Protein AF-0000000070584399 (afdb_homodimer)

Radius of gyration: 29.07 Å; Cα contacts (8 Å, |Δi|>4): 1257; chains: 2; bounding box: 59×91×61 Å

Organism: Amblyomma americanum (NCBI:txid6943)

pLDDT: mean 84.91, std 11.95, range [39.69, 97.81]

Foldseek 3Di:
DVVVVVLVCLQVVLLVVLQVCLVPPWDQAWQAEEEEAELLPPAPLVVLLVVLQDCGRYPYDYDPDPVVRVVCVVVVVGFKYKYADNCQNVQVVCCLPVVDNPVPDDNDIDIGGNPPDVRSVVSVVVSSVSSVLVSQVVCCVVRVVRPSRPVPDDDDADDLGDPPDTLCLLLLLLSLLLSLLLSLLLVLLQVVLVCVVVCVLVVCVVVVNDPVNVVVVVLVVQLVSQQSSLVSSCCCQCVVSNQAFQADPVLLRVLSSLSNLLSNLLSLLLNLQDNHSVSSSVVSVVVSVVLSVLLCSNHHLVPPPPVSSVVNCLGLSNLSSVQNSCRGRNHDYCPRPSSVVNSVNSVVSSVVSNVSSVVSNVVVD/DVVVVVLVCLQVVLLVVLQVCLVPPWDQAWQFEEEEAELLPPAPLVVLLVVLQDCGRYVYDYDPDPVVRVVCVVVVVGFKYKYADNCQNVQVVCCLPVVDNPVPDDNDIDIGGNPPDVRSVVSVVVSSVSSVLVSQVVCCVVRVVRPSNPVVDDDDADDLDGPPDTLCLLLLLLSLLLSLLLSLLLVLLQVVLVCVVVCVVVVCVVVVNDPVNVVVVVLVVQLVSQQSSLVSSCCCVCVVSNQAFQADPVLLRVLSSLSNLLSNLLSLLLNLQDNHSVSSSVVSVVVSVVLSVLLCSNHHLVPPDPVSSVVNCLGLSNLSSVQNSCRGRNHDYCPRPSSVVNSVNSVVSSVVSNVSSVVSNVVVD

Nearest PDB structures (foldseek):
  7r8b-assembly1_B  TM=4.312E-01  e=2.485E-04  Homo sapiens
  7r87-assembly1_B  TM=4.106E-01  e=1.996E-04  Homo sapiens
  7jr7-assembly1_B  TM=4.296E-01  e=5.228E-04  Homo sapiens
  8dku-assembly1_B  TM=5.617E-01  e=3.489E-02  Aquifex aeolicus VF5
  7p03-assembly1_A  TM=4.611E-01  e=1.025E-02  Saccharomyces cerevisiae S288C

Structure (mmCIF, N/CA/C/O backbone):
data_AF-0000000070584399-model_v1
#
loop_
_entity.id
_entity.type
_entity.pdbx_description
1 polymer 'ABC transmembrane type-2 domain-containing protein'
#
loop_
_atom_site.group_PDB
_atom_site.id
_atom_site.type_symbol
_atom_site.label_atom_id
_atom_site.label_alt_id
_atom_site.label_comp_id
_atom_site.label_asym_id
_atom_site.label_entity_id
_atom_site.label_seq_id
_atom_site.pdbx_PDB_ins_code
_atom_site.Cartn_x
_atom_site.Cartn_y
_atom_site.Cartn_z
_atom_site.occupancy
_atom_site.B_iso_or_equiv
_atom_site.auth_seq_id
_atom_site.auth_comp_id
_atom_site.auth_asym_id
_atom_site.auth_atom_id
_atom_site.pdbx_PDB_model_num
ATOM 1 N N . MET A 1 1 ? -2.738 -38.656 0.824 1 39.69 1 MET A N 1
ATOM 2 C CA . MET A 1 1 ? -1.839 -37.812 1.605 1 39.69 1 MET A CA 1
ATOM 3 C C . MET A 1 1 ? -1.641 -36.469 0.931 1 39.69 1 MET A C 1
ATOM 5 O O . MET A 1 1 ? -1.756 -35.438 1.577 1 39.69 1 MET A O 1
ATOM 9 N N . ARG A 1 2 ? -1.426 -36.562 -0.418 1 50.16 2 ARG A N 1
ATOM 10 C CA . ARG A 1 2 ? -1.193 -35.344 -1.2 1 50.16 2 ARG A CA 1
ATOM 11 C C . ARG A 1 2 ? -2.383 -34.406 -1.109 1 50.16 2 ARG A C 1
ATOM 13 O O . ARG A 1 2 ? -2.207 -33.188 -0.997 1 50.16 2 ARG A O 1
ATOM 20 N N . ARG A 1 3 ? -3.484 -35.031 -0.916 1 56.12 3 ARG A N 1
ATOM 21 C CA . ARG A 1 3 ? -4.711 -34.219 -0.951 1 56.12 3 ARG A CA 1
ATOM 22 C C . ARG A 1 3 ? -4.93 -33.5 0.371 1 56.12 3 ARG A C 1
ATOM 24 O O . ARG A 1 3 ? -5.379 -32.344 0.385 1 56.12 3 ARG A O 1
ATOM 31 N N . LEU A 1 4 ? -4.359 -34.156 1.423 1 57.44 4 LEU A N 1
ATOM 32 C CA . LEU A 1 4 ? -4.555 -33.531 2.727 1 57.44 4 LEU A CA 1
ATOM 33 C C . LEU A 1 4 ? -3.646 -32.312 2.885 1 57.44 4 LEU A C 1
ATOM 35 O O . LEU A 1 4 ? -4.066 -31.297 3.418 1 57.44 4 LEU A O 1
ATOM 39 N N . VAL A 1 5 ? -2.502 -32.469 2.32 1 56.25 5 VAL A N 1
ATOM 40 C CA . VAL A 1 5 ? -1.545 -31.375 2.414 1 56.25 5 VAL A CA 1
ATOM 41 C C . VAL A 1 5 ? -2.043 -30.188 1.595 1 56.25 5 VAL A C 1
ATOM 43 O O . VAL A 1 5 ? -1.952 -29.031 2.037 1 56.25 5 VAL A O 1
ATOM 46 N N . THR A 1 6 ? -2.668 -30.578 0.585 1 64.25 6 THR A N 1
ATOM 47 C CA . THR A 1 6 ? -3.156 -29.5 -0.275 1 64.25 6 THR A CA 1
ATOM 48 C C . THR A 1 6 ? -4.336 -28.781 0.372 1 64.25 6 THR A C 1
ATOM 50 O O . THR A 1 6 ? -4.434 -27.562 0.307 1 64.25 6 THR A O 1
ATOM 53 N N . VAL A 1 7 ? -5.086 -29.672 1.092 1 65.06 7 VAL A N 1
ATOM 54 C CA . VAL A 1 7 ? -6.266 -29.094 1.726 1 65.06 7 VAL A CA 1
ATOM 55 C C . VAL A 1 7 ? -5.844 -28.234 2.91 1 65.06 7 VAL A C 1
ATOM 57 O O . VAL A 1 7 ? -6.359 -27.125 3.094 1 65.06 7 VAL A O 1
ATOM 60 N N . VAL A 1 8 ? -4.895 -28.781 3.668 1 65.38 8 VAL A N 1
ATOM 61 C CA . VAL A 1 8 ? -4.434 -28.031 4.832 1 65.38 8 VAL A CA 1
ATOM 62 C C . VAL A 1 8 ? -3.746 -26.75 4.379 1 65.38 8 VAL A C 1
ATOM 64 O O . VAL A 1 8 ? -3.967 -25.688 4.961 1 65.38 8 VAL A O 1
ATOM 67 N N . PHE A 1 9 ? -3.092 -26.875 3.371 1 68.88 9 PHE A N 1
ATOM 68 C CA . PHE A 1 9 ? -2.395 -25.703 2.846 1 68.88 9 PHE A CA 1
ATOM 69 C C . PHE A 1 9 ? -3.387 -24.656 2.344 1 68.88 9 PHE A C 1
ATOM 71 O O . PHE A 1 9 ? -3.232 -23.469 2.611 1 68.88 9 PHE A O 1
ATOM 78 N N . GLN A 1 10 ? -4.402 -25.172 1.893 1 71 10 GLN A N 1
ATOM 79 C CA . GLN A 1 10 ? -5.383 -24.266 1.313 1 71 10 GLN A CA 1
ATOM 80 C C . GLN A 1 10 ? -6.191 -23.562 2.402 1 71 10 GLN A C 1
ATOM 82 O O . GLN A 1 10 ? -6.59 -22.406 2.242 1 71 10 GLN A O 1
ATOM 87 N N . LEU A 1 11 ? -6.32 -24.297 3.488 1 75.69 11 LEU A N 1
ATOM 88 C CA . LEU A 1 11 ? -7.129 -23.734 4.566 1 75.69 11 LEU A CA 1
ATOM 89 C C . LEU A 1 11 ? -6.309 -22.766 5.414 1 75.69 11 LEU A C 1
ATOM 91 O O . LEU A 1 11 ? -6.82 -21.75 5.871 1 75.69 11 LEU A O 1
ATOM 95 N N . VAL A 1 12 ? -5.066 -23.047 5.457 1 76.44 12 VAL A N 1
ATOM 96 C CA . VAL A 1 12 ? -4.246 -22.312 6.414 1 76.44 12 VAL A CA 1
ATOM 97 C C . VAL A 1 12 ? -3.576 -21.125 5.723 1 76.44 12 VAL A C 1
ATOM 99 O O . VAL A 1 12 ? -3.34 -20.094 6.348 1 76.44 12 VAL A O 1
ATOM 102 N N . VAL A 1 13 ? -3.484 -21.188 4.441 1 78.94 13 VAL A N 1
ATOM 103 C CA . VAL A 1 13 ? -2.684 -20.219 3.715 1 78.94 13 VAL A CA 1
ATOM 104 C C . VAL A 1 13 ? -3.373 -18.859 3.756 1 78.94 13 VAL A C 1
ATOM 106 O O . VAL A 1 13 ? -2.738 -17.844 4.051 1 78.94 13 VAL A O 1
ATOM 109 N N . PRO A 1 14 ? -4.664 -18.812 3.617 1 77.62 14 PRO A N 1
ATOM 110 C CA . PRO A 1 14 ? -5.297 -17.484 3.658 1 77.62 14 PRO A CA 1
ATOM 111 C C . PRO A 1 14 ? -5.137 -16.797 5.012 1 77.62 14 PRO A C 1
ATOM 113 O O . PRO A 1 14 ? -4.879 -15.594 5.07 1 77.62 14 PRO A O 1
ATOM 116 N N . SER A 1 15 ? -5.297 -17.625 6.008 1 83.88 15 SER A N 1
ATOM 117 C CA . SER A 1 15 ? -5.176 -17.047 7.344 1 83.88 15 SER A CA 1
ATOM 118 C C . SER A 1 15 ? -3.742 -16.609 7.629 1 83.88 15 SER A C 1
ATOM 120 O O . SER A 1 15 ? -3.52 -15.586 8.281 1 83.88 15 SER A O 1
ATOM 122 N N . CYS A 1 16 ? -2.82 -17.312 7.094 1 85.94 16 CYS A N 1
ATOM 123 C CA . CYS A 1 16 ? -1.422 -16.938 7.266 1 85.94 16 CYS A CA 1
ATOM 124 C C . CYS A 1 16 ? -1.104 -15.656 6.508 1 85.94 16 CYS A C 1
ATOM 126 O O . CYS A 1 16 ? -0.396 -14.789 7.02 1 85.94 16 CYS A O 1
ATOM 128 N N . VAL A 1 17 ? -1.726 -15.555 5.344 1 85.56 17 VAL A N 1
ATOM 129 C CA . VAL A 1 17 ? -1.558 -14.344 4.543 1 85.56 17 VAL A CA 1
ATOM 130 C C . VAL A 1 17 ? -2.146 -13.148 5.285 1 85.56 17 VAL A C 1
ATOM 132 O O . VAL A 1 17 ? -1.539 -12.078 5.328 1 85.56 17 VAL A O 1
ATOM 135 N N . GLY A 1 18 ? -3.266 -13.383 5.918 1 89.56 18 GLY A N 1
ATOM 136 C CA . GLY A 1 18 ? -3.898 -12.32 6.688 1 89.56 18 GLY A CA 1
ATOM 137 C C . GLY A 1 18 ? -3.072 -11.875 7.879 1 89.56 18 GLY A C 1
ATOM 138 O O . GLY A 1 18 ? -2.949 -10.672 8.141 1 89.56 18 GLY A O 1
ATOM 139 N N . VAL A 1 19 ? -2.441 -12.828 8.531 1 91.81 19 VAL A N 1
ATOM 140 C CA . VAL A 1 19 ? -1.644 -12.516 9.711 1 91.81 19 VAL A CA 1
ATOM 141 C C . VAL A 1 19 ? -0.399 -11.727 9.305 1 91.81 19 VAL A C 1
ATOM 143 O O . VAL A 1 19 ? -0.075 -10.711 9.922 1 91.81 19 VAL A O 1
ATOM 146 N N . VAL A 1 20 ? 0.244 -12.195 8.32 1 91.5 20 VAL A N 1
ATOM 147 C CA . VAL A 1 20 ? 1.452 -11.523 7.855 1 91.5 20 VAL A CA 1
ATOM 148 C C . VAL A 1 20 ? 1.108 -10.109 7.379 1 91.5 20 VAL A C 1
ATOM 150 O O . VAL A 1 20 ? 1.829 -9.156 7.676 1 91.5 20 VAL A O 1
ATOM 153 N N . PHE A 1 21 ? 0.037 -9.977 6.797 1 90.88 21 PHE A N 1
ATOM 154 C CA . PHE A 1 21 ? -0.398 -8.672 6.324 1 90.88 21 PHE A CA 1
ATOM 155 C C . PHE A 1 21 ? -0.637 -7.719 7.492 1 90.88 21 PHE A C 1
ATOM 157 O O . PHE A 1 21 ? -0.126 -6.598 7.5 1 90.88 21 PHE A O 1
ATOM 164 N N . CYS A 1 22 ? -1.363 -8.172 8.43 1 90.31 22 CYS A N 1
ATOM 165 C CA . CYS A 1 22 ? -1.74 -7.309 9.547 1 90.31 22 CYS A CA 1
ATOM 166 C C . CYS A 1 22 ? -0.52 -6.926 10.375 1 90.31 22 CYS A C 1
ATOM 168 O O . CYS A 1 22 ? -0.473 -5.836 10.953 1 90.31 22 CYS A O 1
ATOM 170 N N . LEU A 1 23 ? 0.469 -7.746 10.352 1 91.62 23 LEU A N 1
ATOM 171 C CA . LEU A 1 23 ? 1.639 -7.48 11.188 1 91.62 23 LEU A CA 1
ATOM 172 C C . LEU A 1 23 ? 2.613 -6.551 10.469 1 91.62 23 LEU A C 1
ATOM 174 O O . LEU A 1 23 ? 3.307 -5.758 11.109 1 91.62 23 LEU A O 1
ATOM 178 N N . PHE A 1 24 ? 2.627 -6.586 9.133 1 92.81 24 PHE A N 1
ATOM 179 C CA . PHE A 1 24 ? 3.76 -5.953 8.469 1 92.81 24 PHE A CA 1
ATOM 180 C C . PHE A 1 24 ? 3.291 -4.805 7.578 1 92.81 24 PHE A C 1
ATOM 182 O O . PHE A 1 24 ? 4.105 -4.027 7.082 1 92.81 24 PHE A O 1
ATOM 189 N N . VAL A 1 25 ? 1.968 -4.703 7.406 1 89.69 25 VAL A N 1
ATOM 190 C CA . VAL A 1 25 ? 1.497 -3.656 6.504 1 89.69 25 VAL A CA 1
ATOM 191 C C . VAL A 1 25 ? 0.457 -2.793 7.215 1 89.69 25 VAL A C 1
ATOM 193 O O . VAL A 1 25 ? -0.447 -3.312 7.871 1 89.69 25 VAL A O 1
ATOM 196 N N . GLY A 1 26 ? 0.663 -1.473 7.109 1 86.88 26 GLY A N 1
ATOM 197 C CA . GLY A 1 26 ? -0.419 -0.568 7.461 1 86.88 26 GLY A CA 1
ATOM 198 C C . GLY A 1 26 ? -0.319 -0.044 8.883 1 86.88 26 GLY A C 1
ATOM 199 O O . GLY A 1 26 ? -1.116 0.8 9.297 1 86.88 26 GLY A O 1
ATOM 200 N N . GLY A 1 27 ? 0.634 -0.451 9.656 1 86.19 27 GLY A N 1
ATOM 201 C CA . GLY A 1 27 ? 0.786 0.069 11 1 86.19 27 GLY A CA 1
ATOM 202 C C . GLY A 1 27 ? 1.309 1.493 11.039 1 86.19 27 GLY A C 1
ATOM 203 O O . GLY A 1 27 ? 2.035 1.916 10.141 1 86.19 27 GLY A O 1
ATOM 204 N N . LYS A 1 28 ? 0.896 2.236 12.031 1 88.19 28 LYS A N 1
ATOM 205 C CA . LYS A 1 28 ? 1.406 3.594 12.203 1 88.19 28 LYS A CA 1
ATOM 206 C C . LYS A 1 28 ? 2.883 3.582 12.586 1 88.19 28 LYS A C 1
ATOM 208 O O . LYS A 1 28 ? 3.273 2.91 13.547 1 88.19 28 LYS A O 1
ATOM 213 N N . PRO A 1 29 ? 3.682 4.289 11.812 1 92.5 29 PRO A N 1
ATOM 214 C CA . PRO A 1 29 ? 5.09 4.391 12.203 1 92.5 29 PRO A CA 1
ATOM 215 C C . PRO A 1 29 ? 5.273 5.027 13.578 1 92.5 29 PRO A C 1
ATOM 217 O O . PRO A 1 29 ? 4.535 5.949 13.938 1 92.5 29 PRO A O 1
ATOM 220 N N . TYR A 1 30 ? 6.207 4.543 14.32 1 94.12 30 TYR A N 1
ATOM 221 C CA . TYR A 1 30 ? 6.441 5.051 15.672 1 94.12 30 TYR A CA 1
ATOM 222 C C . TYR A 1 30 ? 7.926 5.008 16.016 1 94.12 30 TYR A C 1
ATOM 224 O O . TYR A 1 30 ? 8.727 4.422 15.281 1 94.12 30 TYR A O 1
ATOM 232 N N . ASP A 1 31 ? 8.258 5.723 17.078 1 95.69 31 ASP A N 1
ATOM 233 C CA . ASP A 1 31 ? 9.633 5.805 17.562 1 95.69 31 ASP A CA 1
ATOM 234 C C . ASP A 1 31 ? 10.562 6.336 16.469 1 95.69 31 ASP A C 1
ATOM 236 O O . ASP A 1 31 ? 11.633 5.777 16.234 1 95.69 31 ASP A O 1
ATOM 240 N N . LEU A 1 32 ? 10.07 7.355 15.789 1 96.56 32 LEU A N 1
ATOM 241 C CA . LEU A 1 32 ? 10.82 7.938 14.688 1 96.56 32 LEU A CA 1
ATOM 242 C C . LEU A 1 32 ? 11.891 8.898 15.195 1 96.56 32 LEU A C 1
ATOM 244 O O . LEU A 1 32 ? 11.57 9.906 15.836 1 96.56 32 LEU A O 1
ATOM 248 N N . PRO A 1 33 ? 13.117 8.602 15.016 1 97.19 33 PRO A N 1
ATOM 249 C CA . PRO A 1 33 ? 14.156 9.523 15.469 1 97.19 33 PRO A CA 1
ATOM 250 C C . PRO A 1 33 ? 14.133 10.859 14.719 1 97.19 33 PRO A C 1
ATOM 252 O O . PRO A 1 33 ? 14.125 10.883 13.492 1 97.19 33 PRO A O 1
ATOM 255 N N . VAL A 1 34 ? 14.109 11.898 15.43 1 97.31 34 VAL A N 1
ATOM 256 C CA . VAL A 1 34 ? 14.141 13.258 14.891 1 97.31 34 VAL A CA 1
ATOM 257 C C . VAL A 1 34 ? 15.172 14.086 15.648 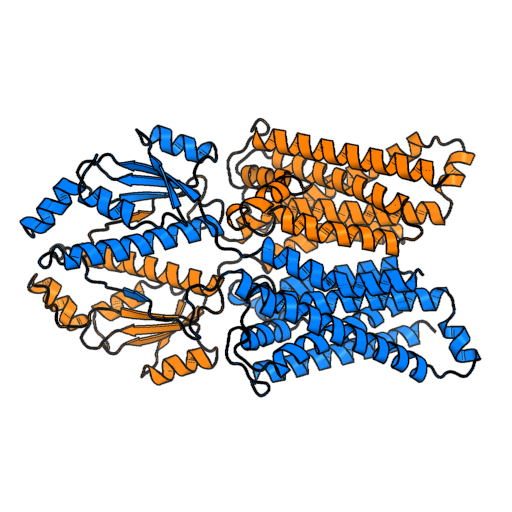1 97.31 34 VAL A C 1
ATOM 259 O O . VAL A 1 34 ? 15.195 14.094 16.891 1 97.31 34 VAL A O 1
ATOM 262 N N . GLY A 1 35 ? 16.047 14.734 14.898 1 97.19 35 GLY A N 1
ATOM 263 C CA . GLY A 1 35 ? 17.031 15.602 15.523 1 97.19 35 GLY A CA 1
ATOM 2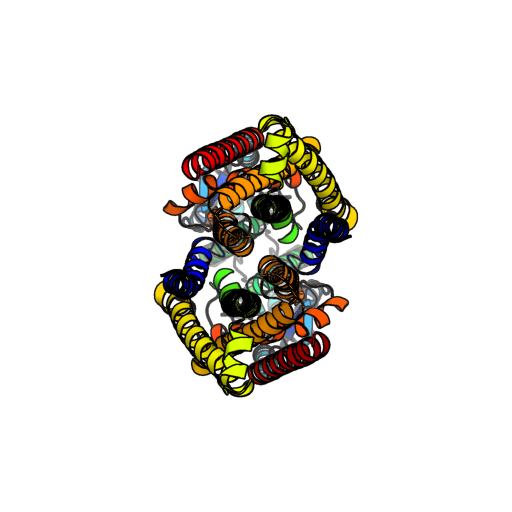64 C C . GLY A 1 35 ? 16.453 16.922 16 1 97.19 35 GLY A C 1
ATOM 265 O O . GLY A 1 35 ? 15.656 17.547 15.297 1 97.19 35 GLY A O 1
ATOM 266 N N . VAL A 1 36 ? 16.812 17.297 17.219 1 97.19 36 VAL A N 1
ATOM 267 C CA . VAL A 1 36 ? 16.344 18.547 17.781 1 97.19 36 VAL A CA 1
ATOM 268 C C . VAL A 1 36 ? 17.531 19.469 18.062 1 97.19 36 VAL A C 1
ATOM 270 O O . VAL A 1 36 ? 18.469 19.094 18.766 1 97.19 36 VAL A O 1
ATOM 273 N N . VAL A 1 37 ? 17.5 20.594 17.406 1 96.31 37 VAL A N 1
ATOM 274 C CA . VAL A 1 37 ? 18.469 21.656 17.672 1 96.31 37 VAL A CA 1
ATOM 275 C C . VAL A 1 37 ? 17.75 22.828 18.344 1 96.31 37 VAL A C 1
ATOM 277 O O . VAL A 1 37 ? 17.172 23.672 17.656 1 96.31 37 VAL A O 1
ATOM 280 N N . ASN A 1 38 ? 17.812 22.875 19.578 1 95.44 38 ASN A N 1
ATOM 281 C CA . ASN A 1 38 ? 17.188 23.953 20.344 1 95.44 38 ASN A CA 1
ATOM 282 C C . ASN A 1 38 ? 18.188 25.047 20.688 1 95.44 38 ASN A C 1
ATOM 284 O O . ASN A 1 38 ? 18.812 25.031 21.75 1 95.44 38 ASN A O 1
ATOM 288 N N . ASP A 1 39 ? 18.25 26.109 19.828 1 93.31 39 ASP A N 1
ATOM 289 C CA . ASP A 1 39 ? 19.172 27.219 20.062 1 93.31 39 ASP A CA 1
ATOM 290 C C . ASP A 1 39 ? 18.641 28.156 21.141 1 93.31 39 ASP A C 1
ATOM 292 O O . ASP A 1 39 ? 19.359 29.047 21.625 1 93.31 39 ASP A O 1
ATOM 296 N N . ASP A 1 40 ? 17.375 27.891 21.484 1 91.12 40 ASP A N 1
ATOM 297 C CA . ASP A 1 40 ? 16.766 28.656 22.562 1 91.12 40 ASP A CA 1
ATOM 298 C C . ASP A 1 40 ? 17.266 28.203 23.922 1 91.12 40 ASP A C 1
ATOM 300 O O . ASP A 1 40 ? 16.969 28.828 24.953 1 91.12 40 ASP A O 1
ATOM 304 N N . GLY A 1 41 ? 17.984 27.172 23.906 1 84.19 41 GLY A N 1
ATOM 305 C CA . GLY A 1 41 ? 18.516 26.656 25.156 1 84.19 41 GLY A CA 1
ATOM 306 C C . GLY A 1 41 ? 17.469 26 26.016 1 84.19 41 GLY A C 1
ATOM 307 O O . GLY A 1 41 ? 16.781 25.062 25.594 1 84.19 41 GLY A O 1
ATOM 308 N N . ASP A 1 42 ? 17.281 26.531 27.188 1 81.5 42 ASP A N 1
ATOM 309 C CA . ASP A 1 42 ? 16.312 25.969 28.109 1 81.5 42 ASP A CA 1
ATOM 310 C C . ASP A 1 42 ? 15.133 26.922 28.312 1 81.5 42 ASP A C 1
ATOM 312 O O . ASP A 1 42 ? 14.625 27.078 29.438 1 81.5 42 ASP A O 1
ATOM 316 N N . GLY A 1 43 ? 14.797 27.469 27.172 1 88.44 43 GLY A N 1
ATOM 317 C CA . GLY A 1 43 ? 13.656 28.375 27.266 1 88.44 43 GLY A CA 1
ATOM 318 C C . GLY A 1 43 ? 12.375 27.656 27.656 1 88.44 43 GLY A C 1
ATOM 319 O O . GLY A 1 43 ? 12.148 26.516 27.25 1 88.44 43 GLY A O 1
ATOM 320 N N . GLU A 1 44 ? 11.555 28.297 28.375 1 86.75 44 GLU A N 1
ATOM 321 C CA . GLU A 1 44 ? 10.305 27.719 28.875 1 86.75 44 GLU A CA 1
ATOM 322 C C . GLU A 1 44 ? 9.367 27.344 27.734 1 86.75 44 GLU A C 1
ATOM 324 O O . GLU A 1 44 ? 8.758 26.281 27.75 1 86.75 44 GLU A O 1
ATOM 329 N N . PHE A 1 45 ? 9.328 28.203 26.734 1 86.69 45 PHE A N 1
ATOM 330 C CA . PHE A 1 45 ? 8.383 27.984 25.641 1 86.69 45 PHE A CA 1
ATOM 331 C C . PHE A 1 45 ? 8.883 26.891 24.703 1 86.69 45 PHE A C 1
ATOM 333 O O . PHE A 1 45 ? 8.094 26.094 24.203 1 86.69 45 PHE A O 1
ATOM 340 N N . SER A 1 46 ? 10.156 26.875 24.484 1 91.06 46 SER A N 1
ATOM 341 C CA . SER A 1 46 ? 10.719 25.844 23.625 1 91.06 46 SER A CA 1
ATOM 342 C C . SER A 1 46 ? 10.578 24.469 24.25 1 91.06 46 SER A C 1
ATOM 344 O O . SER A 1 46 ? 10.234 23.5 23.578 1 91.06 46 SER A O 1
ATOM 346 N N . ARG A 1 47 ? 10.758 24.406 25.516 1 92.12 47 ARG A N 1
ATOM 347 C CA . ARG A 1 47 ? 10.602 23.141 26.234 1 92.12 47 ARG A CA 1
ATOM 348 C C . ARG A 1 47 ? 9.148 22.688 26.25 1 92.12 47 ARG A C 1
ATOM 350 O O . ARG A 1 47 ? 8.867 21.5 26.125 1 92.12 47 ARG A O 1
ATOM 357 N N . ALA A 1 48 ? 8.258 23.656 26.422 1 90.44 48 ALA A N 1
ATOM 358 C CA . ALA A 1 48 ? 6.832 23.328 26.438 1 90.44 48 ALA A CA 1
ATOM 359 C C . ALA A 1 48 ? 6.387 22.766 25.094 1 90.44 48 ALA A C 1
ATOM 361 O O . ALA A 1 48 ? 5.602 21.812 25.031 1 90.44 48 ALA A O 1
ATOM 362 N N . PHE A 1 49 ? 6.887 23.328 24.031 1 90.38 49 PHE A N 1
ATOM 363 C CA . PHE A 1 49 ? 6.531 22.859 22.703 1 90.38 49 PHE A CA 1
ATOM 364 C C . PHE A 1 49 ? 7.035 21.438 22.484 1 90.38 49 PHE A C 1
ATOM 366 O O . PHE A 1 49 ? 6.285 20.562 22.031 1 90.38 49 PHE A O 1
ATOM 373 N N . LEU A 1 50 ? 8.305 21.203 22.812 1 94.81 50 LEU A N 1
ATOM 374 C CA . LEU A 1 50 ? 8.922 19.891 22.609 1 94.81 50 LEU A CA 1
ATOM 375 C C . LEU A 1 50 ? 8.25 18.828 23.469 1 94.81 50 LEU A C 1
ATOM 377 O O . LEU A 1 50 ? 8.148 17.672 23.062 1 94.81 50 LEU A O 1
ATOM 381 N N . ALA A 1 51 ? 7.738 19.234 24.594 1 94.25 51 ALA A N 1
ATOM 382 C CA . ALA A 1 51 ? 7.078 18.297 25.5 1 94.25 51 ALA A CA 1
ATOM 383 C C . ALA A 1 51 ? 5.723 17.859 24.953 1 94.25 51 ALA A C 1
ATOM 385 O O . ALA A 1 51 ? 5.215 16.797 25.312 1 94.25 51 ALA A O 1
ATOM 386 N N . GLU A 1 52 ? 5.113 18.688 24.047 1 92.69 52 GLU A N 1
ATOM 387 C CA . GLU A 1 52 ? 3.803 18.359 23.484 1 92.69 52 GLU A CA 1
ATOM 388 C C . GLU A 1 52 ? 3.92 17.344 22.359 1 92.69 52 GLU A C 1
ATOM 390 O O . GLU A 1 52 ? 2.918 16.766 21.922 1 92.69 52 GLU A O 1
ATOM 395 N N . ILE A 1 53 ? 5.148 17.156 21.875 1 94.62 53 ILE A N 1
ATOM 396 C CA . ILE A 1 53 ? 5.348 16.172 20.812 1 94.62 53 ILE A CA 1
ATOM 397 C C . ILE A 1 53 ? 5.289 14.758 21.406 1 94.62 53 ILE A C 1
ATOM 399 O O . ILE A 1 53 ? 5.941 14.477 22.406 1 94.62 53 ILE A O 1
ATOM 403 N N . SER A 1 54 ? 4.52 13.93 20.812 1 94.06 54 SER A N 1
ATOM 404 C CA . SER A 1 54 ? 4.312 12.57 21.312 1 94.06 54 SER A CA 1
ATOM 405 C C . SER A 1 54 ? 5.621 11.797 21.359 1 94.06 54 SER A C 1
ATOM 407 O O . SER A 1 54 ? 6.266 11.578 20.328 1 94.06 54 SER A O 1
ATOM 409 N N . ALA A 1 55 ? 5.938 11.289 22.484 1 94.06 55 ALA A N 1
ATOM 410 C CA . ALA A 1 55 ? 7.156 10.5 22.656 1 94.06 55 ALA A CA 1
ATOM 411 C C . ALA A 1 55 ? 7.012 9.125 22.016 1 94.06 55 ALA A C 1
ATOM 413 O O . ALA A 1 55 ? 8.008 8.453 21.734 1 94.06 55 ALA A O 1
ATOM 414 N N . GLN A 1 56 ? 5.82 8.734 21.812 1 93.19 56 GLN A N 1
ATOM 415 C CA . GLN A 1 56 ? 5.582 7.445 21.172 1 93.19 56 GLN A CA 1
ATOM 416 C C . GLN A 1 56 ? 5.887 7.508 19.688 1 93.19 56 GLN A C 1
ATOM 418 O O . GLN A 1 56 ? 6.441 6.562 19.125 1 93.19 56 GLN A O 1
ATOM 423 N N . THR A 1 57 ? 5.559 8.617 19.078 1 94 57 THR A N 1
ATOM 424 C CA . THR A 1 57 ? 5.723 8.758 17.641 1 94 57 THR A CA 1
ATOM 425 C C . THR A 1 57 ? 7.121 9.258 17.297 1 94 57 THR A C 1
ATOM 427 O O . THR A 1 57 ? 7.766 8.742 16.391 1 94 57 THR A O 1
ATOM 430 N N . VAL A 1 58 ? 7.555 10.258 18.109 1 96.88 58 VAL A N 1
ATOM 431 C CA . VAL A 1 58 ? 8.805 10.93 17.781 1 96.88 58 VAL A CA 1
ATOM 432 C C . VAL A 1 58 ? 9.836 10.68 18.875 1 96.88 58 VAL A C 1
ATOM 434 O O . VAL A 1 58 ? 9.594 10.984 20.047 1 96.88 58 VAL A O 1
ATOM 437 N N . ASN A 1 59 ? 10.906 10.055 18.531 1 97.44 59 ASN A N 1
ATOM 438 C CA . ASN A 1 59 ? 12.07 9.945 19.406 1 97.44 59 ASN A CA 1
ATOM 439 C C . ASN A 1 59 ? 13.031 11.117 19.219 1 97.44 59 ASN A C 1
ATOM 441 O O . ASN A 1 59 ? 13.859 11.102 18.297 1 97.44 59 ASN A O 1
ATOM 445 N N . GLN A 1 60 ? 12.938 12.078 20.094 1 97.38 60 GLN A N 1
ATOM 446 C CA . GLN A 1 60 ? 13.695 13.312 19.969 1 97.38 60 GLN A CA 1
ATOM 447 C C . GLN A 1 60 ? 15.156 13.094 20.359 1 97.38 60 GLN A C 1
ATOM 449 O O . GLN A 1 60 ? 15.453 12.641 21.469 1 97.38 60 GLN A O 1
ATOM 454 N N . LYS A 1 61 ? 16.031 13.359 19.469 1 97.44 61 LYS A N 1
ATOM 455 C CA . LYS A 1 61 ? 17.469 13.273 19.703 1 97.44 61 LYS A CA 1
ATOM 456 C C . LYS A 1 61 ? 18.125 14.648 19.688 1 97.44 61 LYS A C 1
ATOM 458 O O . LYS A 1 61 ? 18.219 15.281 18.625 1 97.44 61 LYS A O 1
ATOM 463 N N . PRO A 1 62 ? 18.625 15.086 20.797 1 96.31 62 PRO A N 1
ATOM 464 C CA . PRO A 1 62 ? 19.219 16.422 20.844 1 96.31 62 PRO A CA 1
ATOM 465 C C . PRO A 1 62 ? 20.578 16.5 20.141 1 96.31 62 PRO A C 1
ATOM 467 O O . PRO A 1 62 ? 21.391 15.57 20.266 1 96.31 62 PRO A O 1
ATOM 470 N N . TYR A 1 63 ? 20.797 17.5 19.359 1 96.44 63 TYR A N 1
ATOM 471 C CA . TYR A 1 63 ? 22.062 17.812 18.703 1 96.44 63 TYR A CA 1
ATOM 472 C C . TYR A 1 63 ? 22.516 19.234 19.047 1 96.44 63 TYR A C 1
ATOM 474 O O . TYR A 1 63 ? 21.703 20.094 19.375 1 96.44 63 TYR A O 1
ATOM 482 N N . HIS A 1 64 ? 23.797 19.5 18.922 1 93.69 64 HIS A N 1
ATOM 483 C CA . HIS A 1 64 ? 24.359 20.781 19.312 1 93.69 64 HIS A CA 1
ATOM 484 C C . HIS A 1 64 ? 24.156 21.828 18.234 1 93.69 64 HIS A C 1
ATOM 486 O O . HIS A 1 64 ? 24.047 23.031 18.531 1 93.69 64 HIS A O 1
ATOM 492 N N . ASN A 1 65 ? 24.25 21.359 17 1 94.19 65 ASN A N 1
ATOM 493 C CA . ASN A 1 65 ? 24.078 22.312 15.898 1 94.19 65 ASN A CA 1
ATOM 494 C C . ASN A 1 65 ? 23.344 21.672 14.719 1 94.19 65 ASN A C 1
ATOM 496 O O . ASN A 1 65 ? 23.156 20.453 14.688 1 94.19 65 ASN A O 1
ATOM 500 N N . LEU A 1 66 ? 22.922 22.531 13.852 1 93.69 66 LEU A N 1
ATOM 501 C CA . LEU A 1 66 ? 22.125 22.125 12.703 1 93.69 66 LEU A CA 1
ATOM 502 C C . LEU A 1 66 ? 22.938 21.203 11.781 1 93.69 66 LEU A C 1
ATOM 504 O O . LEU A 1 66 ? 22.375 20.266 11.195 1 93.69 66 LEU A O 1
ATOM 508 N N . ARG A 1 67 ? 24.203 21.453 11.688 1 94.62 67 ARG A N 1
ATOM 509 C CA . ARG A 1 67 ? 25.047 20.641 10.812 1 94.62 67 ARG A CA 1
ATOM 510 C C . ARG A 1 67 ? 25.031 19.172 11.258 1 94.62 67 ARG A C 1
ATOM 512 O O . ARG A 1 67 ? 24.859 18.281 10.438 1 94.62 67 ARG A O 1
ATOM 519 N N . GLN A 1 68 ? 25.203 18.984 12.508 1 95.88 68 GLN A N 1
ATOM 520 C CA . GLN A 1 68 ? 25.203 17.625 13.039 1 95.88 68 GLN A CA 1
ATOM 521 C C . GLN A 1 68 ? 23.844 16.969 12.859 1 95.88 68 GLN A C 1
ATOM 523 O O . GLN A 1 68 ? 23.75 15.773 12.555 1 95.88 68 GLN A O 1
ATOM 528 N N . ALA A 1 69 ? 22.828 17.719 13.086 1 95.25 69 ALA A N 1
ATOM 529 C CA . ALA A 1 69 ? 21.469 17.203 12.938 1 95.25 69 ALA A CA 1
ATOM 530 C C . ALA A 1 69 ? 21.188 16.828 11.484 1 95.25 69 ALA A C 1
ATOM 532 O O . ALA A 1 69 ? 20.562 15.797 11.211 1 95.25 69 ALA A O 1
ATOM 533 N N . PHE A 1 70 ? 21.656 17.656 10.594 1 93.38 70 PHE A N 1
ATOM 534 C CA . PHE A 1 70 ? 21.469 17.375 9.18 1 93.38 70 PHE A CA 1
ATOM 535 C C . PHE A 1 70 ? 22.25 16.141 8.758 1 93.38 70 PHE A C 1
ATOM 537 O O . PHE A 1 70 ? 21.766 15.328 7.977 1 93.38 70 PHE A O 1
ATOM 544 N N . ASP A 1 71 ? 23.438 16 9.281 1 93.56 71 ASP A N 1
ATOM 545 C CA . ASP A 1 71 ? 24.25 14.828 8.984 1 93.56 71 ASP A CA 1
ATOM 546 C C . ASP A 1 71 ? 23.562 13.555 9.469 1 93.56 71 ASP A C 1
ATOM 548 O O . ASP A 1 71 ? 23.656 12.5 8.828 1 93.56 71 ASP A O 1
ATOM 552 N N . ALA A 1 72 ? 22.891 13.672 10.555 1 93.56 72 ALA A N 1
ATOM 553 C CA . ALA A 1 72 ? 22.156 12.523 11.078 1 93.56 72 ALA A CA 1
ATOM 554 C C . ALA A 1 72 ? 21.062 12.086 10.117 1 93.56 72 ALA A C 1
ATOM 556 O O . ALA A 1 72 ? 20.781 10.898 9.977 1 93.56 72 ALA A O 1
ATOM 557 N N . VAL A 1 73 ? 20.422 13.016 9.516 1 92.19 73 VAL A N 1
ATOM 558 C CA . VAL A 1 73 ? 19.359 12.711 8.547 1 92.19 73 VAL A CA 1
ATOM 559 C C . VAL A 1 73 ? 19.984 12.094 7.293 1 92.19 73 VAL A C 1
ATOM 561 O O . VAL A 1 73 ? 19.469 11.102 6.77 1 92.19 73 VAL A O 1
ATOM 564 N N . LEU A 1 74 ? 21.125 12.617 6.887 1 88.06 74 LEU A N 1
ATOM 565 C CA . LEU A 1 74 ? 21.781 12.125 5.684 1 88.06 74 LEU A CA 1
ATOM 566 C C . LEU A 1 74 ? 22.328 10.719 5.895 1 88.06 74 LEU A C 1
ATOM 568 O O . LEU A 1 74 ? 22.359 9.914 4.957 1 88.06 74 LEU A O 1
ATOM 572 N N . ASP A 1 75 ? 22.656 10.438 7.16 1 88.56 75 ASP A N 1
ATOM 573 C CA . ASP A 1 75 ? 23.188 9.109 7.496 1 88.56 75 ASP A CA 1
ATOM 574 C C . ASP A 1 75 ? 22.047 8.156 7.863 1 88.56 75 ASP A C 1
ATOM 576 O O . ASP A 1 75 ? 22.297 7.047 8.336 1 88.56 75 ASP A O 1
ATOM 580 N N . GLU A 1 76 ? 20.781 8.586 7.711 1 89.19 76 GLU A N 1
ATOM 581 C CA . GLU A 1 76 ? 19.578 7.801 7.961 1 89.19 76 GLU A CA 1
ATOM 582 C C . GLU A 1 76 ? 19.453 7.441 9.438 1 89.19 76 GLU A C 1
ATOM 584 O O . GLU A 1 76 ? 18.953 6.371 9.789 1 89.19 76 GLU A O 1
ATOM 589 N N . ALA A 1 77 ? 20.078 8.344 10.281 1 92.75 77 ALA A N 1
ATOM 590 C CA . ALA A 1 77 ? 19.938 8.156 11.727 1 92.75 77 ALA A CA 1
ATOM 591 C C . ALA A 1 77 ? 18.734 8.914 12.266 1 92.75 77 ALA A C 1
ATOM 593 O O . ALA A 1 77 ? 18.281 8.672 13.391 1 92.75 77 ALA A O 1
ATOM 594 N N . ALA A 1 78 ? 18.188 9.836 11.453 1 95.19 78 ALA A N 1
ATOM 595 C CA . ALA A 1 78 ? 17 10.602 11.805 1 95.19 7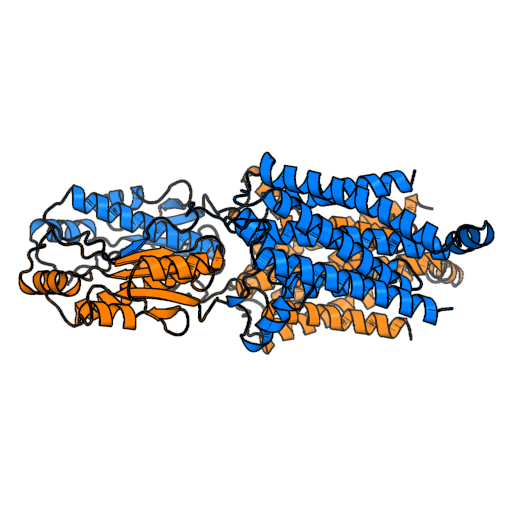8 ALA A CA 1
ATOM 596 C C . ALA A 1 78 ? 16.125 10.859 10.578 1 95.19 78 ALA A C 1
ATOM 598 O O . ALA A 1 78 ? 16.625 10.883 9.445 1 95.19 78 ALA A O 1
ATOM 599 N N . TRP A 1 79 ? 14.867 10.992 10.789 1 94.31 79 TRP A N 1
ATOM 600 C CA . TRP A 1 79 ? 13.922 11.227 9.703 1 94.31 79 TRP A CA 1
ATOM 601 C C . TRP A 1 79 ? 13.68 12.719 9.5 1 94.31 79 TRP A C 1
ATOM 603 O O . TRP A 1 79 ? 12.992 13.125 8.562 1 94.31 79 TRP A O 1
ATOM 613 N N . GLY A 1 80 ? 14.234 13.562 10.375 1 94.56 80 GLY A N 1
ATOM 614 C CA . GLY A 1 80 ? 14.078 15 10.281 1 94.56 80 GLY A CA 1
ATOM 615 C C . GLY A 1 80 ? 14.781 15.758 11.391 1 94.56 80 GLY A C 1
ATOM 616 O O . GLY A 1 80 ? 15.508 15.164 12.188 1 94.56 80 GLY A O 1
ATOM 617 N N . THR A 1 81 ? 14.672 17.109 11.266 1 95.31 81 THR A N 1
ATOM 618 C CA . THR A 1 81 ? 15.305 18 12.242 1 95.31 81 THR A CA 1
ATOM 619 C C . THR A 1 81 ? 14.344 19.109 12.641 1 95.31 81 THR A C 1
ATOM 621 O O . THR A 1 81 ? 13.656 19.688 11.797 1 95.31 81 THR A O 1
ATOM 624 N N . ILE A 1 82 ? 14.242 19.281 13.898 1 95 82 ILE A N 1
ATOM 625 C CA . ILE A 1 82 ? 13.531 20.422 14.453 1 95 82 ILE A CA 1
ATOM 626 C C . ILE A 1 82 ? 14.531 21.5 14.883 1 95 82 ILE A C 1
ATOM 628 O O . ILE A 1 82 ? 15.484 21.203 15.602 1 95 82 ILE A O 1
ATOM 632 N N . HIS A 1 83 ? 14.336 22.719 14.438 1 94.38 83 HIS A N 1
ATOM 633 C CA . HIS A 1 83 ? 15.203 23.844 14.805 1 94.38 83 HIS A CA 1
ATOM 634 C C . HIS A 1 83 ? 14.414 24.953 15.484 1 94.38 83 HIS A C 1
ATOM 636 O O . HIS A 1 83 ? 13.477 25.5 14.906 1 94.38 83 HIS A O 1
ATOM 642 N N . ILE A 1 84 ? 14.742 25.266 16.656 1 92.69 84 ILE A N 1
ATOM 643 C CA . ILE A 1 84 ? 14.156 26.359 17.406 1 92.69 84 ILE A CA 1
ATOM 644 C C . ILE A 1 84 ? 15.164 27.5 17.531 1 92.69 84 ILE A C 1
ATOM 646 O O . ILE A 1 84 ? 16.266 27.328 18.047 1 92.69 84 ILE A O 1
ATOM 650 N N . PRO A 1 85 ? 14.766 28.609 17.031 1 89.75 85 PRO A N 1
ATOM 651 C CA . PRO A 1 85 ? 15.711 29.719 17.031 1 89.75 85 PRO A CA 1
ATOM 652 C C . PRO A 1 85 ? 16.031 30.234 18.438 1 89.75 85 PRO A C 1
ATOM 654 O O . PRO A 1 85 ? 15.258 29.984 19.359 1 89.75 85 PRO A O 1
ATOM 657 N N . SER A 1 86 ? 17.125 30.984 18.609 1 88.38 86 SER A N 1
ATOM 658 C CA . SER A 1 86 ? 17.656 31.438 19.891 1 88.38 86 SER A CA 1
ATOM 659 C C . SER A 1 86 ? 16.734 32.438 20.562 1 88.38 86 SER A C 1
ATOM 661 O O . SER A 1 86 ? 16.656 32.531 21.781 1 88.38 86 SER A O 1
ATOM 663 N N . SER A 1 87 ? 16.016 33.156 19.828 1 84.31 87 SER A N 1
ATOM 664 C CA . SER A 1 87 ? 15.188 34.25 20.391 1 84.31 87 SER A CA 1
ATOM 665 C C . SER A 1 87 ? 13.734 33.812 20.531 1 84.31 87 SER A C 1
ATOM 667 O O . SER A 1 87 ? 12.844 34.625 20.719 1 84.31 87 SER A O 1
ATOM 669 N N . TYR A 1 88 ? 13.547 32.469 20.562 1 86.62 88 TYR A N 1
ATOM 670 C CA . TYR A 1 88 ? 12.18 31.984 20.516 1 86.62 88 TYR A CA 1
ATOM 671 C C . TYR A 1 88 ? 11.43 32.375 21.797 1 86.62 88 TYR A C 1
ATOM 673 O O . TYR A 1 88 ? 10.398 33.031 21.734 1 86.62 88 TYR A O 1
ATOM 681 N N . THR A 1 89 ? 11.953 32 22.938 1 85.5 89 THR A N 1
ATOM 682 C CA . THR A 1 89 ? 11.297 32.25 24.219 1 85.5 89 THR A CA 1
ATOM 683 C C . THR A 1 89 ? 11.25 33.75 24.516 1 85.5 89 THR A C 1
ATOM 685 O O . THR A 1 89 ? 10.25 34.281 25 1 85.5 89 THR A O 1
ATOM 688 N N . LYS A 1 90 ? 12.344 34.469 24.203 1 83.12 90 LYS A N 1
ATOM 689 C CA . LYS A 1 90 ? 12.406 35.906 24.469 1 83.12 90 LYS A CA 1
ATOM 690 C C . LYS A 1 90 ? 11.352 36.656 23.656 1 83.12 90 LYS A C 1
ATOM 692 O O . LYS A 1 90 ? 10.664 37.531 24.172 1 83.12 90 LYS A O 1
ATOM 697 N N . THR A 1 91 ? 11.25 36.219 22.469 1 79.38 91 THR A N 1
ATOM 698 C CA . THR A 1 91 ? 10.312 36.875 21.578 1 79.38 91 THR A CA 1
ATOM 699 C C . THR A 1 91 ? 8.875 36.562 21.969 1 79.38 91 THR A C 1
ATOM 701 O O . THR A 1 91 ? 8.016 37.469 21.953 1 79.38 91 THR A O 1
ATOM 704 N N . LEU A 1 92 ? 8.656 35.375 22.297 1 78.38 92 LEU A N 1
ATOM 705 C CA . LEU A 1 92 ? 7.297 34.969 22.656 1 78.38 92 LEU A CA 1
ATOM 706 C C . LEU A 1 92 ? 6.883 35.625 23.984 1 78.38 92 LEU A C 1
ATOM 708 O O . LEU A 1 92 ? 5.715 35.969 24.172 1 78.38 92 LEU A O 1
ATOM 712 N N . ARG A 1 93 ? 7.777 35.719 24.891 1 77.12 93 ARG A N 1
ATOM 713 C CA . ARG A 1 93 ? 7.484 36.344 26.172 1 77.12 93 ARG A CA 1
ATOM 714 C C . ARG A 1 93 ? 7.137 37.812 25.969 1 77.12 93 ARG A C 1
ATOM 716 O O . ARG A 1 93 ? 6.242 38.344 26.625 1 77.12 93 ARG A O 1
ATOM 723 N N . HIS A 1 94 ? 7.902 38.406 25.062 1 73.75 94 HIS A N 1
ATOM 724 C CA . HIS A 1 94 ? 7.609 39.812 24.766 1 73.75 94 HIS A CA 1
ATOM 725 C C . HIS A 1 94 ? 6.219 39.969 24.156 1 73.75 94 HIS A C 1
ATOM 727 O O . HIS A 1 94 ? 5.516 40.938 24.453 1 73.75 94 HIS A O 1
ATOM 733 N N . ARG A 1 95 ? 5.891 39.031 23.391 1 69.38 95 ARG A N 1
ATOM 734 C CA . ARG A 1 95 ? 4.582 39.062 22.75 1 69.38 95 ARG A CA 1
ATOM 735 C C . ARG A 1 95 ? 3.465 38.875 23.766 1 69.38 95 ARG A C 1
ATOM 737 O O . ARG A 1 95 ? 2.402 39.469 23.656 1 69.38 95 ARG A O 1
ATOM 744 N N . VAL A 1 96 ? 3.732 38 24.609 1 66.69 96 VAL A N 1
ATOM 745 C CA . VAL A 1 96 ? 2.736 37.688 25.641 1 66.69 96 VAL A CA 1
ATOM 746 C C . VAL A 1 96 ? 2.604 38.875 26.594 1 66.69 96 VAL A C 1
ATOM 748 O O . VAL A 1 96 ? 1.502 39.188 27.047 1 66.69 96 VAL A O 1
ATOM 751 N N . ASP A 1 97 ? 3.746 39.531 26.812 1 65.94 97 ASP A N 1
ATOM 752 C CA . ASP A 1 97 ? 3.744 40.594 27.812 1 65.94 97 ASP A CA 1
ATOM 753 C C . ASP A 1 97 ? 3.295 41.938 27.188 1 65.94 97 ASP A C 1
ATOM 755 O O . ASP A 1 97 ? 2.533 42.688 27.812 1 65.94 97 ASP A O 1
ATOM 759 N N . SER A 1 98 ? 3.891 42.344 26.078 1 59.75 98 SER A N 1
ATOM 760 C CA . SER A 1 98 ? 3.672 43.688 25.578 1 59.75 98 SER A CA 1
ATOM 761 C C . SER A 1 98 ? 2.584 43.719 24.516 1 59.75 98 SER A C 1
ATOM 763 O O . SER A 1 98 ? 2.125 44.781 24.109 1 59.75 98 SER A O 1
ATOM 765 N N . GLN A 1 99 ? 1.913 42.625 24.203 1 56.97 99 GLN A N 1
ATOM 766 C CA . GLN A 1 99 ? 0.854 42.531 23.203 1 56.97 99 GLN A CA 1
ATOM 767 C C . GLN A 1 99 ? 1.293 43.125 21.859 1 56.97 99 GLN A C 1
ATOM 769 O O . GLN A 1 99 ? 0.456 43.469 21.031 1 56.97 99 GLN A O 1
ATOM 774 N N . THR A 1 100 ? 2.574 43.656 21.75 1 53.62 100 THR A N 1
ATOM 775 C CA . THR A 1 100 ? 3.029 44.188 20.484 1 53.62 100 THR A CA 1
ATOM 776 C C . THR A 1 100 ? 3.834 43.156 19.703 1 53.62 100 THR A C 1
ATOM 778 O O . THR A 1 100 ? 4.719 42.5 20.266 1 53.62 100 THR A O 1
ATOM 781 N N . PRO A 1 101 ? 3.326 42.75 18.609 1 52.06 101 PRO A N 1
ATOM 782 C CA . PRO A 1 101 ? 4.105 41.812 17.812 1 52.06 101 PRO A CA 1
ATOM 783 C C . PRO A 1 101 ? 5.469 42.344 17.406 1 52.06 101 PRO A C 1
ATOM 785 O O . PRO A 1 101 ? 5.574 43.5 16.984 1 52.06 101 PRO A O 1
ATOM 788 N N . ASN A 1 102 ? 6.562 42.156 18.156 1 48.16 102 ASN A N 1
ATOM 789 C CA . ASN A 1 102 ? 7.855 42.531 17.594 1 48.16 102 ASN A CA 1
ATOM 790 C C . ASN A 1 102 ? 8.203 41.688 16.375 1 48.16 102 ASN A C 1
ATOM 792 O O . ASN A 1 102 ? 8.445 40.469 16.484 1 48.16 102 ASN A O 1
ATOM 796 N N . ALA A 1 103 ? 7.746 42.188 15.141 1 50.69 103 ALA A N 1
ATOM 797 C CA . ALA A 1 103 ? 7.844 41.625 13.797 1 50.69 103 ALA A CA 1
ATOM 798 C C . ALA A 1 103 ? 9.242 41.062 13.539 1 50.69 103 ALA A C 1
ATOM 800 O O . ALA A 1 103 ? 9.438 40.281 12.609 1 50.69 103 ALA A O 1
ATOM 801 N N . SER A 1 104 ? 10.297 41.562 14.312 1 48.72 104 SER A N 1
ATOM 802 C CA . SER A 1 104 ? 11.664 41.406 13.82 1 48.72 104 SER A CA 1
ATOM 803 C C . SER A 1 104 ? 12.242 40.062 14.234 1 48.72 104 SER A C 1
ATOM 805 O O . SER A 1 104 ? 13.258 39.625 13.695 1 48.72 104 SER A O 1
ATOM 807 N N . LEU A 1 105 ? 11.617 39.438 15.281 1 52.91 105 LEU A N 1
ATOM 808 C CA . LEU A 1 105 ? 12.383 38.312 15.781 1 52.91 105 LEU A CA 1
ATOM 809 C C . LEU A 1 105 ? 11.734 37 15.352 1 52.91 105 LEU A C 1
ATOM 811 O O . LEU A 1 105 ? 10.516 36.906 15.242 1 52.91 105 LEU A O 1
ATOM 815 N N . GLU A 1 106 ? 12.617 36.094 14.875 1 61.72 106 GLU A N 1
ATOM 816 C CA . GLU A 1 106 ? 12.203 34.812 14.289 1 61.72 106 GLU A CA 1
ATOM 817 C C . GLU A 1 106 ? 11.539 33.938 15.328 1 61.72 106 GLU A C 1
ATOM 819 O O . GLU A 1 106 ? 12.125 33.625 16.375 1 61.72 106 GLU A O 1
ATOM 824 N N . THR A 1 107 ? 10.258 33.75 15.438 1 72.81 107 THR A N 1
ATOM 825 C CA . THR A 1 107 ? 9.531 32.844 16.344 1 72.81 107 THR A CA 1
ATOM 826 C C . THR A 1 107 ? 9.055 31.609 15.609 1 72.81 107 THR A C 1
ATOM 828 O O . THR A 1 107 ? 8.258 30.828 16.141 1 72.81 107 THR A O 1
ATOM 831 N N . THR A 1 108 ? 9.781 31.391 14.531 1 80.75 108 THR A N 1
ATOM 832 C CA . THR A 1 108 ? 9.281 30.281 13.75 1 80.75 108 THR A CA 1
ATOM 833 C C . THR A 1 108 ? 10.109 29.016 14 1 80.75 108 THR A C 1
ATOM 835 O O . THR A 1 108 ? 11.344 29.062 13.922 1 80.75 108 THR A O 1
ATOM 838 N N . ILE A 1 109 ? 9.477 28.031 14.484 1 88.44 109 ILE A N 1
ATOM 839 C CA . ILE A 1 109 ? 10.133 26.734 14.594 1 88.44 109 ILE A CA 1
ATOM 840 C C . ILE A 1 109 ? 10.195 26.062 13.219 1 88.44 109 ILE A C 1
ATOM 842 O O . ILE A 1 109 ? 9.172 25.922 12.547 1 88.44 109 ILE A O 1
ATOM 846 N N . ASN A 1 110 ? 11.367 25.719 12.828 1 87.81 110 ASN A N 1
ATOM 847 C CA . ASN A 1 110 ? 11.562 25.125 11.508 1 87.81 110 ASN A CA 1
ATOM 848 C C . ASN A 1 110 ? 11.672 23.594 11.586 1 87.81 110 ASN A C 1
ATOM 850 O O . ASN A 1 110 ? 12.305 23.062 12.5 1 87.81 110 ASN A O 1
ATOM 854 N N . PHE A 1 111 ? 11.016 22.984 10.695 1 90.44 111 PHE A N 1
ATOM 855 C CA . PHE A 1 111 ? 11.062 21.531 10.57 1 90.44 111 PHE A CA 1
ATOM 856 C C . PHE A 1 111 ? 11.633 21.109 9.219 1 90.44 111 PHE A C 1
ATOM 858 O O . PHE A 1 111 ? 11.164 21.562 8.172 1 90.44 111 PHE A O 1
ATOM 865 N N . PHE A 1 112 ? 12.711 20.359 9.234 1 90.56 112 PHE A N 1
ATOM 866 C CA . PHE A 1 112 ? 13.32 19.766 8.047 1 90.56 112 PHE A CA 1
ATOM 867 C C . PHE A 1 112 ? 13.102 18.25 8.016 1 90.56 112 PHE A C 1
ATOM 869 O O . PHE A 1 112 ? 13.734 17.516 8.773 1 90.56 112 PHE A O 1
ATOM 876 N N . LEU A 1 113 ? 12.234 17.828 7.121 1 89.88 113 LEU A N 1
ATOM 877 C CA . LEU A 1 113 ? 11.859 16.422 7.129 1 89.88 113 LEU A CA 1
ATOM 878 C C . LEU A 1 113 ? 12.445 15.695 5.918 1 89.88 113 LEU A C 1
ATOM 880 O O . LEU A 1 113 ? 12.656 16.312 4.867 1 89.88 113 LEU A O 1
ATOM 884 N N . ASP A 1 114 ? 12.828 14.477 6.125 1 88.44 114 ASP A N 1
ATOM 885 C CA . ASP A 1 114 ? 13.109 13.578 5.008 1 88.44 114 ASP A CA 1
ATOM 886 C C . ASP A 1 114 ? 11.82 13.07 4.375 1 88.44 114 ASP A C 1
ATOM 888 O O . ASP A 1 114 ? 11.125 12.234 4.953 1 88.44 114 ASP A O 1
ATOM 892 N N . ALA A 1 115 ? 11.523 13.516 3.199 1 82.25 115 ALA A N 1
ATOM 893 C CA . ALA A 1 115 ? 10.234 13.227 2.578 1 82.25 115 ALA A CA 1
ATOM 894 C C . ALA A 1 115 ? 10.336 12.023 1.639 1 82.25 115 ALA A C 1
ATOM 896 O O . ALA A 1 115 ? 9.477 11.836 0.773 1 82.25 115 ALA A O 1
ATOM 897 N N . THR A 1 116 ? 11.375 11.219 1.824 1 82.56 116 THR A N 1
ATOM 898 C CA . THR A 1 116 ? 11.562 10.078 0.934 1 82.56 116 THR A CA 1
ATOM 899 C C . THR A 1 116 ? 10.523 8.992 1.213 1 82.56 116 THR A C 1
ATOM 901 O O . THR A 1 116 ? 10.188 8.203 0.326 1 82.56 116 THR A O 1
ATOM 904 N N . ASP A 1 117 ? 10.164 8.93 2.463 1 84.88 117 ASP A N 1
ATOM 905 C CA . ASP A 1 117 ? 9.109 7.996 2.834 1 84.88 117 ASP A CA 1
ATOM 906 C C . ASP A 1 117 ? 7.785 8.727 3.061 1 84.88 117 ASP A C 1
ATOM 908 O O . ASP A 1 117 ? 7.648 9.484 4.02 1 84.88 117 ASP A O 1
ATOM 912 N N . TYR A 1 118 ? 6.918 8.438 2.197 1 81.62 118 TYR A N 1
ATOM 913 C CA . TYR A 1 118 ? 5.629 9.117 2.164 1 81.62 118 TYR A CA 1
ATOM 914 C C . TYR A 1 118 ? 4.895 8.961 3.49 1 81.62 118 TYR A C 1
ATOM 916 O O . TYR A 1 118 ? 4.379 9.93 4.043 1 81.62 118 TYR A O 1
ATOM 924 N N . THR A 1 119 ? 4.863 7.812 4.004 1 83.31 119 THR A N 1
ATOM 925 C CA . THR A 1 119 ? 4.117 7.508 5.223 1 83.31 119 THR A CA 1
ATOM 926 C C . THR A 1 119 ? 4.785 8.141 6.438 1 83.31 119 THR A C 1
ATOM 928 O O . THR A 1 119 ? 4.109 8.688 7.312 1 83.31 119 THR A O 1
ATOM 931 N N . ILE A 1 120 ? 6.062 8.117 6.52 1 88.88 120 ILE A N 1
ATOM 932 C CA . ILE A 1 120 ? 6.793 8.68 7.648 1 88.88 120 ILE A CA 1
ATOM 933 C C . ILE A 1 120 ? 6.672 10.203 7.641 1 88.88 120 ILE A C 1
ATOM 935 O O . ILE A 1 120 ? 6.441 10.82 8.688 1 88.88 120 ILE A O 1
ATOM 939 N N . ARG A 1 121 ? 6.797 10.75 6.441 1 86.31 121 ARG A N 1
ATOM 940 C CA . ARG A 1 121 ? 6.645 12.195 6.32 1 86.31 121 ARG A CA 1
ATOM 941 C C . ARG A 1 121 ? 5.273 12.648 6.816 1 86.31 121 ARG A C 1
ATOM 943 O O . ARG A 1 121 ? 5.168 13.594 7.598 1 86.31 121 ARG A O 1
ATOM 950 N N . ASN A 1 122 ? 4.242 11.961 6.383 1 82.56 122 ASN A N 1
ATOM 951 C CA . ASN A 1 122 ? 2.887 12.328 6.777 1 82.56 122 ASN A CA 1
ATOM 952 C C . ASN A 1 122 ? 2.668 12.148 8.273 1 82.56 122 ASN A C 1
ATOM 954 O O . ASN A 1 122 ? 2.023 12.977 8.922 1 82.56 122 ASN A O 1
ATOM 958 N N . THR A 1 123 ? 3.225 11.062 8.766 1 86.44 123 THR A N 1
ATOM 959 C CA . THR A 1 123 ? 3.094 10.797 10.195 1 86.44 123 THR A CA 1
ATOM 960 C C . THR A 1 123 ? 3.756 11.898 11.016 1 86.44 123 THR A C 1
ATOM 962 O O . THR A 1 123 ? 3.174 12.406 11.977 1 86.44 123 THR A O 1
ATOM 965 N N . LEU A 1 124 ? 4.914 12.289 10.602 1 89.31 124 LEU A N 1
ATOM 966 C CA . LEU A 1 124 ? 5.648 13.328 11.32 1 89.31 124 LEU A CA 1
ATOM 967 C C . LEU A 1 124 ? 4.953 14.68 11.18 1 89.31 124 LEU A C 1
ATOM 969 O O . LEU A 1 124 ? 4.82 15.414 12.164 1 89.31 124 LEU A O 1
ATOM 973 N N . GLN A 1 125 ? 4.52 15 9.992 1 84.62 125 GLN A N 1
ATOM 974 C CA . GLN A 1 125 ? 3.832 16.266 9.773 1 84.62 125 GLN A CA 1
ATOM 975 C C . GLN A 1 125 ? 2.561 16.359 10.617 1 84.62 125 GLN A C 1
ATOM 977 O O . GLN A 1 125 ? 2.299 17.391 11.242 1 84.62 125 GLN A O 1
ATOM 982 N N . PHE A 1 126 ? 1.869 15.312 10.633 1 81 126 PHE A N 1
ATOM 983 C CA . PHE A 1 126 ? 0.64 15.297 11.414 1 81 126 PHE A CA 1
ATOM 984 C C . PHE A 1 126 ? 0.943 15.453 12.906 1 81 126 PHE A C 1
ATOM 986 O O . PHE A 1 126 ? 0.252 16.188 13.609 1 81 126 PHE A O 1
ATOM 993 N N . GLU A 1 127 ? 1.894 14.703 13.344 1 87.31 127 GLU A N 1
ATOM 994 C CA . GLU A 1 127 ? 2.256 14.781 14.758 1 87.31 127 GLU A CA 1
ATOM 995 C C . GLU A 1 127 ? 2.701 16.188 15.141 1 87.31 127 GLU A C 1
ATOM 997 O O . GLU A 1 127 ? 2.357 16.688 16.219 1 87.31 127 GLU A O 1
ATOM 1002 N N . ILE A 1 128 ? 3.43 16.828 14.297 1 87.94 128 ILE A N 1
ATOM 1003 C CA . ILE A 1 128 ? 3.943 18.172 14.562 1 87.94 128 ILE A CA 1
ATOM 1004 C C . ILE A 1 128 ? 2.785 19.172 14.609 1 87.94 128 ILE A C 1
ATOM 1006 O O . ILE A 1 128 ? 2.707 20 15.523 1 87.94 128 ILE A O 1
ATOM 1010 N N . VAL A 1 129 ? 1.919 19.047 13.641 1 79.44 129 VAL A N 1
ATOM 1011 C CA . VAL A 1 129 ? 0.775 19.953 13.586 1 79.44 129 VAL A CA 1
ATOM 1012 C C . VAL A 1 129 ? -0.115 19.734 14.812 1 79.44 129 VAL A C 1
ATOM 1014 O O . VAL A 1 129 ? -0.576 20.688 15.43 1 79.44 129 VAL A O 1
ATOM 1017 N N . ASP A 1 130 ? -0.333 18.469 15.109 1 82.06 130 ASP A N 1
ATOM 1018 C CA . ASP A 1 130 ? -1.151 18.125 16.266 1 82.06 130 ASP A CA 1
ATOM 1019 C C . ASP A 1 130 ? -0.506 18.625 17.562 1 82.06 130 ASP A C 1
ATOM 1021 O O . ASP A 1 130 ? -1.187 19.188 18.422 1 82.06 130 ASP A O 1
ATOM 1025 N N . ALA A 1 131 ? 0.764 18.453 17.719 1 87.12 131 ALA A N 1
ATOM 1026 C CA . ALA A 1 131 ? 1.497 18.922 18.891 1 87.12 131 ALA A CA 1
ATOM 1027 C C . ALA A 1 131 ? 1.462 20.438 18.984 1 87.12 131 ALA A C 1
ATOM 1029 O O . ALA A 1 131 ? 1.35 21 20.078 1 87.12 131 ALA A O 1
ATOM 1030 N N . HIS A 1 132 ? 1.636 21.062 17.859 1 84.56 132 HIS A N 1
ATOM 1031 C CA . HIS A 1 132 ? 1.581 22.516 17.828 1 84.56 132 HIS A CA 1
ATOM 1032 C C . HIS A 1 132 ? 0.219 23.031 18.281 1 84.56 132 HIS A C 1
ATOM 1034 O O . HIS A 1 132 ? 0.135 24.016 19.016 1 84.56 132 HIS A O 1
ATOM 1040 N N . ALA A 1 133 ? -0.787 22.391 17.781 1 75.19 133 ALA A N 1
ATOM 1041 C CA . ALA A 1 133 ? -2.137 22.766 18.188 1 75.19 133 ALA A CA 1
ATOM 1042 C C . ALA A 1 133 ? -2.322 22.609 19.703 1 75.19 133 ALA A C 1
ATOM 1044 O O . ALA A 1 133 ? -2.91 23.469 20.359 1 75.19 133 ALA A O 1
ATOM 1045 N N . ARG A 1 134 ? -1.863 21.516 20.234 1 82.12 134 ARG A N 1
ATOM 1046 C CA . ARG A 1 134 ? -1.951 21.297 21.672 1 82.12 134 ARG A CA 1
ATOM 1047 C C . ARG A 1 134 ? -1.132 22.328 22.438 1 82.12 134 ARG A C 1
ATOM 1049 O O . ARG A 1 134 ? -1.553 22.812 23.484 1 82.12 134 ARG A O 1
ATOM 1056 N N . TYR A 1 135 ? 0.013 22.672 21.875 1 85.5 135 TYR A N 1
ATOM 1057 C CA . TYR A 1 135 ? 0.889 23.688 22.469 1 85.5 135 TYR A CA 1
ATOM 1058 C C . TYR A 1 135 ? 0.199 25.047 22.516 1 85.5 135 TYR A C 1
ATOM 1060 O O . TYR A 1 135 ? 0.23 25.719 23.547 1 85.5 135 TYR A O 1
ATOM 1068 N N . LEU A 1 136 ? -0.41 25.422 21.484 1 75.75 136 LEU A N 1
ATOM 1069 C CA . LEU A 1 136 ? -1.106 26.703 21.438 1 75.75 136 LEU A CA 1
ATOM 1070 C C . LEU A 1 136 ? -2.273 26.719 22.406 1 75.75 136 LEU A C 1
ATOM 1072 O O . LEU A 1 136 ? -2.559 27.75 23.016 1 75.75 136 LEU A O 1
ATOM 1076 N N . LYS A 1 137 ? -2.924 25.594 22.469 1 74.81 137 LYS A N 1
ATOM 1077 C CA . LYS A 1 137 ? -4.012 25.484 23.438 1 74.81 137 LYS A CA 1
ATOM 1078 C C . LYS A 1 137 ? -3.494 25.672 24.875 1 74.81 137 LYS A C 1
ATOM 1080 O O . LYS A 1 137 ? -4.133 26.344 25.688 1 74.81 137 LYS A O 1
ATOM 1085 N N . LEU A 1 138 ? -2.398 25.078 25.141 1 77.56 138 LEU A N 1
ATOM 1086 C CA . LEU A 1 138 ? -1.769 25.219 26.453 1 77.56 138 LEU A CA 1
ATOM 1087 C C . LEU A 1 138 ? -1.393 26.672 26.734 1 77.56 138 LEU A C 1
ATOM 1089 O O . LEU A 1 138 ? -1.578 27.172 27.844 1 77.56 138 LEU A O 1
ATOM 1093 N N . LEU A 1 139 ? -0.845 27.375 25.719 1 75.56 139 LEU A N 1
ATOM 1094 C CA . LEU A 1 139 ? -0.459 28.766 25.859 1 75.56 139 LEU A CA 1
ATOM 1095 C C . LEU A 1 139 ? -1.683 29.641 26.094 1 75.56 139 LEU A C 1
ATOM 1097 O O . LEU A 1 139 ? -1.624 30.609 26.875 1 75.56 139 LEU A O 1
ATOM 1101 N N . SER A 1 140 ? -2.723 29.297 25.422 1 72 140 SER A N 1
ATOM 1102 C CA . SER A 1 140 ? -3.945 30.078 25.562 1 72 140 SER A CA 1
ATOM 1103 C C . SER A 1 140 ? -4.52 29.953 26.969 1 72 140 SER A C 1
ATOM 1105 O O . SER A 1 140 ? -5.137 30.891 27.484 1 72 140 SER A O 1
ATOM 1107 N N . TYR A 1 141 ? -4.359 28.828 27.5 1 71.44 141 TYR A N 1
ATOM 1108 C CA . TYR A 1 141 ? -4.848 28.609 28.859 1 71.44 141 TYR A CA 1
ATOM 1109 C C . TYR A 1 141 ? -3.996 29.359 29.859 1 71.44 141 TYR A C 1
ATOM 1111 O O . TYR A 1 141 ? -4.52 29.922 30.828 1 71.44 141 TYR A O 1
ATOM 1119 N N . ASN A 1 142 ? -2.727 29.391 29.625 1 71.19 142 ASN A N 1
ATOM 1120 C CA . ASN A 1 142 ? -1.808 29.969 30.594 1 71.19 142 ASN A CA 1
ATOM 1121 C C . ASN A 1 142 ? -1.661 31.469 30.406 1 71.19 142 ASN A C 1
ATOM 1123 O O . ASN A 1 142 ? -1.354 32.188 31.359 1 71.19 142 ASN A O 1
ATOM 1127 N N . PHE A 1 143 ? -1.767 31.828 29.141 1 62.06 143 PHE A N 1
ATOM 1128 C CA . PHE A 1 143 ? -1.574 33.25 28.844 1 62.06 143 PHE A CA 1
ATOM 1129 C C . PHE A 1 143 ? -2.812 33.844 28.172 1 62.06 143 PHE A C 1
ATOM 1131 O O . PHE A 1 143 ? -2.951 33.781 26.953 1 62.06 143 PHE A O 1
ATOM 1138 N N . THR A 1 144 ? -3.898 34.031 28.906 1 54.12 144 THR A N 1
ATOM 1139 C CA . THR A 1 144 ? -5.234 34.469 28.5 1 54.12 144 THR A CA 1
ATOM 1140 C C . THR A 1 144 ? -5.152 35.625 27.531 1 54.12 144 THR A C 1
ATOM 1142 O O . THR A 1 144 ? -6.02 35.781 26.672 1 54.12 144 THR A O 1
ATOM 1145 N N . ARG A 1 145 ? -4.25 36.562 27.703 1 51.06 145 ARG A N 1
ATOM 1146 C CA . ARG A 1 145 ? -4.285 37.812 26.984 1 51.06 145 ARG A CA 1
ATOM 1147 C C . ARG A 1 145 ? -3.748 37.656 25.562 1 51.06 145 ARG A C 1
ATOM 1149 O O . ARG A 1 145 ? -3.881 38.562 24.734 1 51.06 145 ARG A O 1
ATOM 1156 N N . THR A 1 146 ? -2.963 36.562 25.359 1 50.59 146 THR A N 1
ATOM 1157 C CA . THR A 1 146 ? -2.291 36.438 24.078 1 50.59 146 THR A CA 1
ATOM 1158 C C . THR A 1 146 ? -3.152 35.656 23.078 1 50.59 146 THR A C 1
ATOM 1160 O O . THR A 1 146 ? -3.785 34.688 23.453 1 50.59 146 THR A O 1
ATOM 1163 N N . ASN A 1 147 ? -3.717 36.281 22.266 1 47.66 147 ASN A N 1
ATOM 1164 C CA . ASN A 1 147 ? -4.539 35.781 21.172 1 47.66 147 ASN A CA 1
ATOM 1165 C C . ASN A 1 147 ? -3.826 34.688 20.391 1 47.66 147 ASN A C 1
ATOM 1167 O O . ASN A 1 147 ? -3.785 34.719 19.156 1 47.66 147 ASN A O 1
ATOM 1171 N N . PHE A 1 148 ? -2.928 34 21.203 1 47.5 148 PHE A N 1
ATOM 1172 C CA . PHE A 1 148 ? -2.209 32.969 20.469 1 47.5 148 PHE A CA 1
ATOM 1173 C C . PHE A 1 148 ? -3.18 32.031 19.766 1 47.5 148 PHE A C 1
ATOM 1175 O O . PHE A 1 148 ? -2.861 31.469 18.719 1 47.5 148 PHE A O 1
ATOM 1182 N N . SER A 1 149 ? -4.328 31.562 20.484 1 49.75 149 SER A N 1
ATOM 1183 C CA . SER A 1 149 ? -4.969 30.312 20.125 1 49.75 149 SER A CA 1
ATOM 1184 C C . SER A 1 149 ? -6.109 30.531 19.141 1 49.75 149 SER A C 1
ATOM 1186 O O . SER A 1 149 ? -7.141 29.859 19.203 1 49.75 149 SER A O 1
ATOM 1188 N N . VAL A 1 150 ? -6.141 31.578 18.438 1 48.25 150 VAL A N 1
ATOM 1189 C CA . VAL A 1 150 ? -7.414 31.453 17.734 1 48.25 150 VAL A CA 1
ATOM 1190 C C . VAL A 1 150 ? -7.367 30.234 16.812 1 48.25 150 VAL A C 1
ATOM 1192 O O . VAL A 1 150 ? -6.586 30.188 15.859 1 48.25 150 VAL A O 1
ATOM 1195 N N . GLU A 1 151 ? -7.672 29.094 17.547 1 56.19 151 GLU A N 1
ATOM 1196 C CA . GLU A 1 151 ? -7.961 27.969 16.656 1 56.19 151 GLU A CA 1
ATOM 1197 C C . GLU A 1 151 ? -8.844 28.406 15.492 1 56.19 151 GLU A C 1
ATOM 1199 O O . GLU A 1 151 ? -10.023 28.703 15.68 1 56.19 151 GLU A O 1
ATOM 1204 N N . THR A 1 152 ? -8.156 28.672 14.43 1 66.06 152 THR A N 1
ATOM 1205 C CA . THR A 1 152 ? -8.922 29.172 13.297 1 66.06 152 THR A CA 1
ATOM 1206 C C . THR A 1 152 ? -9.539 28.016 12.508 1 66.06 152 THR A C 1
ATOM 1208 O O . THR A 1 152 ? -10.594 28.172 11.891 1 66.06 152 THR A O 1
ATOM 1211 N N . ILE A 1 153 ? -8.961 26.766 12.773 1 73.5 153 ILE A N 1
ATOM 1212 C CA . ILE A 1 153 ? -9.547 25.594 12.117 1 73.5 153 ILE A CA 1
ATOM 1213 C C . ILE A 1 153 ? -9.602 24.422 13.094 1 73.5 153 ILE A C 1
ATOM 1215 O O . ILE A 1 153 ? -8.734 24.297 13.961 1 73.5 153 ILE A O 1
ATOM 1219 N N . ARG A 1 154 ? -10.688 23.719 13.062 1 74.5 154 ARG A N 1
ATOM 1220 C CA . ARG A 1 154 ? -10.852 22.562 13.922 1 74.5 154 ARG A CA 1
ATOM 1221 C C . ARG A 1 154 ? -11.328 21.359 13.125 1 74.5 154 ARG A C 1
ATOM 1223 O O . ARG A 1 154 ? -12.297 21.453 12.359 1 74.5 154 ARG A O 1
ATOM 1230 N N . PHE A 1 155 ? -10.539 20.266 13.266 1 75.5 155 PHE A N 1
ATOM 1231 C CA . PHE A 1 155 ? -11.008 19 12.742 1 75.5 155 PHE A CA 1
ATOM 1232 C C . PHE A 1 155 ? -11.891 18.281 13.766 1 75.5 155 PHE A C 1
ATOM 1234 O O . PHE A 1 155 ? -11.398 17.797 14.781 1 75.5 155 PHE A O 1
ATOM 1241 N N . SER A 1 156 ? -13.117 18.266 13.477 1 75.38 156 SER A N 1
ATOM 1242 C CA . SER A 1 156 ? -14.078 17.625 14.367 1 75.38 156 SER A CA 1
ATOM 1243 C C . SER A 1 156 ? -14.07 16.109 14.188 1 75.38 1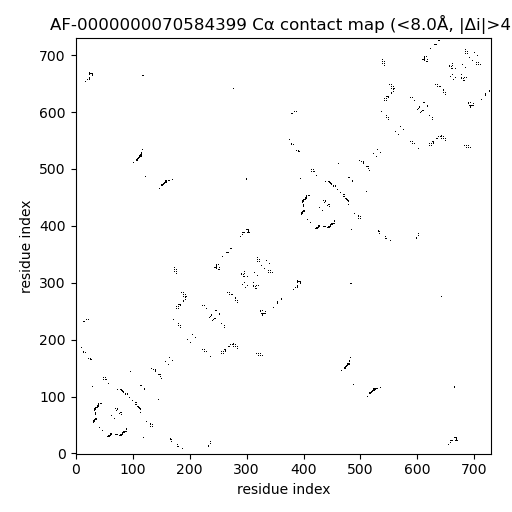56 SER A C 1
ATOM 1245 O O . SER A 1 156 ? -13.375 15.586 13.312 1 75.38 156 SER A O 1
ATOM 1247 N N . ASP A 1 157 ? -14.773 15.414 15.062 1 72.31 157 ASP A N 1
ATOM 1248 C CA . ASP A 1 157 ? -14.859 13.961 14.992 1 72.31 157 ASP A CA 1
ATOM 1249 C C . ASP A 1 157 ? -15.328 13.5 13.617 1 72.31 157 ASP A C 1
ATOM 1251 O O . ASP A 1 157 ? -16.344 13.992 13.102 1 72.31 157 ASP A O 1
ATOM 1255 N N . PRO A 1 158 ? -14.5 12.641 13.023 1 72.56 158 PRO A N 1
ATOM 1256 C CA . PRO A 1 158 ? -14.852 12.172 11.688 1 72.56 158 PRO A CA 1
ATOM 1257 C C . PRO A 1 158 ? -16.156 11.391 11.664 1 72.56 158 PRO A C 1
ATOM 1259 O O . PRO A 1 158 ? -16.719 11.062 12.719 1 72.56 158 PRO A O 1
ATOM 1262 N N . PHE A 1 159 ? -16.562 11.352 10.375 1 74 159 PHE A N 1
ATOM 1263 C CA . PHE A 1 159 ? -17.719 10.477 10.172 1 74 159 PHE A CA 1
ATOM 1264 C C . PHE A 1 159 ? -17.359 9.039 10.523 1 74 159 PHE A C 1
ATOM 1266 O O . PHE A 1 159 ? -16.266 8.57 10.234 1 74 159 PHE A O 1
ATOM 1273 N N . TYR A 1 160 ? -18.109 8.258 11.195 1 68.19 160 TYR A N 1
ATOM 1274 C CA . TYR A 1 160 ? -18 6.84 11.516 1 68.19 160 TYR A CA 1
ATOM 1275 C C . TYR A 1 160 ? -16.938 6.609 12.586 1 68.19 160 TYR A C 1
ATOM 1277 O O . TYR A 1 160 ? -16.625 5.465 12.922 1 68.19 160 TYR A O 1
ATOM 1285 N N . ASN A 1 161 ? -16.438 7.566 13.289 1 59.94 161 ASN A N 1
ATOM 1286 C CA . ASN A 1 161 ? -15.844 7.691 14.625 1 59.94 161 ASN A CA 1
ATOM 1287 C C . ASN A 1 161 ? -14.336 7.871 14.555 1 59.94 161 ASN A C 1
ATOM 1289 O O . ASN A 1 161 ? -13.781 8.758 15.203 1 59.94 161 ASN A O 1
ATOM 1293 N N . ALA A 1 162 ? -13.352 6.801 14.195 1 59.28 162 ALA A N 1
ATOM 1294 C CA . ALA A 1 162 ? -12.055 6.914 14.852 1 59.28 162 ALA A CA 1
ATOM 1295 C C . ALA A 1 162 ? -11.039 7.598 13.945 1 59.28 162 ALA A C 1
ATOM 1297 O O . ALA A 1 162 ? -10.891 7.223 12.773 1 59.28 162 ALA A O 1
ATOM 1298 N N . PHE A 1 163 ? -10.609 8.875 14.281 1 59.34 163 PHE A N 1
ATOM 1299 C CA . PHE A 1 163 ? -9.516 9.578 13.617 1 59.34 163 PHE A CA 1
ATOM 1300 C C . PHE A 1 163 ? -8.273 8.703 13.531 1 59.34 163 PHE A C 1
ATOM 1302 O O . PHE A 1 163 ? -7.371 8.977 12.742 1 59.34 163 PHE A O 1
ATOM 1309 N N . ASP A 1 164 ? -8.359 7.578 14.172 1 64.38 164 ASP A N 1
ATOM 1310 C CA . ASP A 1 164 ? -7.09 6.871 14.289 1 64.38 164 ASP A CA 1
ATOM 1311 C C . ASP A 1 164 ? -7.016 5.703 13.305 1 64.38 164 ASP A C 1
ATOM 1313 O O . ASP A 1 164 ? -6.219 4.781 13.492 1 64.38 164 ASP A O 1
ATOM 1317 N N . PHE A 1 165 ? -7.918 5.836 12.336 1 68.19 165 PHE A N 1
ATOM 1318 C CA . PHE A 1 165 ? -7.809 4.734 11.391 1 68.19 165 PHE A CA 1
ATOM 1319 C C . PHE A 1 165 ? -6.484 4.797 10.633 1 68.19 165 PHE A C 1
ATOM 1321 O O . PHE A 1 165 ? -6.027 5.879 10.258 1 68.19 165 PHE A O 1
ATOM 1328 N N . GLU A 1 166 ? -5.93 3.611 10.594 1 76.38 166 GLU A N 1
ATOM 1329 C CA . GLU A 1 166 ? -4.648 3.43 9.922 1 76.38 166 GLU A CA 1
ATOM 1330 C C . GLU A 1 166 ? -4.836 2.844 8.523 1 76.38 166 GLU A C 1
ATOM 1332 O O . GLU A 1 166 ? -5.965 2.602 8.094 1 76.38 166 GLU A O 1
ATOM 1337 N N . PHE A 1 167 ? -3.842 2.877 7.801 1 81.69 167 PHE A N 1
ATOM 1338 C CA . PHE A 1 167 ? -3.811 2.32 6.453 1 81.69 167 PHE A CA 1
ATOM 1339 C C . PHE A 1 167 ? -4.234 0.856 6.461 1 81.69 167 PHE A C 1
ATOM 1341 O O . PHE A 1 167 ? -4.867 0.382 5.516 1 81.69 167 PHE A O 1
ATOM 1348 N N . ARG A 1 168 ? -4.055 0.153 7.562 1 84.81 168 ARG A N 1
ATOM 1349 C CA . ARG A 1 168 ? -4.414 -1.256 7.684 1 84.81 168 ARG A CA 1
ATOM 1350 C C . ARG A 1 168 ? -5.926 -1.441 7.598 1 84.81 168 ARG A C 1
ATOM 1352 O O . ARG A 1 168 ? -6.41 -2.363 6.938 1 84.81 168 ARG A O 1
ATOM 1359 N N . GLU A 1 169 ? -6.625 -0.587 8.227 1 86.44 169 GLU A N 1
ATOM 1360 C CA . GLU A 1 169 ? -8.078 -0.691 8.211 1 86.44 169 GLU A CA 1
ATOM 1361 C C . GLU A 1 169 ? -8.641 -0.408 6.82 1 86.44 169 GLU A C 1
ATOM 1363 O O . GLU A 1 169 ? -9.625 -1.019 6.406 1 86.44 169 GLU A O 1
ATOM 1368 N N . PHE A 1 170 ? -7.977 0.424 6.141 1 86.06 170 PHE A N 1
ATOM 1369 C CA . PHE A 1 170 ? -8.391 0.735 4.777 1 86.06 170 PHE A CA 1
ATOM 1370 C C . PHE A 1 170 ? -8.148 -0.453 3.855 1 86.06 170 PHE A C 1
ATOM 1372 O O . PHE A 1 170 ? -8.984 -0.765 3.004 1 86.06 170 PHE A O 1
ATOM 1379 N N . MET A 1 171 ? -7.062 -1.125 4.016 1 89.12 171 MET A N 1
ATOM 1380 C CA . MET A 1 171 ? -6.645 -2.162 3.078 1 89.12 171 MET A CA 1
ATOM 1381 C C . MET A 1 171 ? -7.277 -3.504 3.434 1 89.12 171 MET A C 1
ATOM 1383 O O . MET A 1 171 ? -7.461 -4.355 2.564 1 89.12 171 MET A O 1
ATOM 1387 N N . SER A 1 172 ? -7.641 -3.713 4.684 1 91.69 172 SER A N 1
ATOM 1388 C CA . SER A 1 172 ? -8.078 -5.012 5.188 1 91.69 172 SER A CA 1
ATOM 1389 C C . SER A 1 172 ? -9.258 -5.547 4.383 1 91.69 172 SER A C 1
ATOM 1391 O O . SER A 1 172 ? -9.242 -6.695 3.939 1 91.69 172 SER A O 1
ATOM 1393 N N . PRO A 1 173 ? -10.281 -4.746 4.078 1 93.19 173 PRO A N 1
ATOM 1394 C CA . PRO A 1 173 ? -11.414 -5.281 3.316 1 93.19 173 PRO A CA 1
ATOM 1395 C C . PRO A 1 173 ? -11.008 -5.77 1.927 1 93.19 173 PRO A C 1
ATOM 1397 O O . PRO A 1 173 ? -11.43 -6.852 1.504 1 93.19 173 PRO A O 1
ATOM 1400 N N . GLY A 1 174 ? -10.203 -4.98 1.276 1 92.75 174 GLY A N 1
ATOM 1401 C CA . GLY A 1 174 ? -9.727 -5.359 -0.047 1 92.75 174 GLY A CA 1
ATOM 1402 C C . GLY A 1 174 ? -8.898 -6.629 -0.044 1 92.75 174 GLY A C 1
ATOM 1403 O O . GLY A 1 174 ? -9.047 -7.477 -0.927 1 92.75 174 GLY A O 1
ATOM 1404 N N . ILE A 1 175 ? -8.055 -6.801 0.946 1 91.75 175 ILE A N 1
ATOM 1405 C CA . ILE A 1 175 ? -7.176 -7.957 1.041 1 91.75 175 ILE A CA 1
ATOM 1406 C C . ILE A 1 175 ? -8 -9.211 1.311 1 91.75 175 ILE A C 1
ATOM 1408 O O . ILE A 1 175 ? -7.695 -10.289 0.792 1 91.75 175 ILE A O 1
ATOM 1412 N N . ILE A 1 176 ? -9.023 -9.078 2.09 1 94.31 176 ILE A N 1
ATOM 1413 C CA . ILE A 1 176 ? -9.883 -10.211 2.398 1 94.31 176 ILE A CA 1
ATOM 1414 C C . ILE A 1 176 ? -10.531 -10.734 1.119 1 94.31 176 ILE A C 1
ATOM 1416 O O . ILE A 1 176 ? -10.43 -11.922 0.799 1 94.31 176 ILE A O 1
ATOM 1420 N N . VAL A 1 177 ? -11.094 -9.844 0.382 1 95.44 177 VAL A N 1
ATOM 1421 C CA . VAL A 1 177 ? -11.82 -10.266 -0.813 1 95.44 177 VAL A CA 1
ATOM 1422 C C . VAL A 1 177 ? -10.836 -10.758 -1.872 1 95.44 177 VAL A C 1
ATOM 1424 O O . VAL A 1 177 ? -11.094 -11.758 -2.541 1 95.44 177 VAL A O 1
ATOM 1427 N N . ALA A 1 178 ? -9.719 -10.078 -1.991 1 93.06 178 ALA A N 1
ATOM 1428 C CA . ALA A 1 178 ? -8.727 -10.461 -2.99 1 93.06 178 ALA A CA 1
ATOM 1429 C C . ALA A 1 178 ? -8.125 -11.828 -2.672 1 93.06 178 ALA A C 1
ATOM 1431 O O . ALA A 1 178 ? -7.898 -12.641 -3.574 1 93.06 178 ALA A O 1
ATOM 1432 N N . THR A 1 179 ? -7.824 -12.07 -1.429 1 90.94 179 THR A N 1
ATOM 1433 C CA . THR A 1 179 ? -7.207 -13.328 -1.004 1 90.94 179 THR A CA 1
ATOM 1434 C C . THR A 1 179 ? -8.148 -14.5 -1.252 1 90.94 179 THR A C 1
ATOM 1436 O O . THR A 1 179 ? -7.727 -15.539 -1.769 1 90.94 179 THR A O 1
ATOM 1439 N N . LEU A 1 180 ? -9.352 -14.336 -0.924 1 92.5 180 LEU A N 1
ATOM 1440 C CA . LEU A 1 180 ? -10.305 -15.422 -1.112 1 92.5 180 LEU A CA 1
ATOM 1441 C C . LEU A 1 180 ? -10.523 -15.703 -2.596 1 92.5 180 LEU A C 1
ATOM 1443 O O . LEU A 1 180 ? -10.648 -16.859 -3 1 92.5 180 LEU A O 1
ATOM 1447 N N . PHE A 1 181 ? -10.57 -14.68 -3.385 1 94.19 181 PHE A N 1
ATOM 1448 C CA . PHE A 1 181 ? -10.641 -14.852 -4.832 1 94.19 181 PHE A CA 1
ATOM 1449 C C . PHE A 1 181 ? -9.43 -15.625 -5.348 1 94.19 181 PHE A C 1
ATOM 1451 O O . PHE A 1 181 ? -9.586 -16.609 -6.082 1 94.19 181 PHE A O 1
ATOM 1458 N N . ALA A 1 182 ? -8.289 -15.195 -4.957 1 89.38 182 ALA A N 1
ATOM 1459 C CA . ALA A 1 182 ? -7.031 -15.727 -5.473 1 89.38 182 ALA A CA 1
ATOM 1460 C C . ALA A 1 182 ? -6.848 -17.188 -5.074 1 89.38 182 ALA A C 1
ATOM 1462 O O . ALA A 1 182 ? -6.43 -18.016 -5.887 1 89.38 182 ALA A O 1
ATOM 1463 N N . LEU A 1 183 ? -7.145 -17.5 -3.869 1 84.94 183 LEU A N 1
ATOM 1464 C CA . LEU A 1 183 ? -6.922 -18.859 -3.373 1 84.94 183 LEU A CA 1
ATOM 1465 C C . LEU A 1 183 ? -7.906 -19.844 -4.008 1 84.94 183 LEU A C 1
ATOM 1467 O O . LEU A 1 183 ? -7.527 -20.953 -4.375 1 84.94 183 LEU A O 1
ATOM 1471 N N . SER A 1 184 ? -9.102 -19.391 -4.102 1 87.88 184 SER A N 1
ATOM 1472 C CA . SER A 1 184 ? -10.094 -20.25 -4.742 1 87.88 184 SER A CA 1
ATOM 1473 C C . SER A 1 184 ? -9.781 -20.453 -6.223 1 87.88 184 SER A C 1
ATOM 1475 O O . SER A 1 184 ? -9.945 -21.547 -6.754 1 87.88 184 SER A O 1
ATOM 1477 N N . MET A 1 185 ? -9.367 -19.469 -6.82 1 89.56 185 MET A N 1
ATOM 1478 C CA . MET A 1 185 ? -8.984 -19.516 -8.227 1 89.56 185 MET A CA 1
ATOM 1479 C C . MET A 1 185 ? -7.832 -20.5 -8.445 1 89.56 185 MET A C 1
ATOM 1481 O O . MET A 1 185 ? -7.875 -21.312 -9.359 1 89.56 185 MET A O 1
ATOM 1485 N N . SER A 1 186 ? -6.824 -20.391 -7.66 1 83.19 186 SER A N 1
ATOM 1486 C CA . SER A 1 186 ? -5.621 -21.203 -7.805 1 83.19 186 SER A CA 1
ATOM 1487 C C . SER A 1 186 ? -5.914 -22.672 -7.516 1 83.19 186 SER A C 1
ATOM 1489 O O . SER A 1 186 ? -5.445 -23.547 -8.234 1 83.19 186 SER A O 1
ATOM 1491 N N . LEU A 1 187 ? -6.676 -22.891 -6.527 1 79.88 187 LEU A N 1
ATOM 1492 C CA . LEU A 1 187 ? -7.027 -24.25 -6.164 1 79.88 187 LEU A CA 1
ATOM 1493 C C . LEU A 1 187 ? -7.832 -24.922 -7.273 1 79.88 187 LEU A C 1
ATOM 1495 O O . LEU A 1 187 ? -7.562 -26.062 -7.637 1 79.88 187 LEU A O 1
ATOM 1499 N N . THR A 1 188 ? -8.758 -24.203 -7.684 1 83.25 188 THR A N 1
ATOM 1500 C CA . THR A 1 188 ? -9.609 -24.766 -8.727 1 83.25 188 THR A CA 1
ATOM 1501 C C . THR A 1 188 ? -8.82 -24.984 -10.016 1 83.25 188 THR A C 1
ATOM 1503 O O . THR A 1 188 ? -8.953 -26.016 -10.664 1 83.25 188 THR A O 1
ATOM 1506 N N . ALA A 1 189 ? -8.039 -24.031 -10.375 1 84.06 189 ALA A N 1
ATOM 1507 C CA . ALA A 1 189 ? -7.227 -24.172 -11.586 1 84.06 189 ALA A CA 1
ATOM 1508 C C . ALA A 1 189 ? -6.34 -25.406 -11.508 1 84.06 189 ALA A C 1
ATOM 1510 O O . ALA A 1 189 ? -6.223 -26.156 -12.492 1 84.06 189 ALA A O 1
ATOM 1511 N N . LEU A 1 190 ? -5.777 -25.703 -10.398 1 79.62 190 LEU A N 1
ATOM 1512 C CA . LEU A 1 190 ? -4.887 -26.844 -10.203 1 79.62 190 LEU A CA 1
ATOM 1513 C C . LEU A 1 190 ? -5.668 -28.156 -10.219 1 79.62 190 LEU A C 1
ATOM 1515 O O . LEU A 1 190 ? -5.27 -29.109 -10.898 1 79.62 190 LEU A O 1
ATOM 1519 N N . LEU A 1 191 ? -6.75 -28.172 -9.508 1 78.56 191 LEU A N 1
ATOM 1520 C CA . LEU A 1 191 ? -7.504 -29.406 -9.32 1 78.56 191 LEU A CA 1
ATOM 1521 C C . LEU A 1 191 ? -8.148 -29.859 -10.625 1 78.56 191 LEU A C 1
ATOM 1523 O O . LEU A 1 191 ? -8.117 -31.047 -10.961 1 78.56 191 LEU A O 1
ATOM 1527 N N . LEU A 1 192 ? -8.617 -29.016 -11.391 1 80.88 192 LEU A N 1
ATOM 1528 C CA . LEU A 1 192 ? -9.359 -29.406 -12.586 1 80.88 192 LEU A CA 1
ATOM 1529 C C . LEU A 1 192 ? -8.414 -29.828 -13.703 1 80.88 192 LEU A C 1
ATOM 1531 O O . LEU A 1 192 ? -8.719 -30.766 -14.453 1 80.88 192 LEU A O 1
ATOM 1535 N N . VAL A 1 193 ? -7.375 -29.156 -13.797 1 79.19 193 VAL A N 1
ATOM 1536 C CA . VAL A 1 193 ? -6.41 -29.562 -14.812 1 79.19 193 VAL A CA 1
ATOM 1537 C C . VAL A 1 193 ? -5.84 -30.938 -14.445 1 79.19 193 VAL A C 1
ATOM 1539 O O . VAL A 1 193 ? -5.672 -31.797 -15.312 1 79.19 193 VAL A O 1
ATOM 1542 N N . ALA A 1 194 ? -5.559 -31.125 -13.203 1 80 194 ALA A N 1
ATOM 1543 C CA . ALA A 1 194 ? -5.051 -32.406 -12.734 1 80 194 ALA A CA 1
ATOM 1544 C C . ALA A 1 194 ? -6.051 -33.531 -13.023 1 80 194 ALA A C 1
ATOM 1546 O O . ALA A 1 194 ? -5.66 -34.625 -13.43 1 80 194 ALA A O 1
ATOM 1547 N N . GLU A 1 195 ? -7.254 -33.281 -12.789 1 79.69 195 GLU A N 1
ATOM 1548 C CA . GLU A 1 195 ? -8.297 -34.281 -13.039 1 79.69 195 GLU A CA 1
ATOM 1549 C C . GLU A 1 195 ? -8.398 -34.594 -14.523 1 79.69 195 GLU A C 1
ATOM 1551 O O . GLU A 1 195 ? -8.648 -35.75 -14.906 1 79.69 195 GLU A O 1
ATOM 1556 N N . SER A 1 196 ? -8.242 -33.625 -15.312 1 78.81 196 SER A N 1
ATOM 1557 C CA . SER A 1 196 ? -8.297 -33.844 -16.75 1 78.81 196 SER A CA 1
ATOM 1558 C C . SER A 1 196 ? -7.098 -34.656 -17.25 1 78.81 196 SER A C 1
ATOM 1560 O O . SER A 1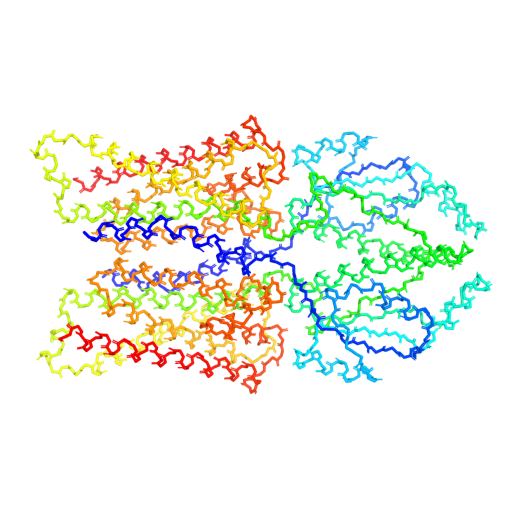 196 ? -7.242 -35.531 -18.094 1 78.81 196 SER A O 1
ATOM 1562 N N . GLN A 1 197 ? -5.98 -34.406 -16.688 1 80.44 197 GLN A N 1
ATOM 1563 C CA . GLN A 1 197 ? -4.754 -35.094 -17.094 1 80.44 197 GLN A CA 1
ATOM 1564 C C . GLN A 1 197 ? -4.777 -36.531 -16.641 1 80.44 197 GLN A C 1
ATOM 1566 O O . GLN A 1 197 ? -4.262 -37.406 -17.344 1 80.44 197 GLN A O 1
ATOM 1571 N N . GLU A 1 198 ? -5.383 -36.781 -15.508 1 81.44 198 GLU A N 1
ATOM 1572 C CA . GLU A 1 198 ? -5.445 -38.125 -14.969 1 81.44 198 GLU A CA 1
ATOM 1573 C C . GLU A 1 198 ? -6.617 -38.906 -15.562 1 81.44 198 GLU A C 1
ATOM 1575 O O . GLU A 1 198 ? -6.762 -40.094 -15.32 1 81.44 198 GLU A O 1
ATOM 1580 N N . GLY A 1 199 ? -7.383 -38.281 -16.328 1 79.56 199 GLY A N 1
ATOM 1581 C CA . GLY A 1 199 ? -8.516 -38.906 -16.984 1 79.56 199 GLY A CA 1
ATOM 1582 C C . GLY A 1 199 ? -9.656 -39.219 -16.031 1 79.56 199 GLY A C 1
ATOM 1583 O O . GLY A 1 199 ? -10.484 -40.094 -16.312 1 79.56 199 GLY A O 1
ATOM 1584 N N . ILE A 1 200 ? -9.555 -38.719 -14.945 1 76.44 200 ILE A N 1
ATOM 1585 C CA . ILE A 1 200 ? -10.57 -38.969 -13.93 1 76.44 200 ILE A CA 1
ATOM 1586 C C . ILE A 1 200 ? -11.938 -38.5 -14.438 1 76.44 200 ILE A C 1
ATOM 1588 O O . ILE A 1 200 ? -12.93 -39.219 -14.266 1 76.44 200 ILE A O 1
ATOM 1592 N N . GLN A 1 201 ? -11.969 -37.406 -15.102 1 74.31 201 GLN A N 1
ATOM 1593 C CA . GLN A 1 201 ? -13.227 -36.875 -15.617 1 74.31 201 GLN A CA 1
ATOM 1594 C C . GLN A 1 201 ? -13.836 -37.844 -16.641 1 74.31 201 GLN A C 1
ATOM 1596 O O . GLN A 1 201 ? -15.039 -38.094 -16.625 1 74.31 201 GLN A O 1
ATOM 1601 N N . ALA A 1 202 ? -13.016 -38.375 -17.438 1 75.5 202 ALA A N 1
ATOM 1602 C CA . ALA A 1 202 ? -13.469 -39.312 -18.453 1 75.5 202 ALA A CA 1
ATOM 1603 C C . ALA A 1 202 ? -13.984 -40.625 -17.812 1 75.5 202 ALA A C 1
ATOM 1605 O O . ALA A 1 202 ? -15 -41.156 -18.25 1 75.5 202 ALA A O 1
ATOM 1606 N N . ARG A 1 203 ? -13.297 -41 -16.812 1 80.06 203 ARG A N 1
ATOM 1607 C CA . ARG A 1 203 ? -13.695 -42.219 -16.141 1 80.06 203 ARG A CA 1
ATOM 1608 C C . ARG A 1 203 ? -15.039 -42.031 -15.43 1 80.06 203 ARG A C 1
ATOM 1610 O O . ARG A 1 203 ? -15.828 -43 -15.359 1 80.06 203 ARG A O 1
ATOM 1617 N N . CYS A 1 204 ? -15.25 -40.844 -14.914 1 78.94 204 CYS A N 1
ATOM 1618 C CA . CYS A 1 204 ? -16.516 -40.562 -14.234 1 78.94 204 CYS A CA 1
ATOM 1619 C C . CYS A 1 204 ? -17.672 -40.594 -15.211 1 78.94 204 CYS A C 1
ATOM 1621 O O . CYS A 1 204 ? -18.75 -41.125 -14.906 1 78.94 204 CYS A O 1
ATOM 1623 N N . VAL A 1 205 ? -17.453 -40.156 -16.359 1 75.12 205 VAL A N 1
ATOM 1624 C CA . VAL A 1 205 ? -18.484 -40.125 -17.391 1 75.12 205 VAL A CA 1
ATOM 1625 C C . VAL A 1 205 ? -18.781 -41.562 -17.844 1 75.12 205 VAL A C 1
ATOM 1627 O O . VAL A 1 205 ? -19.938 -41.938 -18.031 1 75.12 205 VAL A O 1
ATOM 1630 N N . VAL A 1 206 ? -17.797 -42.344 -17.938 1 79.31 206 VAL A N 1
ATOM 1631 C CA . VAL A 1 206 ? -17.953 -43.719 -18.359 1 79.31 206 VAL A CA 1
ATOM 1632 C C . VAL A 1 206 ? -18.672 -44.531 -17.281 1 79.31 206 VAL A C 1
ATOM 1634 O O . VAL A 1 206 ? -19.453 -45.438 -17.578 1 79.31 206 VAL A O 1
ATOM 1637 N N . ALA A 1 207 ? -18.438 -44.125 -16.047 1 85.62 207 ALA A N 1
ATOM 1638 C CA . ALA A 1 207 ? -19.062 -44.812 -14.914 1 85.62 207 ALA A CA 1
ATOM 1639 C C . ALA A 1 207 ? -20.516 -44.375 -14.773 1 85.62 207 ALA A C 1
ATOM 1641 O O . ALA A 1 207 ? -21.25 -44.875 -13.906 1 85.62 207 ALA A O 1
ATOM 1642 N N . GLY A 1 208 ? -20.984 -43.438 -15.586 1 80.75 208 GLY A N 1
ATOM 1643 C CA . GLY A 1 208 ? -22.375 -43.031 -15.609 1 80.75 208 GLY A CA 1
ATOM 1644 C C . GLY A 1 208 ? -22.641 -41.781 -14.812 1 80.75 208 GLY A C 1
ATOM 1645 O O . GLY A 1 208 ? -23.797 -41.406 -14.578 1 80.75 208 GLY A O 1
ATOM 1646 N N . VAL A 1 209 ? -21.562 -41.281 -14.242 1 80.12 209 VAL A N 1
ATOM 1647 C CA . VAL A 1 209 ? -21.719 -40 -13.547 1 80.12 209 VAL A CA 1
ATOM 1648 C C . VAL A 1 209 ? -21.859 -38.875 -14.555 1 80.12 209 VAL A C 1
ATOM 1650 O O . VAL A 1 209 ? -21.078 -38.781 -15.508 1 80.12 209 VAL A O 1
ATOM 1653 N N . THR A 1 210 ? -22.953 -38.094 -14.406 1 72.56 210 THR A N 1
ATOM 1654 C CA . THR A 1 210 ? -23.188 -37.031 -15.367 1 72.56 210 THR A CA 1
ATOM 1655 C C . THR A 1 210 ? -22.219 -35.875 -15.125 1 72.56 210 THR A C 1
ATOM 1657 O O . THR A 1 210 ? -21.703 -35.688 -14.016 1 72.56 210 THR A O 1
ATOM 1660 N N . SER A 1 211 ? -21.859 -35.188 -16.156 1 67.62 211 SER A N 1
ATOM 1661 C CA . SER A 1 211 ? -21 -34 -16.062 1 67.62 211 SER A CA 1
ATOM 1662 C C . SER A 1 211 ? -21.547 -33 -15.055 1 67.62 211 SER A C 1
ATOM 1664 O O . SER A 1 211 ? -20.766 -32.344 -14.359 1 67.62 211 SER A O 1
ATOM 1666 N N . VAL A 1 212 ? -22.766 -33.031 -14.93 1 68.44 212 VAL A N 1
ATOM 1667 C CA . VAL A 1 212 ? -23.406 -32.094 -14.023 1 68.44 212 VAL A CA 1
ATOM 1668 C C . VAL A 1 212 ? -23.141 -32.5 -12.578 1 68.44 212 VAL A C 1
ATOM 1670 O O . VAL A 1 212 ? -22.891 -31.625 -11.727 1 68.44 212 VAL A O 1
ATOM 1673 N N . GLU A 1 213 ? -23.125 -33.75 -12.375 1 75.69 213 GLU A N 1
ATOM 1674 C CA . GLU A 1 213 ? -22.859 -34.219 -11.023 1 75.69 213 GLU A CA 1
ATOM 1675 C C . GLU A 1 213 ? -21.422 -33.938 -10.602 1 75.69 213 GLU A C 1
ATOM 1677 O O . GLU A 1 213 ? -21.172 -33.625 -9.438 1 75.69 213 GLU A O 1
ATOM 1682 N N . VAL A 1 214 ? -20.625 -34.031 -11.516 1 71.5 214 VAL A N 1
ATOM 1683 C CA . VAL A 1 214 ? -19.219 -33.781 -11.234 1 71.5 214 VAL A CA 1
ATOM 1684 C C . VAL A 1 214 ? -19.031 -32.281 -10.922 1 71.5 214 VAL A C 1
ATOM 1686 O O . VAL A 1 214 ? -18.359 -31.938 -9.953 1 71.5 214 VAL A O 1
ATOM 1689 N N . ILE A 1 215 ? -19.625 -31.484 -11.648 1 68.12 215 ILE A N 1
ATOM 1690 C CA . ILE A 1 215 ? -19.5 -30.047 -11.469 1 68.12 215 ILE A CA 1
ATOM 1691 C C . ILE A 1 215 ? -20.125 -29.625 -10.141 1 68.12 215 ILE A C 1
ATOM 1693 O O . ILE A 1 215 ? -19.547 -28.812 -9.406 1 68.12 215 ILE A O 1
ATOM 1697 N N . ILE A 1 216 ? -21.188 -30.219 -9.836 1 74.5 216 ILE A N 1
ATOM 1698 C CA . ILE A 1 216 ? -21.875 -29.891 -8.594 1 74.5 216 ILE A CA 1
ATOM 1699 C C . ILE A 1 216 ? -21.031 -30.312 -7.402 1 74.5 216 ILE A C 1
ATOM 1701 O O . ILE A 1 216 ? -20.969 -29.609 -6.391 1 74.5 216 ILE A O 1
ATOM 1705 N N . SER A 1 217 ? -20.453 -31.516 -7.57 1 76.12 217 SER A N 1
ATOM 1706 C CA . SER A 1 217 ? -19.594 -32 -6.484 1 76.12 217 SER A CA 1
ATOM 1707 C C . SER A 1 217 ? -18.422 -31.047 -6.246 1 76.12 217 SER A C 1
ATOM 1709 O O . SER A 1 217 ? -18.078 -30.75 -5.102 1 76.12 217 SER A O 1
ATOM 1711 N N . HIS A 1 218 ? -17.906 -30.562 -7.316 1 73.38 218 HIS A N 1
ATOM 1712 C CA . HIS A 1 218 ? -16.812 -29.594 -7.199 1 73.38 218 HIS A CA 1
ATOM 1713 C C . HIS A 1 218 ? -17.297 -28.281 -6.586 1 73.38 218 HIS A C 1
ATOM 1715 O O . HIS A 1 218 ? -16.609 -27.688 -5.762 1 73.38 218 HIS A O 1
ATOM 1721 N N . ALA A 1 219 ? -18.359 -27.938 -6.973 1 74.75 219 ALA A N 1
ATOM 1722 C CA . ALA A 1 219 ? -18.938 -26.688 -6.469 1 74.75 219 ALA A CA 1
ATOM 1723 C C . ALA A 1 219 ? -19.203 -26.781 -4.969 1 74.75 219 ALA A C 1
ATOM 1725 O O . ALA A 1 219 ? -18.938 -25.828 -4.227 1 74.75 219 ALA A O 1
ATOM 1726 N N . LEU A 1 220 ? -19.641 -27.891 -4.516 1 83.69 220 LEU A N 1
ATOM 1727 C CA . LEU A 1 220 ? -19.953 -28.078 -3.104 1 83.69 220 LEU A CA 1
ATOM 1728 C C . LEU A 1 220 ? -18.688 -28.078 -2.262 1 83.69 220 LEU A C 1
ATOM 1730 O O . LEU A 1 220 ? -18.656 -27.5 -1.171 1 83.69 220 LEU A O 1
ATOM 1734 N N . VAL A 1 221 ? -17.75 -28.781 -2.746 1 79.94 221 VAL A N 1
ATOM 1735 C CA . VAL A 1 221 ? -16.484 -28.828 -2.031 1 79.94 221 VAL A CA 1
ATOM 1736 C C . VAL A 1 221 ? -15.891 -27.422 -1.948 1 79.94 221 VAL A C 1
ATOM 1738 O O . VAL A 1 221 ? -15.43 -27 -0.885 1 79.94 221 VAL A O 1
ATOM 1741 N N . GLN A 1 222 ? -15.977 -26.75 -3.039 1 78 222 GLN A N 1
ATOM 1742 C CA . GLN A 1 222 ? -15.398 -25.422 -3.092 1 78 222 GLN A CA 1
ATOM 1743 C C . GLN A 1 222 ? -16.188 -24.438 -2.219 1 78 222 GLN A C 1
ATOM 1745 O O . GLN A 1 222 ? -15.602 -23.547 -1.594 1 78 222 GLN A O 1
ATOM 1750 N N . MET A 1 223 ? -17.438 -24.656 -2.223 1 84.19 223 MET A N 1
ATOM 1751 C CA . MET A 1 223 ? -18.266 -23.781 -1.384 1 84.19 223 MET A CA 1
ATOM 1752 C C . MET A 1 223 ? -17.938 -24 0.093 1 84.19 223 MET A C 1
ATOM 1754 O O . MET A 1 223 ? -17.875 -23.031 0.86 1 84.19 223 MET A O 1
ATOM 1758 N N . SER A 1 224 ? -17.781 -25.234 0.453 1 88.88 224 SER A N 1
ATOM 1759 C CA . SER A 1 224 ? -17.438 -25.547 1.837 1 88.88 224 SER A CA 1
ATOM 1760 C C . SER A 1 224 ? -16.078 -24.953 2.205 1 88.88 224 SER A C 1
ATOM 1762 O O . SER A 1 224 ? -15.922 -24.391 3.291 1 88.88 224 SER A O 1
ATOM 1764 N N . MET A 1 225 ? -15.203 -25.062 1.302 1 86.5 225 MET A N 1
ATOM 1765 C CA . MET A 1 225 ? -13.875 -24.5 1.53 1 86.5 225 MET A CA 1
ATOM 1766 C C . MET A 1 225 ? -13.938 -22.984 1.627 1 86.5 225 MET A C 1
ATOM 1768 O O . MET A 1 225 ? -13.281 -22.375 2.479 1 86.5 225 MET A O 1
ATOM 1772 N N . ALA A 1 226 ? -14.68 -22.406 0.742 1 88.56 226 ALA A N 1
ATOM 1773 C CA . ALA A 1 226 ? -14.836 -20.953 0.731 1 88.56 226 ALA A CA 1
ATOM 1774 C C . ALA A 1 226 ? -15.422 -20.453 2.047 1 88.56 226 ALA A C 1
ATOM 1776 O O . ALA A 1 226 ? -14.992 -19.422 2.576 1 88.56 226 ALA A O 1
ATOM 1777 N N . TYR A 1 227 ? -16.328 -21.203 2.553 1 92.5 227 TYR A N 1
ATOM 1778 C CA . TYR A 1 227 ? -16.969 -20.844 3.814 1 92.5 227 TYR A CA 1
ATOM 1779 C C . TYR A 1 227 ? -15.969 -20.906 4.969 1 92.5 227 TYR A C 1
ATOM 1781 O O . TYR A 1 227 ? -15.867 -19.969 5.762 1 92.5 227 TYR A O 1
ATOM 1789 N N . MET A 1 228 ? -15.312 -21.953 5.035 1 92 228 MET A N 1
ATOM 1790 C CA . MET A 1 228 ? -14.359 -22.156 6.129 1 92 228 MET A CA 1
ATOM 1791 C C . MET A 1 228 ? -13.242 -21.125 6.074 1 92 228 MET A C 1
ATOM 1793 O O . MET A 1 228 ? -12.836 -20.578 7.105 1 92 228 MET A O 1
ATOM 1797 N N . GLN A 1 229 ? -12.758 -20.859 4.895 1 90 229 GLN A N 1
ATOM 1798 C CA . GLN A 1 229 ? -11.688 -19.891 4.73 1 90 229 GLN A CA 1
ATOM 1799 C C . GLN A 1 229 ? -12.148 -18.484 5.109 1 90 229 GLN A C 1
ATOM 1801 O O . GLN A 1 229 ? -11.398 -17.719 5.719 1 90 229 GLN A O 1
ATOM 1806 N N . THR A 1 230 ? -13.359 -18.219 4.75 1 93.31 230 THR A N 1
ATOM 1807 C CA . THR A 1 230 ? -13.898 -16.906 5.062 1 93.31 230 THR A CA 1
ATOM 1808 C C . THR A 1 230 ? -14.047 -16.719 6.57 1 93.31 230 THR A C 1
ATOM 1810 O O . THR A 1 230 ? -13.695 -15.672 7.113 1 93.31 230 THR A O 1
ATOM 1813 N N . VAL A 1 231 ? -14.484 -17.734 7.176 1 94.25 231 VAL A N 1
ATOM 1814 C CA . VAL A 1 231 ? -14.633 -17.672 8.625 1 94.25 231 VAL A CA 1
ATOM 1815 C C . VAL A 1 231 ? -13.273 -17.469 9.281 1 94.25 231 VAL A C 1
ATOM 1817 O O . VAL A 1 231 ? -13.117 -16.594 10.133 1 94.25 231 VAL A O 1
ATOM 1820 N N . LEU A 1 232 ? -12.359 -18.188 8.898 1 92.75 232 LEU A N 1
ATOM 1821 C CA . LEU A 1 232 ? -11.023 -18.094 9.477 1 92.75 232 LEU A CA 1
ATOM 1822 C C . LEU A 1 232 ? -10.43 -16.703 9.227 1 92.75 232 LEU A C 1
ATOM 1824 O O . LEU A 1 232 ? -9.828 -16.125 10.125 1 92.75 232 LEU A O 1
ATOM 1828 N N . MET A 1 233 ? -10.617 -16.25 8.008 1 92.88 233 MET A N 1
ATOM 1829 C CA . MET A 1 233 ? -10.094 -14.93 7.648 1 92.88 233 MET A CA 1
ATOM 1830 C C . MET A 1 233 ? -10.734 -13.836 8.5 1 92.88 233 MET A C 1
ATOM 1832 O O . MET A 1 233 ? -10.039 -12.961 9.008 1 92.88 233 MET A O 1
ATOM 1836 N N . LEU A 1 234 ? -11.992 -13.898 8.672 1 94.06 234 LEU A N 1
ATOM 1837 C CA . LEU A 1 234 ? -12.703 -12.883 9.453 1 94.06 234 LEU A CA 1
ATOM 1838 C C . LEU A 1 234 ? -12.312 -12.969 10.93 1 94.06 234 LEU A C 1
ATOM 1840 O O . LEU A 1 234 ? -12.195 -11.945 11.602 1 94.06 234 LEU A O 1
ATOM 1844 N N . VAL A 1 235 ? -12.102 -14.164 11.398 1 94.06 235 VAL A N 1
ATOM 1845 C CA . VAL A 1 235 ? -11.672 -14.328 12.781 1 94.06 235 VAL A CA 1
ATOM 1846 C C . VAL A 1 235 ? -10.312 -13.664 12.984 1 94.06 235 VAL A C 1
ATOM 1848 O O . VAL A 1 235 ? -10.102 -12.953 13.969 1 94.06 235 VAL A O 1
ATOM 1851 N N . VAL A 1 236 ? -9.414 -13.852 12.07 1 92.88 236 VAL A N 1
ATOM 1852 C CA . VAL A 1 236 ? -8.07 -13.281 12.172 1 92.88 236 VAL A CA 1
ATOM 1853 C C . VAL A 1 236 ? -8.156 -11.758 12.141 1 92.88 236 VAL A C 1
ATOM 1855 O O . VAL A 1 236 ? -7.605 -11.086 13.016 1 92.88 236 VAL A O 1
ATOM 1858 N N . PHE A 1 237 ? -8.891 -11.203 11.234 1 93.44 237 PHE A N 1
ATOM 1859 C CA . PHE A 1 237 ? -8.938 -9.75 11.055 1 93.44 237 PHE A CA 1
ATOM 1860 C C . PHE A 1 237 ? -9.734 -9.094 12.172 1 93.44 237 PHE A C 1
ATOM 1862 O O . PHE A 1 237 ? -9.297 -8.094 12.75 1 93.44 237 PHE A O 1
ATOM 1869 N N . VAL A 1 238 ? -10.852 -9.664 12.547 1 91.62 238 VAL A N 1
ATOM 1870 C CA . VAL A 1 238 ? -11.773 -9.008 13.469 1 91.62 238 VAL A CA 1
ATOM 1871 C C . VAL A 1 238 ? -11.391 -9.336 14.906 1 91.62 238 VAL A C 1
ATOM 1873 O O . VAL A 1 238 ? -11.305 -8.445 15.75 1 91.62 238 VAL A O 1
ATOM 1876 N N . SER A 1 239 ? -11.047 -10.602 15.203 1 92.44 239 SER A N 1
ATOM 1877 C CA . SER A 1 239 ? -10.82 -11.016 16.594 1 92.44 239 SER A CA 1
ATOM 1878 C C . SER A 1 239 ? -9.359 -10.867 16.984 1 92.44 239 SER A C 1
ATOM 1880 O O . SER A 1 239 ? -9.055 -10.453 18.109 1 92.44 239 SER A O 1
ATOM 1882 N N . VAL A 1 240 ? -8.484 -11.172 16.094 1 91.5 240 VAL A N 1
ATOM 1883 C CA . VAL A 1 240 ? -7.07 -11.164 16.469 1 91.5 240 VAL A CA 1
ATOM 1884 C C . VAL A 1 240 ? -6.5 -9.758 16.297 1 91.5 240 VAL A C 1
ATOM 1886 O O . VAL A 1 240 ? -5.762 -9.273 17.156 1 91.5 240 VAL A O 1
ATOM 1889 N N . PHE A 1 241 ? -6.91 -9.047 15.25 1 90.69 241 PHE A N 1
ATOM 1890 C CA . PHE A 1 241 ? -6.266 -7.773 14.961 1 90.69 241 PHE A CA 1
ATOM 1891 C C . PHE A 1 241 ? -7.242 -6.617 15.148 1 90.69 241 PHE A C 1
ATOM 1893 O O . PHE A 1 241 ? -6.949 -5.484 14.758 1 90.69 241 PHE A O 1
ATOM 1900 N N . ASP A 1 242 ? -8.43 -6.832 15.594 1 89.62 242 ASP A N 1
ATOM 1901 C CA . ASP A 1 242 ? -9.406 -5.836 16.031 1 89.62 242 ASP A CA 1
ATOM 1902 C C . ASP A 1 242 ? -9.82 -4.93 14.875 1 89.62 242 ASP A C 1
ATOM 1904 O O . ASP A 1 242 ? -9.961 -3.717 15.047 1 89.62 242 ASP A O 1
ATOM 1908 N N . THR A 1 243 ? -9.844 -5.516 13.695 1 88.81 243 THR A N 1
ATOM 1909 C CA . THR A 1 243 ? -10.414 -4.766 12.578 1 88.81 243 THR A CA 1
ATOM 1910 C C . THR A 1 243 ? -11.922 -4.621 12.742 1 88.81 243 THR A C 1
ATOM 1912 O O . THR A 1 243 ? -12.625 -5.605 12.977 1 88.81 243 THR A O 1
ATOM 1915 N N . PRO A 1 244 ? -12.43 -3.514 12.625 1 89.5 244 PRO A N 1
ATOM 1916 C CA . PRO A 1 244 ? -13.852 -3.303 12.914 1 89.5 244 PRO A CA 1
ATOM 1917 C C . PRO A 1 244 ? -14.758 -3.799 11.797 1 89.5 244 PRO A C 1
ATOM 1919 O O . PRO A 1 244 ? -14.352 -3.84 10.633 1 89.5 244 PRO A O 1
ATOM 1922 N N . VAL A 1 245 ? -15.891 -4.25 12.172 1 92.75 245 VAL A N 1
ATOM 1923 C CA . VAL A 1 245 ? -17.031 -4.48 11.289 1 92.75 245 VAL A CA 1
ATOM 1924 C C . VAL A 1 245 ? -18.234 -3.678 11.789 1 92.75 245 VAL A C 1
ATOM 1926 O O . VAL A 1 245 ? -18.922 -4.086 12.734 1 92.75 245 VAL A O 1
ATOM 1929 N N . ARG A 1 246 ? -18.5 -2.559 11.148 1 90.31 246 ARG A N 1
ATOM 1930 C CA . ARG A 1 246 ? -19.516 -1.631 11.633 1 90.31 246 ARG A CA 1
ATOM 1931 C C . ARG A 1 246 ? -20.891 -1.954 11.023 1 90.31 246 ARG A C 1
ATOM 1933 O O . ARG A 1 246 ? -21.922 -1.705 11.648 1 90.31 246 ARG A O 1
ATOM 1940 N N . GLY A 1 247 ? -20.875 -2.557 9.859 1 93.25 247 GLY A N 1
ATOM 1941 C CA . GLY A 1 247 ? -22.125 -2.879 9.164 1 93.25 247 GLY A CA 1
ATOM 1942 C C . GLY A 1 247 ? -22.609 -4.285 9.453 1 93.25 247 GLY A C 1
ATOM 1943 O O . GLY A 1 247 ? -22.453 -4.793 10.562 1 93.25 247 GLY A O 1
ATOM 1944 N N . SER A 1 248 ? -23.219 -4.809 8.453 1 95.25 248 SER A N 1
ATOM 1945 C CA . SER A 1 248 ? -23.844 -6.121 8.578 1 95.25 248 SER A CA 1
ATOM 1946 C C . SER A 1 248 ? -22.797 -7.234 8.539 1 95.25 248 SER A C 1
ATOM 1948 O O . SER A 1 248 ? -22.047 -7.355 7.574 1 95.25 248 SER A O 1
ATOM 1950 N N . LEU A 1 249 ? -22.859 -8.078 9.539 1 94.12 249 LEU A N 1
ATOM 1951 C CA . LEU A 1 249 ? -21.953 -9.227 9.594 1 94.12 249 LEU A CA 1
ATOM 1952 C C . LEU A 1 249 ? -22.266 -10.219 8.477 1 94.12 249 LEU A C 1
ATOM 1954 O O . LEU A 1 249 ? -21.359 -10.867 7.945 1 94.12 249 LEU A O 1
ATOM 1958 N N . THR A 1 250 ? -23.484 -10.219 8.18 1 94.69 250 THR A N 1
ATOM 1959 C CA . THR A 1 250 ? -23.891 -11.117 7.105 1 94.69 250 THR A CA 1
ATOM 1960 C C . THR A 1 250 ? -23.297 -10.672 5.773 1 94.69 250 THR A C 1
ATOM 1962 O O . THR A 1 250 ? -22.859 -11.5 4.973 1 94.69 250 THR A O 1
ATOM 1965 N N . ALA A 1 251 ? -23.281 -9.391 5.578 1 96.56 251 ALA A N 1
ATOM 1966 C CA . ALA A 1 251 ? -22.672 -8.875 4.359 1 96.56 251 ALA A CA 1
ATOM 1967 C C . ALA A 1 251 ? -21.156 -9.102 4.367 1 96.56 251 ALA A C 1
ATOM 1969 O O . ALA A 1 251 ? -20.578 -9.484 3.35 1 96.56 251 ALA A O 1
ATOM 1970 N N . ALA A 1 252 ? -20.562 -8.906 5.543 1 96.94 252 ALA A N 1
ATOM 1971 C CA . ALA A 1 252 ? -19.125 -9.094 5.695 1 96.94 252 ALA A CA 1
ATOM 1972 C C . ALA A 1 252 ? -18.734 -10.539 5.402 1 96.94 252 ALA A C 1
ATOM 1974 O O . ALA A 1 252 ? -17.609 -10.797 4.941 1 96.94 252 ALA A O 1
ATOM 1975 N N . PHE A 1 253 ? -19.641 -11.414 5.586 1 96.56 253 PHE A N 1
ATOM 1976 C CA . PHE A 1 253 ? -19.391 -12.828 5.355 1 96.56 253 PHE A CA 1
ATOM 1977 C C . PHE A 1 253 ? -19.719 -13.211 3.918 1 96.56 253 PHE A C 1
ATOM 1979 O O . PHE A 1 253 ? -18.969 -13.93 3.268 1 96.56 253 PHE A O 1
ATOM 1986 N N . SER A 1 254 ? -20.734 -12.688 3.404 1 96.25 254 SER A N 1
ATOM 1987 C CA . SER A 1 254 ? -21.266 -13.125 2.117 1 96.25 254 SER A CA 1
ATOM 1988 C C . SER A 1 254 ? -20.422 -12.609 0.963 1 96.25 254 SER A C 1
ATOM 1990 O O . SER A 1 254 ? -20.234 -13.305 -0.037 1 96.25 254 SER A O 1
ATOM 1992 N N . ILE A 1 255 ? -19.922 -11.414 1.07 1 97.5 255 ILE A N 1
ATOM 1993 C CA . ILE A 1 255 ? -19.172 -10.812 -0.029 1 97.5 255 ILE A CA 1
ATOM 1994 C C . ILE A 1 255 ? -17.906 -11.617 -0.295 1 97.5 255 ILE A C 1
ATOM 1996 O O . ILE A 1 255 ? -17.656 -12.039 -1.427 1 97.5 255 ILE A O 1
ATOM 2000 N N . PRO A 1 256 ? -17.109 -11.938 0.738 1 96.81 256 PRO A N 1
ATOM 2001 C CA . PRO A 1 256 ? -15.93 -12.75 0.481 1 96.81 256 PRO A CA 1
ATOM 2002 C C . PRO A 1 256 ? -16.266 -14.148 -0.035 1 96.81 256 PRO A C 1
ATOM 2004 O O . PRO A 1 256 ? -15.547 -14.688 -0.878 1 96.81 256 PRO A O 1
ATOM 2007 N N . VAL A 1 257 ? -17.328 -14.703 0.45 1 96 257 VAL A N 1
ATOM 2008 C CA . VAL A 1 257 ? -17.734 -16.016 -0.022 1 96 257 VAL A CA 1
ATOM 2009 C C . VAL A 1 257 ? -18.062 -15.953 -1.511 1 96 257 VAL A C 1
ATOM 2011 O O . VAL A 1 257 ? -17.656 -16.828 -2.285 1 96 257 VAL A O 1
ATOM 2014 N N . LEU A 1 258 ? -18.812 -14.969 -1.869 1 96.31 258 LEU A N 1
ATOM 2015 C CA . LEU A 1 258 ? -19.172 -14.781 -3.273 1 96.31 258 LEU A CA 1
ATOM 2016 C C . LEU A 1 258 ? -17.922 -14.562 -4.121 1 96.31 258 LEU A C 1
ATOM 2018 O O . LEU A 1 258 ? -17.828 -15.047 -5.25 1 96.31 258 LEU A O 1
ATOM 2022 N N . MET A 1 259 ? -17 -13.836 -3.557 1 96.81 259 MET A N 1
ATOM 2023 C CA . MET A 1 259 ? -15.742 -13.594 -4.266 1 96.81 259 MET A CA 1
ATOM 2024 C C . MET A 1 259 ? -14.961 -14.891 -4.445 1 96.81 259 MET A C 1
ATOM 2026 O O . MET A 1 259 ? -14.328 -15.102 -5.48 1 96.81 259 MET A O 1
ATOM 2030 N N . ALA A 1 260 ? -15 -15.703 -3.438 1 94.38 260 ALA A N 1
ATOM 2031 C CA . ALA A 1 260 ? -14.375 -17.016 -3.561 1 94.38 260 ALA A CA 1
ATOM 2032 C C . ALA A 1 260 ? -15.016 -17.828 -4.676 1 94.38 260 ALA A C 1
ATOM 2034 O O . ALA A 1 260 ? -14.32 -18.469 -5.473 1 94.38 260 ALA A O 1
ATOM 2035 N N . LEU A 1 261 ? -16.297 -17.766 -4.73 1 92.94 261 LEU A N 1
ATOM 2036 C CA . LEU A 1 261 ? -17 -18.484 -5.781 1 92.94 261 LEU A CA 1
ATOM 2037 C C . LEU A 1 261 ? -16.656 -17.922 -7.156 1 92.94 261 LEU A C 1
ATOM 2039 O O . LEU A 1 261 ? -16.5 -18.672 -8.125 1 92.94 261 LEU A O 1
ATOM 2043 N N . CYS A 1 262 ? -16.562 -16.656 -7.191 1 95.31 262 CYS A N 1
ATOM 2044 C CA . CYS A 1 262 ? -16.156 -16 -8.438 1 95.31 262 CYS A CA 1
ATOM 2045 C C . CYS A 1 262 ? -14.758 -16.453 -8.852 1 95.31 262 CYS A C 1
ATOM 2047 O O . CYS A 1 262 ? -14.523 -16.75 -10.016 1 95.31 262 CYS A O 1
ATOM 2049 N N . GLY A 1 263 ? -13.891 -16.453 -7.895 1 94.06 263 GLY A N 1
ATOM 2050 C CA . GLY A 1 263 ? -12.547 -16.938 -8.156 1 94.06 263 GLY A CA 1
ATOM 2051 C C . GLY A 1 263 ? -12.508 -18.375 -8.641 1 94.06 263 GLY A C 1
ATOM 2052 O O . GLY A 1 263 ? -11.734 -18.719 -9.539 1 94.06 263 GLY A O 1
ATOM 2053 N N . MET A 1 264 ? -13.289 -19.156 -8.062 1 91.12 264 MET A N 1
ATOM 2054 C CA . MET A 1 264 ? -13.383 -20.547 -8.477 1 91.12 264 MET A CA 1
ATOM 2055 C C . MET A 1 264 ? -13.758 -20.656 -9.953 1 91.12 264 MET A C 1
ATOM 2057 O O . MET A 1 264 ? -13.156 -21.438 -10.695 1 91.12 264 MET A O 1
ATOM 2061 N N . ASN A 1 265 ? -14.703 -19.891 -10.328 1 91.94 265 ASN A N 1
ATOM 2062 C CA . ASN A 1 265 ? -15.148 -19.953 -11.711 1 91.94 265 ASN A CA 1
ATOM 2063 C C . ASN A 1 265 ? -14.102 -19.391 -12.664 1 91.94 265 ASN A C 1
ATOM 2065 O O . ASN A 1 265 ? -13.977 -19.844 -13.805 1 91.94 265 ASN A O 1
ATOM 2069 N N . PHE A 1 266 ? -13.422 -18.453 -12.227 1 94.5 266 PHE A N 1
ATOM 2070 C CA . PHE A 1 266 ? -12.305 -17.984 -13.039 1 94.5 266 PHE A CA 1
ATOM 2071 C C . PHE A 1 266 ? -11.258 -19.078 -13.195 1 94.5 266 PHE A C 1
ATOM 2073 O O . PHE A 1 266 ? -10.68 -19.25 -14.273 1 94.5 266 PHE A O 1
ATOM 2080 N N . GLY A 1 267 ? -11 -19.75 -12.109 1 89.75 267 GLY A N 1
ATOM 2081 C CA . GLY A 1 267 ? -10.125 -20.906 -12.195 1 89.75 267 GLY A CA 1
ATOM 2082 C C . GLY A 1 267 ? -10.617 -21.953 -13.172 1 89.75 267 GLY A C 1
ATOM 2083 O O . GLY A 1 267 ? -9.82 -22.547 -13.906 1 89.75 267 GLY A O 1
ATOM 2084 N N . PHE A 1 268 ? -11.898 -22.125 -13.156 1 87.69 268 PHE A N 1
ATOM 2085 C CA . PHE A 1 268 ? -12.492 -23.047 -14.117 1 87.69 268 PHE A CA 1
ATOM 2086 C C . PHE A 1 268 ? -12.219 -22.578 -15.547 1 87.69 268 PHE A C 1
ATOM 2088 O O . PHE A 1 268 ? -11.898 -23.391 -16.406 1 87.69 268 PHE A O 1
ATOM 2095 N N . LEU A 1 269 ? -12.352 -21.375 -15.719 1 91.25 269 LEU A N 1
ATOM 2096 C CA . LEU A 1 269 ? -12.148 -20.812 -17.047 1 91.25 269 LEU A CA 1
ATOM 2097 C C . LEU A 1 269 ? -10.703 -21 -17.5 1 91.25 269 LEU A C 1
ATOM 2099 O O . LEU A 1 269 ? -10.453 -21.453 -18.625 1 91.25 269 LEU A O 1
ATOM 2103 N N . THR A 1 270 ? -9.773 -20.688 -16.672 1 91.06 270 THR A N 1
ATOM 2104 C CA . THR A 1 270 ? -8.375 -20.781 -17.062 1 91.06 270 THR A CA 1
ATOM 2105 C C . THR A 1 270 ? -7.961 -22.234 -17.25 1 91.06 270 THR A C 1
ATOM 2107 O O . THR A 1 270 ? -7.129 -22.547 -18.109 1 91.06 270 THR A O 1
ATOM 2110 N N . SER A 1 271 ? -8.547 -23.125 -16.453 1 85.75 271 SER A N 1
ATOM 2111 C CA . SER A 1 271 ? -8.266 -24.547 -16.594 1 85.75 271 SER A CA 1
ATOM 2112 C C . SER A 1 271 ? -8.781 -25.094 -17.922 1 85.75 271 SER A C 1
ATOM 2114 O O . SER A 1 271 ? -8.195 -26.016 -18.5 1 85.75 271 SER A O 1
ATOM 2116 N N . SER A 1 272 ? -9.828 -24.562 -18.375 1 86 272 SER A N 1
ATOM 2117 C CA . SER A 1 272 ? -10.453 -25.062 -19.594 1 86 272 SER A CA 1
ATOM 2118 C C . SER A 1 272 ? -9.625 -24.719 -20.828 1 86 272 SER A C 1
ATOM 2120 O O . SER A 1 272 ? -9.727 -25.375 -21.859 1 86 272 SER A O 1
ATOM 2122 N N . VAL A 1 273 ? -8.812 -23.688 -20.703 1 87.88 273 VAL A N 1
ATOM 2123 C CA . VAL A 1 273 ? -8.047 -23.25 -21.859 1 87.88 273 VAL A CA 1
ATOM 2124 C C . VAL A 1 273 ? -6.594 -23.688 -21.703 1 87.88 273 VAL A C 1
ATOM 2126 O O . VAL A 1 273 ? -5.746 -23.359 -22.547 1 87.88 273 VAL A O 1
ATOM 2129 N N . SER A 1 274 ? -6.32 -24.359 -20.672 1 86 274 SER A N 1
ATOM 2130 C CA . SER A 1 274 ? -4.938 -24.75 -20.406 1 86 274 SER A CA 1
ATOM 2131 C C . SER A 1 274 ? -4.758 -26.25 -20.516 1 86 274 SER A C 1
ATOM 2133 O O . SER A 1 274 ? -5.656 -27.016 -20.172 1 86 274 SER A O 1
ATOM 2135 N N . LYS A 1 275 ? -3.529 -26.641 -20.922 1 83 275 LYS A N 1
ATOM 2136 C CA . LYS A 1 275 ? -3.236 -28.062 -21.094 1 83 275 LYS A CA 1
ATOM 2137 C C . LYS A 1 275 ? -2.535 -28.625 -19.859 1 83 275 LYS A C 1
ATOM 2139 O O . LYS A 1 275 ? -2.555 -29.828 -19.625 1 83 275 LYS A O 1
ATOM 2144 N N . ASP A 1 276 ? -1.883 -27.703 -19.125 1 82.94 276 ASP A N 1
ATOM 2145 C CA . ASP A 1 276 ? -1.18 -28.156 -17.938 1 82.94 276 ASP A CA 1
ATOM 2146 C C . ASP A 1 276 ? -1.43 -27.219 -16.766 1 82.94 276 ASP A C 1
ATOM 2148 O O . ASP A 1 276 ? -1.868 -26.078 -16.953 1 82.94 276 ASP A O 1
ATOM 2152 N N . GLU A 1 277 ? -1.163 -27.719 -15.57 1 83.31 277 GLU A N 1
ATOM 2153 C CA . GLU A 1 277 ? -1.422 -27.016 -14.32 1 83.31 277 GLU A CA 1
ATOM 2154 C C . GLU A 1 277 ? -0.637 -25.703 -14.258 1 83.31 277 GLU A C 1
ATOM 2156 O O . GLU A 1 277 ? -1.157 -24.688 -13.797 1 83.31 277 GLU A O 1
ATOM 2161 N N . ALA A 1 278 ? 0.563 -25.75 -14.766 1 80.44 278 ALA A N 1
ATOM 2162 C CA . ALA A 1 278 ? 1.44 -24.594 -14.68 1 80.44 278 ALA A CA 1
ATOM 2163 C C . ALA A 1 278 ? 0.908 -23.438 -15.523 1 80.44 278 ALA A C 1
ATOM 2165 O O . ALA A 1 278 ? 0.854 -22.297 -15.07 1 80.44 278 ALA A O 1
ATOM 2166 N N . THR A 1 279 ? 0.482 -23.797 -16.688 1 80.38 279 THR A N 1
ATOM 2167 C CA . THR A 1 279 ? -0.075 -22.797 -17.578 1 80.38 279 THR A CA 1
ATOM 2168 C C . THR A 1 279 ? -1.359 -22.203 -17 1 80.38 279 THR A C 1
ATOM 2170 O O . THR A 1 279 ? -1.568 -21 -17.047 1 80.38 279 THR A O 1
ATOM 2173 N N . ALA A 1 280 ? -2.129 -23.078 -16.484 1 84.19 280 ALA A N 1
ATOM 2174 C CA . ALA A 1 280 ? -3.373 -22.609 -15.883 1 84.19 280 ALA A CA 1
ATOM 2175 C C . ALA A 1 280 ? -3.098 -21.656 -14.727 1 84.19 280 ALA A C 1
ATOM 2177 O O . ALA A 1 280 ? -3.762 -20.625 -14.602 1 84.19 280 ALA A O 1
ATOM 2178 N N . LEU A 1 281 ? -2.145 -21.984 -13.898 1 81.88 281 LEU A N 1
ATOM 2179 C CA . LEU A 1 281 ? -1.801 -21.156 -12.75 1 81.88 281 LEU A CA 1
ATOM 2180 C C . LEU A 1 281 ? -1.217 -19.812 -13.195 1 81.88 281 LEU A C 1
ATOM 2182 O O . LEU A 1 281 ? -1.561 -18.766 -12.648 1 81.88 281 LEU A O 1
ATOM 2186 N N . LEU A 1 282 ? -0.41 -19.859 -14.188 1 77.56 282 LEU A N 1
ATOM 2187 C CA . LEU A 1 282 ? 0.231 -18.641 -14.672 1 77.56 282 LEU A CA 1
ATOM 2188 C C . LEU A 1 282 ? -0.792 -17.688 -15.297 1 77.56 282 LEU A C 1
ATOM 2190 O O . LEU A 1 282 ? -0.738 -16.484 -15.078 1 77.56 282 LEU A O 1
ATOM 2194 N N . LEU A 1 283 ? -1.656 -18.281 -16.031 1 81.81 283 LEU A N 1
ATOM 2195 C CA . LEU A 1 283 ? -2.711 -17.469 -16.641 1 81.81 283 LEU A CA 1
ATOM 2196 C C . LEU A 1 283 ? -3.59 -16.844 -15.562 1 81.81 283 LEU A C 1
ATOM 2198 O O . LEU A 1 283 ? -3.992 -15.68 -15.68 1 81.81 283 LEU A O 1
ATOM 2202 N N . SER A 1 284 ? -3.867 -17.609 -14.57 1 85.38 284 SER A N 1
ATOM 2203 C CA . SER A 1 284 ? -4.684 -17.109 -13.469 1 85.38 284 SER A CA 1
ATOM 2204 C C . SER A 1 284 ? -3.986 -15.977 -12.727 1 85.38 284 SER A C 1
ATOM 2206 O O . SER A 1 284 ? -4.605 -14.953 -12.43 1 85.38 284 SER A O 1
ATOM 2208 N N . LEU A 1 285 ? -2.701 -16.109 -12.5 1 78.94 285 LEU A N 1
ATOM 2209 C CA . LEU A 1 285 ? -1.944 -15.094 -11.758 1 78.94 285 LEU A CA 1
ATOM 2210 C C . LEU A 1 285 ? -1.752 -13.836 -12.602 1 78.94 285 LEU A C 1
ATOM 2212 O O . LEU A 1 285 ? -1.78 -12.727 -12.078 1 78.94 285 LEU A O 1
ATOM 2216 N N . ALA A 1 286 ? -1.564 -14.047 -13.82 1 76.62 286 ALA A N 1
ATOM 2217 C CA . ALA A 1 286 ? -1.402 -12.914 -14.742 1 76.62 286 ALA A CA 1
ATOM 2218 C C . ALA A 1 286 ? -2.65 -12.039 -14.758 1 76.62 286 ALA A C 1
ATOM 2220 O O . ALA A 1 286 ? -2.557 -10.82 -14.898 1 76.62 286 ALA A O 1
ATOM 2221 N N . ALA A 1 287 ? -3.734 -12.68 -14.578 1 83.69 287 ALA A N 1
ATOM 2222 C CA . ALA A 1 287 ? -4.992 -11.938 -14.586 1 83.69 287 ALA A CA 1
ATOM 2223 C C . ALA A 1 287 ? -5.281 -11.336 -13.211 1 83.69 287 ALA A C 1
ATOM 2225 O O . ALA A 1 287 ? -5.887 -10.266 -13.109 1 83.69 287 ALA A O 1
ATOM 2226 N N . LEU A 1 288 ? -4.82 -12.016 -12.227 1 87.81 288 LEU A N 1
ATOM 2227 C CA . LEU A 1 288 ? -5.113 -11.617 -10.852 1 87.81 288 LEU A CA 1
ATOM 2228 C C . LEU A 1 288 ? -4.438 -10.289 -10.516 1 87.81 288 LEU A C 1
ATOM 2230 O O . LEU A 1 288 ? -5.062 -9.398 -9.938 1 87.81 288 LEU A O 1
ATOM 2234 N N . TYR A 1 289 ? -3.234 -10.086 -10.922 1 82.5 289 TYR A N 1
ATOM 2235 C CA . TYR A 1 289 ? -2.441 -8.93 -10.531 1 82.5 289 TYR A CA 1
ATOM 2236 C C . TYR A 1 289 ? -3.059 -7.641 -11.062 1 82.5 289 TYR A C 1
ATOM 2238 O O . TYR A 1 289 ? -3.357 -6.723 -10.297 1 82.5 289 TYR A O 1
ATOM 2246 N N . PRO A 1 290 ? -3.33 -7.582 -12.32 1 85.94 290 PRO A N 1
ATOM 2247 C CA . PRO A 1 290 ? -3.926 -6.34 -12.828 1 85.94 290 PRO A CA 1
ATOM 2248 C C . PRO A 1 290 ? -5.297 -6.055 -12.219 1 85.94 290 PRO A C 1
ATOM 2250 O O . PRO A 1 290 ? -5.617 -4.902 -11.922 1 85.94 290 PRO A O 1
ATOM 2253 N N . THR A 1 291 ? -6.062 -7.102 -12.039 1 88.31 291 THR A N 1
ATOM 2254 C CA . THR A 1 291 ? -7.41 -6.867 -11.531 1 88.31 291 THR A CA 1
ATOM 2255 C C . THR A 1 291 ? -7.363 -6.391 -10.086 1 88.31 291 THR A C 1
ATOM 2257 O O . THR A 1 291 ? -8.188 -5.578 -9.664 1 88.31 291 THR A O 1
ATOM 2260 N N . LEU A 1 292 ? -6.363 -6.883 -9.391 1 89.5 292 LEU A N 1
ATOM 2261 C CA . LEU A 1 292 ? -6.184 -6.457 -8.008 1 89.5 292 LEU A CA 1
ATOM 2262 C C . LEU A 1 292 ? -5.762 -4.992 -7.941 1 89.5 292 LEU A C 1
ATOM 2264 O O . LEU A 1 292 ? -6.297 -4.227 -7.137 1 89.5 292 LEU A O 1
ATOM 2268 N N . LEU A 1 293 ? -4.844 -4.629 -8.805 1 90.19 293 LEU A N 1
ATOM 2269 C CA . LEU A 1 293 ? -4.312 -3.27 -8.812 1 90.19 293 LEU A CA 1
ATOM 2270 C C . LEU A 1 293 ? -5.352 -2.283 -9.336 1 90.19 293 LEU A C 1
ATOM 2272 O O . LEU A 1 293 ? -5.523 -1.197 -8.773 1 90.19 293 LEU A O 1
ATOM 2276 N N . VAL A 1 294 ? -6.086 -2.748 -10.312 1 93.12 294 VAL A N 1
ATOM 2277 C CA . VAL A 1 294 ? -7.051 -1.876 -10.977 1 93.12 294 VAL A CA 1
ATOM 2278 C C . VAL A 1 294 ? -8.305 -1.746 -10.109 1 93.12 294 VAL A C 1
ATOM 2280 O O . VAL A 1 294 ? -8.969 -0.708 -10.125 1 93.12 294 VAL A O 1
ATOM 2283 N N . GLY A 1 295 ? -8.617 -2.672 -9.305 1 93.38 295 GLY A N 1
ATOM 2284 C CA . GLY A 1 295 ? -9.859 -2.758 -8.562 1 93.38 295 GLY A CA 1
ATOM 2285 C C . GLY A 1 295 ? -9.883 -1.869 -7.332 1 93.38 295 GLY A C 1
ATOM 2286 O O . GLY A 1 295 ? -10.844 -1.898 -6.559 1 93.38 295 GLY A O 1
ATOM 2287 N N . GLY A 1 296 ? -8.859 -1.058 -7.141 1 88.56 296 GLY A N 1
ATOM 2288 C CA . GLY A 1 296 ? -8.852 -0.128 -6.023 1 88.56 296 GLY A CA 1
ATOM 2289 C C . GLY A 1 296 ? -8.656 -0.81 -4.684 1 88.56 296 GLY A C 1
ATOM 2290 O O . GLY A 1 296 ? -9.086 -0.29 -3.648 1 88.56 296 GLY A O 1
ATOM 2291 N N . VAL A 1 297 ? -8.086 -1.971 -4.684 1 88.69 297 VAL A N 1
ATOM 2292 C CA . VAL A 1 297 ? -7.855 -2.717 -3.451 1 88.69 297 VAL A CA 1
ATOM 2293 C C . VAL A 1 297 ? -6.719 -2.07 -2.664 1 88.69 297 VAL A C 1
ATOM 2295 O O . VAL A 1 297 ? -6.816 -1.9 -1.445 1 88.69 297 VAL A O 1
ATOM 2298 N N . LEU A 1 298 ? -5.699 -1.577 -3.377 1 86.75 298 LEU A N 1
ATOM 2299 C CA . LEU A 1 298 ? -4.484 -1.11 -2.721 1 86.75 298 LEU A CA 1
ATOM 2300 C C . LEU A 1 298 ? -4.496 0.406 -2.564 1 86.75 298 LEU A C 1
ATOM 2302 O O . LEU A 1 298 ? -3.816 0.952 -1.693 1 86.75 298 LEU A O 1
ATOM 2306 N N . TRP A 1 299 ? -5.266 1.035 -3.379 1 89.06 299 TRP A N 1
ATOM 2307 C CA . TRP A 1 299 ? -5.254 2.492 -3.447 1 89.06 299 TRP A CA 1
ATOM 2308 C C . TRP A 1 299 ? -6.637 3.033 -3.799 1 89.06 299 TRP A C 1
ATOM 2310 O O . TRP A 1 299 ? -7.387 2.396 -4.539 1 89.06 299 TRP A O 1
ATOM 2320 N N . PRO A 1 300 ? -6.961 4.18 -3.268 1 90.88 300 PRO A N 1
ATOM 2321 C CA . PRO A 1 300 ? -8.273 4.738 -3.604 1 90.88 300 PRO A CA 1
ATOM 2322 C C . PRO A 1 300 ? -8.398 5.094 -5.082 1 90.88 300 PRO A C 1
ATOM 2324 O O . PRO A 1 300 ? -7.434 5.551 -5.699 1 90.88 300 PRO A O 1
ATOM 2327 N N . VAL A 1 301 ? -9.602 4.973 -5.551 1 92.69 301 VAL A N 1
ATOM 2328 C CA . VAL A 1 301 ? -9.898 5.207 -6.961 1 92.69 301 VAL A CA 1
ATOM 2329 C C . VAL A 1 301 ? -9.68 6.68 -7.297 1 92.69 301 VAL A C 1
ATOM 2331 O O . VAL A 1 301 ? -9.352 7.02 -8.438 1 92.69 301 VAL A O 1
ATOM 2334 N N . GLU A 1 302 ? -9.758 7.562 -6.309 1 93.56 302 GLU A N 1
ATOM 2335 C CA . GLU A 1 302 ? -9.625 9.008 -6.496 1 93.56 302 GLU A CA 1
ATOM 2336 C C . GLU A 1 302 ? -8.188 9.391 -6.848 1 93.56 302 GLU A C 1
ATOM 2338 O O . GLU A 1 302 ? -7.93 10.516 -7.273 1 93.56 302 GLU A O 1
ATOM 2343 N N . GLY A 1 303 ? -7.258 8.438 -6.688 1 91.69 303 GLY A N 1
ATOM 2344 C CA . GLY A 1 303 ? -5.879 8.68 -7.082 1 91.69 303 GLY A CA 1
ATOM 2345 C C . GLY A 1 303 ? -5.57 8.211 -8.492 1 91.69 303 GLY A C 1
ATOM 2346 O O . GLY A 1 303 ? -4.445 8.375 -8.969 1 91.69 303 GLY A O 1
ATOM 2347 N N . VAL A 1 304 ? -6.621 7.676 -9.125 1 92.31 304 VAL A N 1
ATOM 2348 C CA . VAL A 1 304 ? -6.492 7.164 -10.492 1 92.31 304 VAL A CA 1
ATOM 2349 C C . VAL A 1 304 ? -6.945 8.234 -11.484 1 92.31 304 VAL A C 1
ATOM 2351 O O . VAL A 1 304 ? -7.879 8.984 -11.211 1 92.31 304 VAL A O 1
ATOM 2354 N N . PRO A 1 305 ? -6.195 8.289 -12.625 1 92.12 305 PRO A N 1
ATOM 2355 C CA . PRO A 1 305 ? -6.68 9.234 -13.641 1 92.12 305 PRO A CA 1
ATOM 2356 C C . PRO A 1 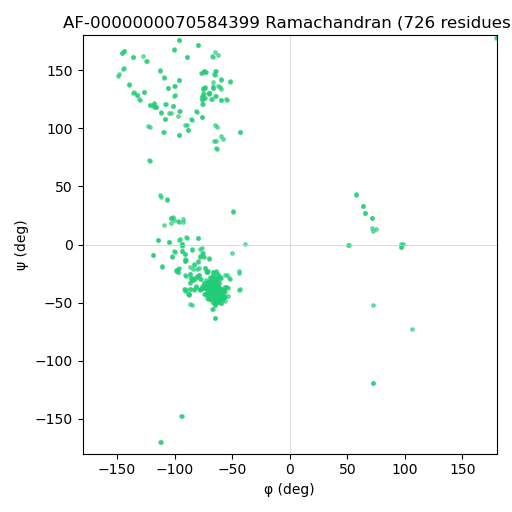305 ? -8.156 9.031 -13.977 1 92.12 305 PRO A C 1
ATOM 2358 O O . PRO A 1 305 ? -8.617 7.895 -14.094 1 92.12 305 PRO A O 1
ATOM 2361 N N . LYS A 1 306 ? -8.875 10.102 -14.156 1 92.06 306 LYS A N 1
ATOM 2362 C CA . LYS A 1 306 ? -10.336 10.109 -14.289 1 92.06 306 LYS A CA 1
ATOM 2363 C C . LYS A 1 306 ? -10.797 9.148 -15.383 1 92.06 306 LYS A C 1
ATOM 2365 O O . LYS A 1 306 ? -11.742 8.391 -15.18 1 92.06 306 LYS A O 1
ATOM 2370 N N . MET A 1 307 ? -10.062 9.047 -16.469 1 92.69 307 MET A N 1
ATOM 2371 C CA . MET A 1 307 ? -10.461 8.242 -17.609 1 92.69 307 MET A CA 1
ATOM 2372 C C . MET A 1 307 ? -10.359 6.754 -17.297 1 92.69 307 MET A C 1
ATOM 2374 O O . MET A 1 307 ? -11.039 5.934 -17.906 1 92.69 307 MET A O 1
ATOM 2378 N N . LEU A 1 308 ? -9.539 6.414 -16.328 1 94.12 308 LEU A N 1
ATOM 2379 C CA . LEU A 1 308 ? -9.273 5.008 -16.047 1 94.12 308 LEU A CA 1
ATOM 2380 C C . LEU A 1 308 ? -10.094 4.531 -14.859 1 94.12 308 LEU A C 1
ATOM 2382 O O . LEU A 1 308 ? -10.109 3.336 -14.547 1 94.12 308 LEU A O 1
ATOM 2386 N N . ARG A 1 309 ? -10.797 5.48 -14.188 1 94.38 309 ARG A N 1
ATOM 2387 C CA . ARG A 1 309 ? -11.539 5.145 -12.977 1 94.38 309 ARG A CA 1
ATOM 2388 C C . ARG A 1 309 ? -12.664 4.16 -13.281 1 94.38 309 ARG A C 1
ATOM 2390 O O . ARG A 1 309 ? -13 3.322 -12.445 1 94.38 309 ARG A O 1
ATOM 2397 N N . VAL A 1 310 ? -13.156 4.27 -14.469 1 94.19 310 VAL A N 1
ATOM 2398 C CA . VAL A 1 310 ? -14.25 3.383 -14.859 1 94.19 310 VAL A CA 1
ATOM 2399 C C . VAL A 1 310 ? -13.758 1.938 -14.891 1 94.19 310 VAL A C 1
ATOM 2401 O O . VAL A 1 310 ? -14.5 1.013 -14.562 1 94.19 310 VAL A O 1
ATOM 2404 N N . LEU A 1 311 ? -12.516 1.721 -15.227 1 94.88 311 LEU A N 1
ATOM 2405 C CA . LEU A 1 311 ? -11.93 0.385 -15.258 1 94.88 311 LEU A CA 1
ATOM 2406 C C . LEU A 1 311 ? -11.867 -0.213 -13.859 1 94.88 311 LEU A C 1
ATOM 2408 O O . LEU A 1 311 ? -12.055 -1.42 -13.68 1 94.88 311 LEU A O 1
ATOM 2412 N N . SER A 1 312 ? -11.656 0.683 -12.906 1 94.06 312 SER A N 1
ATOM 2413 C CA . SER A 1 312 ? -11.57 0.219 -11.523 1 94.06 312 SER A CA 1
ATOM 2414 C C . SER A 1 312 ? -12.898 -0.371 -11.055 1 94.06 312 SER A C 1
ATOM 2416 O O . SER A 1 312 ? -12.922 -1.344 -10.297 1 94.06 312 SER A O 1
ATOM 2418 N N . TRP A 1 313 ? -13.992 0.136 -11.648 1 93.19 313 TRP A N 1
ATOM 2419 C CA . TRP A 1 313 ? -15.312 -0.324 -11.234 1 93.19 313 TRP A CA 1
ATOM 2420 C C . TRP A 1 313 ? -15.766 -1.512 -12.078 1 93.19 313 TRP A C 1
ATOM 2422 O O . TRP A 1 313 ? -16.703 -2.227 -11.703 1 93.19 313 TRP A O 1
ATOM 2432 N N . SER A 1 314 ? -15 -1.8 -13.102 1 94.81 314 SER A N 1
ATOM 2433 C CA . SER A 1 314 ? -15.453 -2.801 -14.062 1 94.81 314 SER A CA 1
ATOM 2434 C C . SER A 1 314 ? -14.75 -4.137 -13.844 1 94.81 314 SER A C 1
ATOM 2436 O O . SER A 1 314 ? -15.156 -5.156 -14.406 1 94.81 314 SER A O 1
ATOM 2438 N N . VAL A 1 315 ? -13.766 -4.168 -13.047 1 95.75 315 VAL A N 1
ATOM 2439 C CA . VAL A 1 315 ? -13.062 -5.418 -12.805 1 95.75 315 VAL A CA 1
ATOM 2440 C C . VAL A 1 315 ? -13.711 -6.164 -11.641 1 95.75 315 VAL A C 1
ATOM 2442 O O . VAL A 1 315 ? -14.414 -5.562 -10.82 1 95.75 315 VAL A O 1
ATOM 2445 N N . PRO A 1 316 ? -13.469 -7.434 -11.516 1 96.06 316 PRO A N 1
ATOM 2446 C CA . PRO A 1 316 ? -14.172 -8.258 -10.531 1 96.06 316 PRO A CA 1
ATOM 2447 C C . PRO A 1 316 ? -13.938 -7.785 -9.094 1 96.06 316 PRO A C 1
ATOM 2449 O O . PRO A 1 316 ? -14.805 -7.969 -8.234 1 96.06 316 PRO A O 1
ATOM 2452 N N . HIS A 1 317 ? -12.859 -7.191 -8.82 1 96.19 317 HIS A N 1
ATOM 2453 C CA . HIS A 1 317 ? -12.508 -6.828 -7.449 1 96.19 317 HIS A CA 1
ATOM 2454 C C . HIS A 1 317 ? -13.016 -5.43 -7.109 1 96.19 317 HIS A C 1
ATOM 2456 O O . HIS A 1 317 ? -13.07 -5.055 -5.934 1 96.19 317 HIS A O 1
ATOM 2462 N N . GLY A 1 318 ? -13.422 -4.66 -8.078 1 96.19 318 GLY A N 1
ATOM 2463 C CA . GLY A 1 318 ? -13.695 -3.248 -7.867 1 96.19 318 GLY A CA 1
ATOM 2464 C C . GLY A 1 318 ? -14.859 -3.006 -6.922 1 96.19 318 GLY A C 1
ATOM 2465 O O . GLY A 1 318 ? -14.656 -2.574 -5.781 1 96.19 318 GLY A O 1
ATOM 2466 N N . LEU A 1 319 ? -16 -3.43 -7.297 1 97.12 319 LEU A N 1
ATOM 2467 C CA . LEU A 1 319 ? -17.219 -3.146 -6.543 1 97.12 319 LEU A CA 1
ATOM 2468 C C . LEU A 1 319 ? -17.25 -3.93 -5.234 1 97.12 319 LEU A C 1
ATOM 2470 O O . LEU A 1 319 ? -17.594 -3.387 -4.188 1 97.12 319 LEU A O 1
ATOM 2474 N N . PRO A 1 320 ? -16.797 -5.176 -5.223 1 97.5 320 PRO A N 1
ATOM 2475 C CA . PRO A 1 320 ? -16.797 -5.906 -3.953 1 97.5 320 PRO A CA 1
ATOM 2476 C C . PRO A 1 320 ? -15.836 -5.309 -2.926 1 97.5 320 PRO A C 1
ATOM 2478 O O . PRO A 1 320 ? -16.141 -5.285 -1.73 1 97.5 320 PRO A O 1
ATOM 2481 N N . ALA A 1 321 ? -14.664 -4.867 -3.371 1 96 321 ALA A N 1
ATOM 2482 C CA . ALA A 1 321 ? -13.734 -4.238 -2.439 1 96 321 ALA A CA 1
ATOM 2483 C C . ALA A 1 321 ? -14.336 -2.975 -1.829 1 96 321 ALA A C 1
ATOM 2485 O O . ALA A 1 321 ? -14.219 -2.744 -0.623 1 96 321 ALA A O 1
ATOM 2486 N N . HIS A 1 322 ? -14.969 -2.18 -2.639 1 95.06 322 HIS A N 1
ATOM 2487 C CA . HIS A 1 322 ? -15.625 -0.966 -2.162 1 95.06 322 HIS A CA 1
ATOM 2488 C C . HIS A 1 322 ? -16.766 -1.292 -1.196 1 95.06 322 HIS A C 1
ATOM 2490 O O . HIS A 1 322 ? -16.891 -0.659 -0.147 1 95.06 322 HIS A O 1
ATOM 2496 N N . ALA A 1 323 ? -17.547 -2.242 -1.56 1 97 323 ALA A N 1
ATOM 2497 C CA . ALA A 1 323 ? -18.672 -2.639 -0.713 1 97 323 ALA A CA 1
ATOM 2498 C C . ALA A 1 323 ? -18.172 -3.18 0.627 1 97 323 ALA A C 1
ATOM 2500 O O . ALA A 1 323 ? -18.734 -2.857 1.677 1 97 323 ALA A O 1
ATOM 2501 N N . MET A 1 324 ? -17.172 -3.973 0.554 1 96.69 324 MET A N 1
ATOM 2502 C CA . MET A 1 324 ? -16.625 -4.555 1.777 1 96.69 324 MET A CA 1
ATOM 2503 C C . MET A 1 324 ? -16.062 -3.471 2.697 1 96.69 324 MET A C 1
ATOM 2505 O O . MET A 1 324 ? -16.203 -3.559 3.92 1 96.69 324 MET A O 1
ATOM 2509 N N . ARG A 1 325 ? -15.445 -2.465 2.139 1 93.56 325 ARG A N 1
ATOM 2510 C CA . ARG A 1 325 ? -14.961 -1.338 2.928 1 93.56 325 ARG A CA 1
ATOM 2511 C C . ARG A 1 325 ? -16.109 -0.615 3.617 1 93.56 325 ARG A C 1
ATOM 2513 O O . ARG A 1 325 ? -16 -0.234 4.785 1 93.56 325 ARG A O 1
ATOM 2520 N N . GLY A 1 326 ? -17.172 -0.44 2.889 1 92.88 326 GLY A N 1
ATOM 2521 C CA . GLY A 1 326 ? -18.344 0.19 3.479 1 92.88 326 GLY A CA 1
ATOM 2522 C C . GLY A 1 326 ? -18.953 -0.625 4.602 1 92.88 326 GLY A C 1
ATOM 2523 O O . GLY A 1 326 ? -19.375 -0.07 5.617 1 92.88 326 GLY A O 1
ATOM 2524 N N . VAL A 1 327 ? -18.938 -1.895 4.434 1 95.44 327 VAL A N 1
ATOM 2525 C CA . VAL A 1 327 ? -19.516 -2.773 5.449 1 95.44 327 VAL A CA 1
ATOM 2526 C C . VAL A 1 327 ? -18.641 -2.744 6.707 1 95.44 327 VAL A C 1
ATOM 2528 O O . VAL A 1 327 ? -19.156 -2.688 7.824 1 95.44 327 VAL A O 1
ATOM 2531 N N . MET A 1 328 ? -17.375 -2.729 6.52 1 93.06 328 MET A N 1
ATOM 2532 C CA . MET A 1 328 ? -16.469 -2.84 7.656 1 93.06 328 MET A CA 1
ATOM 2533 C C . MET A 1 328 ? -16.266 -1.482 8.32 1 93.06 328 MET A C 1
ATOM 2535 O O . MET A 1 328 ? -16.234 -1.386 9.547 1 93.06 328 MET A O 1
ATOM 2539 N N . LEU A 1 329 ? -16.172 -0.42 7.477 1 90 329 LEU A N 1
ATOM 2540 C CA . LEU A 1 329 ? -15.719 0.849 8.031 1 90 329 LEU A CA 1
ATOM 2541 C C . LEU A 1 329 ? -16.844 1.868 8.062 1 90 329 LEU A C 1
ATOM 2543 O O . LEU A 1 329 ? -16.75 2.895 8.742 1 90 329 LEU A O 1
ATOM 2547 N N . ARG A 1 330 ? -17.703 1.466 7.281 1 89.19 330 ARG A N 1
ATOM 2548 C CA . ARG A 1 330 ? -18.891 2.299 7.32 1 89.19 330 ARG A CA 1
ATOM 2549 C C . ARG A 1 330 ? -20.078 1.53 7.902 1 89.19 330 ARG A C 1
ATOM 2551 O O . ARG A 1 330 ? -19.906 0.452 8.477 1 89.19 330 ARG A O 1
ATOM 2558 N N . ASN A 1 331 ? -21.234 1.763 7.965 1 88.81 331 ASN A N 1
ATOM 2559 C CA . ASN A 1 331 ? -22.438 1.129 8.508 1 88.81 331 ASN A CA 1
ATOM 2560 C C . ASN A 1 331 ? -23.312 0.564 7.398 1 88.81 331 ASN A C 1
ATOM 2562 O O . ASN A 1 331 ? -24.547 0.642 7.477 1 88.81 331 ASN A O 1
ATOM 2566 N N . TYR A 1 332 ? -22.578 -0.016 6.355 1 92.75 332 TYR A N 1
ATOM 2567 C CA . TYR A 1 332 ? -23.375 -0.557 5.262 1 92.75 332 TYR A CA 1
ATOM 2568 C C . TYR A 1 332 ? -24.125 -1.809 5.699 1 92.75 332 TYR A C 1
ATOM 2570 O O . TYR A 1 332 ? -23.547 -2.701 6.324 1 92.75 332 TYR A O 1
ATOM 2578 N N . THR A 1 333 ? -25.375 -1.818 5.422 1 93.44 333 THR A N 1
ATOM 2579 C CA . THR A 1 333 ? -26.203 -3.004 5.629 1 93.44 333 THR A CA 1
ATOM 2580 C C . THR A 1 333 ? -26.328 -3.805 4.336 1 93.44 333 THR A C 1
ATOM 2582 O O . THR A 1 333 ? -25.812 -3.402 3.297 1 93.44 333 THR A O 1
ATOM 2585 N N . PHE A 1 334 ? -26.984 -4.918 4.465 1 93 334 PHE A N 1
ATOM 2586 C CA . PHE A 1 334 ? -27.094 -5.797 3.309 1 93 334 PHE A CA 1
ATOM 2587 C C . PHE A 1 334 ? -27.891 -5.125 2.197 1 93 334 PHE A C 1
ATOM 2589 O O . PHE A 1 334 ? -27.672 -5.387 1.016 1 93 334 PHE A O 1
ATOM 2596 N N . ASP A 1 335 ? -28.75 -4.133 2.576 1 92.44 335 ASP A N 1
ATOM 2597 C CA . ASP A 1 335 ? -29.641 -3.49 1.614 1 92.44 335 ASP A CA 1
ATOM 2598 C C . ASP A 1 335 ? -29 -2.229 1.035 1 92.44 335 ASP A C 1
ATOM 2600 O O . ASP A 1 335 ? -29.562 -1.597 0.139 1 92.44 335 ASP A O 1
ATOM 2604 N N . ASN A 1 336 ? -27.844 -1.979 1.523 1 94.06 336 ASN A N 1
ATOM 2605 C CA . ASN A 1 336 ? -27.141 -0.826 0.962 1 94.06 336 ASN A CA 1
ATOM 2606 C C . ASN A 1 336 ? -26.906 -0.986 -0.537 1 94.06 336 ASN A C 1
ATOM 2608 O O . ASN A 1 336 ? -26.547 -2.068 -1 1 94.06 336 ASN A O 1
ATOM 2612 N N . PRO A 1 337 ? -27.188 0.064 -1.275 1 94.62 337 PRO A N 1
ATOM 2613 C CA . PRO A 1 337 ? -27.062 -0.013 -2.732 1 94.62 337 PRO A CA 1
ATOM 2614 C C . PRO A 1 337 ? -25.672 -0.441 -3.186 1 94.62 337 PRO A C 1
ATOM 2616 O O . PRO A 1 337 ? -25.531 -1.155 -4.184 1 94.62 337 PRO A O 1
ATOM 2619 N N . HIS A 1 338 ? -24.688 -0.026 -2.531 1 94.5 338 HIS A N 1
ATOM 2620 C CA . HIS A 1 338 ? -23.328 -0.406 -2.9 1 94.5 338 HIS A CA 1
ATOM 2621 C C . HIS A 1 338 ? -23.094 -1.897 -2.684 1 94.5 338 HIS A C 1
ATOM 2623 O O . HIS A 1 338 ? -22.375 -2.535 -3.457 1 94.5 338 HIS A O 1
ATOM 2629 N N . VAL A 1 339 ? -23.688 -2.436 -1.649 1 96.81 339 VAL A N 1
ATOM 2630 C CA . VAL A 1 339 ? -23.562 -3.863 -1.372 1 96.81 339 VAL A CA 1
ATOM 2631 C C . VAL A 1 339 ? -24.344 -4.66 -2.408 1 96.81 339 VAL A C 1
ATOM 2633 O O . VAL A 1 339 ? -23.844 -5.645 -2.959 1 96.81 339 VAL A O 1
ATOM 2636 N N . VAL A 1 340 ? -25.484 -4.188 -2.736 1 97 340 VAL A N 1
ATOM 2637 C CA . VAL A 1 340 ? -26.344 -4.863 -3.713 1 97 340 VAL A CA 1
ATOM 2638 C C . VAL A 1 340 ? -25.656 -4.863 -5.078 1 97 340 VAL A C 1
ATOM 2640 O O . VAL A 1 340 ? -25.656 -5.879 -5.781 1 97 340 VAL A O 1
ATOM 2643 N N . ARG A 1 341 ? -25.125 -3.77 -5.449 1 96.62 341 ARG A N 1
ATOM 2644 C CA . ARG A 1 341 ? -24.422 -3.67 -6.723 1 96.62 341 ARG A CA 1
ATOM 2645 C C . ARG A 1 341 ? -23.219 -4.602 -6.758 1 96.62 341 ARG A C 1
ATOM 2647 O O . ARG A 1 341 ? -22.922 -5.199 -7.793 1 96.62 341 ARG A O 1
ATOM 2654 N N . ALA A 1 342 ? -22.469 -4.648 -5.629 1 97.69 342 ALA A N 1
ATOM 2655 C CA . ALA A 1 342 ? -21.312 -5.527 -5.551 1 97.69 342 ALA A CA 1
ATOM 2656 C C . ALA A 1 342 ? -21.719 -6.988 -5.703 1 97.69 342 ALA A C 1
ATOM 2658 O O . ALA A 1 342 ? -21.062 -7.75 -6.418 1 97.69 342 ALA A O 1
ATOM 2659 N N . VAL A 1 343 ? -22.812 -7.363 -5.055 1 97.31 343 VAL A N 1
ATOM 2660 C CA . VAL A 1 343 ? -23.297 -8.734 -5.125 1 97.31 343 VAL A CA 1
ATOM 2661 C C . VAL A 1 343 ? -23.75 -9.055 -6.551 1 97.31 343 VAL A C 1
ATOM 2663 O O . VAL A 1 343 ? -23.422 -10.109 -7.09 1 97.31 343 VAL A O 1
ATOM 2666 N N . ALA A 1 344 ? -24.406 -8.109 -7.109 1 97.56 344 ALA A N 1
ATOM 2667 C CA . ALA A 1 344 ? -24.891 -8.297 -8.477 1 97.56 344 ALA A CA 1
ATOM 2668 C C . ALA A 1 344 ? -23.719 -8.406 -9.453 1 97.56 344 ALA A C 1
ATOM 2670 O O . ALA A 1 344 ? -23.703 -9.273 -10.328 1 97.56 344 ALA A O 1
ATOM 2671 N N . ALA A 1 345 ? -22.812 -7.527 -9.336 1 97.44 345 ALA A N 1
ATOM 2672 C CA . ALA A 1 345 ? -21.656 -7.531 -10.227 1 97.44 345 ALA A CA 1
ATOM 2673 C C . ALA A 1 345 ? -20.844 -8.812 -10.07 1 97.44 345 ALA A C 1
ATOM 2675 O O . ALA A 1 345 ? -20.422 -9.414 -11.055 1 97.44 345 ALA A O 1
ATOM 2676 N N . THR A 1 346 ? -20.609 -9.211 -8.828 1 97.81 346 THR A N 1
ATOM 2677 C CA . THR A 1 346 ? -19.844 -10.43 -8.578 1 97.81 346 THR A CA 1
ATOM 2678 C C . THR A 1 346 ? -20.578 -11.648 -9.133 1 97.81 346 THR A C 1
ATOM 2680 O O . THR A 1 346 ? -19.953 -12.531 -9.719 1 97.81 346 THR A O 1
ATOM 2683 N N . SER A 1 347 ? -21.859 -11.641 -8.945 1 97.19 347 SER A N 1
ATOM 2684 C CA . SER A 1 347 ? -22.656 -12.719 -9.516 1 97.19 347 SER A CA 1
ATOM 2685 C C . SER A 1 347 ? -22.594 -12.703 -11.039 1 97.19 347 SER A C 1
ATOM 2687 O O . SER A 1 347 ? -22.5 -13.758 -11.672 1 97.19 347 SER A O 1
ATOM 2689 N N . GLY A 1 348 ? -22.656 -11.523 -11.57 1 97.56 348 GLY A N 1
ATOM 2690 C CA . GLY A 1 348 ? -22.516 -11.398 -13.016 1 97.56 348 GLY A CA 1
ATOM 2691 C C . GLY A 1 348 ? -21.188 -11.922 -13.531 1 97.56 348 GLY A C 1
ATOM 2692 O O . GLY A 1 348 ? -21.141 -12.672 -14.508 1 97.56 348 GLY A O 1
ATOM 2693 N N . TRP A 1 349 ? -20.125 -11.609 -12.898 1 97.44 349 TRP A N 1
ATOM 2694 C CA . TRP A 1 349 ? -18.797 -12.109 -13.281 1 97.44 349 TRP A CA 1
ATOM 2695 C C . TRP A 1 349 ? -18.719 -13.625 -13.109 1 97.44 349 TRP A C 1
ATOM 2697 O O . TRP A 1 349 ? -18.109 -14.312 -13.922 1 97.44 349 TRP A O 1
ATOM 2707 N N . THR A 1 350 ? -19.297 -14.094 -12.023 1 95 350 THR A N 1
ATOM 2708 C CA . THR A 1 350 ? -19.328 -15.531 -11.773 1 95 350 THR A CA 1
ATOM 2709 C C . THR A 1 350 ? -19.984 -16.266 -12.93 1 95 350 THR A C 1
ATOM 2711 O O . THR A 1 350 ? -19.453 -17.25 -13.445 1 95 350 THR A O 1
ATOM 2714 N N . VAL A 1 351 ? -21.094 -15.797 -13.344 1 95 351 VAL A N 1
ATOM 2715 C CA . VAL A 1 351 ? -21.828 -16.406 -14.445 1 95 351 VAL A CA 1
ATOM 2716 C C . VAL A 1 351 ? -21.031 -16.281 -15.742 1 95 351 VAL A C 1
ATOM 2718 O O . VAL A 1 351 ? -20.969 -17.219 -16.531 1 95 351 VAL A O 1
ATOM 2721 N N . LEU A 1 352 ? -20.453 -15.172 -15.922 1 96.69 352 LEU A N 1
ATOM 2722 C CA . LEU A 1 352 ? -19.656 -14.938 -17.125 1 96.69 352 LEU A CA 1
ATOM 2723 C C . LEU A 1 352 ? -18.484 -15.906 -17.188 1 96.69 352 LEU A C 1
ATOM 2725 O O . LEU A 1 352 ? -18.219 -16.484 -18.25 1 96.69 352 LEU A O 1
ATOM 2729 N N . PHE A 1 353 ? -17.797 -16.047 -16.109 1 94.88 353 PHE A N 1
ATOM 2730 C CA . PHE A 1 353 ? -16.656 -16.969 -16.078 1 94.88 353 PHE A CA 1
ATOM 2731 C C . PHE A 1 353 ? -17.125 -18.406 -16.281 1 94.88 353 PHE A C 1
ATOM 2733 O O . PHE A 1 353 ? -16.469 -19.188 -16.969 1 94.88 353 PHE A O 1
ATOM 2740 N N . MET A 1 354 ? -18.234 -18.719 -15.688 1 91.25 354 MET A N 1
ATOM 2741 C CA . MET A 1 354 ? -18.781 -20.062 -15.852 1 91.25 354 MET A CA 1
ATOM 2742 C C . MET A 1 354 ? -19.156 -20.312 -17.312 1 91.25 354 MET A C 1
ATOM 2744 O O . MET A 1 354 ? -18.828 -21.359 -17.875 1 91.25 354 MET A O 1
ATOM 2748 N N . ALA A 1 355 ? -19.844 -19.375 -17.875 1 92.94 355 ALA A N 1
ATOM 2749 C CA . ALA A 1 355 ? -20.234 -19.5 -19.281 1 92.94 355 ALA A CA 1
ATOM 2750 C C . ALA A 1 355 ? -19 -19.609 -20.172 1 92.94 355 ALA A C 1
ATOM 2752 O O . ALA A 1 355 ? -18.969 -20.438 -21.094 1 92.94 355 ALA A O 1
ATOM 2753 N N . GLY A 1 356 ? -18.062 -18.797 -19.906 1 93.19 356 GLY A N 1
ATOM 2754 C CA . GLY A 1 356 ? -16.828 -18.891 -20.656 1 93.19 356 GLY A CA 1
ATOM 2755 C C . GLY A 1 356 ? -16.156 -20.25 -20.547 1 93.19 356 GLY A C 1
ATOM 2756 O O . GLY A 1 356 ? -15.664 -20.781 -21.547 1 93.19 356 GLY A O 1
ATOM 2757 N N . ALA A 1 357 ? -16.156 -20.719 -19.359 1 89.38 357 ALA A N 1
ATOM 2758 C CA . ALA A 1 357 ? -15.562 -22.031 -19.141 1 89.38 357 ALA A CA 1
ATOM 2759 C C . ALA A 1 357 ? -16.312 -23.109 -19.922 1 89.38 357 ALA A C 1
ATOM 2761 O O . ALA A 1 357 ? -15.695 -23.984 -20.531 1 89.38 357 ALA A O 1
ATOM 2762 N N . MET A 1 358 ? -17.578 -23.031 -19.953 1 86.38 358 MET A N 1
ATOM 2763 C CA . MET A 1 358 ? -18.406 -24 -20.656 1 86.38 358 MET A CA 1
ATOM 2764 C C . MET A 1 358 ? -18.188 -23.922 -22.156 1 86.38 358 MET A C 1
ATOM 2766 O O . MET A 1 358 ? -18.094 -24.953 -22.844 1 86.38 358 MET A O 1
ATOM 2770 N N . ILE A 1 359 ? -18.109 -22.781 -22.609 1 90.31 359 ILE A N 1
ATOM 2771 C CA . ILE A 1 359 ? -17.891 -22.578 -24.031 1 90.31 359 ILE A CA 1
ATOM 2772 C C . ILE A 1 359 ? -16.516 -23.125 -24.438 1 90.31 359 ILE A C 1
ATOM 2774 O O . ILE A 1 359 ? -16.406 -23.859 -25.422 1 90.31 359 ILE A O 1
ATOM 2778 N N . MET A 1 360 ? -15.523 -22.797 -23.672 1 88 360 MET A N 1
ATOM 2779 C CA . MET A 1 360 ? -14.172 -23.25 -24 1 88 360 MET A CA 1
ATOM 2780 C C . MET A 1 360 ? -14.062 -24.766 -23.891 1 88 360 MET A C 1
ATOM 2782 O O . MET A 1 360 ? -13.359 -25.406 -24.688 1 88 360 MET A O 1
ATOM 2786 N N . TYR A 1 361 ? -14.695 -25.328 -22.922 1 78.81 361 TYR A N 1
ATOM 2787 C CA . TYR A 1 361 ? -14.719 -26.781 -22.766 1 78.81 361 TYR A CA 1
ATOM 2788 C C . TYR A 1 361 ? -15.383 -27.453 -23.969 1 78.81 361 TYR A C 1
ATOM 2790 O O . TYR A 1 361 ? -14.93 -28.5 -24.438 1 78.81 361 TYR A O 1
ATOM 2798 N N . SER A 1 362 ? -16.406 -26.844 -24.484 1 81.19 362 SER A N 1
ATOM 2799 C CA . SER A 1 362 ? -17.109 -27.406 -25.625 1 81.19 362 SER A CA 1
ATOM 2800 C C . SER A 1 362 ? -16.281 -27.297 -26.891 1 81.19 362 SER A C 1
ATOM 2802 O O . SER A 1 362 ? -16.391 -28.156 -27.781 1 81.19 362 SER A O 1
ATOM 2804 N N . LEU A 1 363 ? -15.555 -26.266 -26.922 1 81.94 363 LEU A N 1
ATOM 2805 C CA . LEU A 1 363 ? -14.727 -26.078 -28.109 1 81.94 363 LEU A CA 1
ATOM 2806 C C . LEU A 1 363 ? -13.531 -27.031 -28.094 1 81.94 363 LEU A C 1
ATOM 2808 O O . LEU A 1 363 ? -12.977 -27.344 -29.156 1 81.94 363 LEU A O 1
ATOM 2812 N N . SER A 1 364 ? -13.031 -27.344 -27.031 1 67.88 364 SER A N 1
ATOM 2813 C CA . SER A 1 364 ? -11.883 -28.234 -26.906 1 67.88 364 SER A CA 1
ATOM 2814 C C . SER A 1 364 ? -12.281 -29.688 -27.141 1 67.88 364 SER A C 1
ATOM 2816 O O . SER A 1 364 ? -11.422 -30.547 -27.344 1 67.88 364 SER A O 1
ATOM 2818 N N . LYS A 1 365 ? -13.523 -30.094 -27.234 1 54.66 365 LYS A N 1
ATOM 2819 C CA . LYS A 1 365 ? -14.016 -31.422 -27.625 1 54.66 365 LYS A CA 1
ATOM 2820 C C . LYS A 1 365 ? -14.25 -31.484 -29.141 1 54.66 365 LYS A C 1
ATOM 2822 O O . LYS A 1 365 ? -14.625 -30.484 -29.75 1 54.66 365 LYS A O 1
ATOM 2827 N N . MET B 1 1 ? 7.391 -22.578 -30.922 1 39.88 1 MET B N 1
ATOM 2828 C CA . MET B 1 1 ? 6.352 -21.547 -30.812 1 39.88 1 MET B CA 1
ATOM 2829 C C . MET B 1 1 ? 6.031 -21.266 -29.344 1 39.88 1 MET B C 1
ATOM 2831 O O . MET B 1 1 ? 5.973 -20.109 -28.922 1 39.88 1 MET B O 1
ATOM 2835 N N . ARG B 1 2 ? 5.898 -22.391 -28.578 1 50.44 2 ARG B N 1
ATOM 2836 C CA . ARG B 1 2 ? 5.562 -22.297 -27.156 1 50.44 2 ARG B CA 1
ATOM 2837 C C . ARG B 1 2 ? 6.621 -21.5 -26.406 1 50.44 2 ARG B C 1
ATOM 2839 O O . ARG B 1 2 ? 6.293 -20.688 -25.547 1 50.44 2 ARG B O 1
ATOM 2846 N N . ARG B 1 3 ? 7.777 -21.594 -26.953 1 56.38 3 ARG B N 1
ATOM 2847 C CA . ARG B 1 3 ? 8.898 -21 -26.234 1 56.38 3 ARG B CA 1
ATOM 2848 C C . ARG B 1 3 ? 8.953 -19.484 -26.469 1 56.38 3 ARG B C 1
ATOM 2850 O O . ARG B 1 3 ? 9.258 -18.719 -25.562 1 56.38 3 ARG B O 1
ATOM 2857 N N . LEU B 1 4 ? 8.406 -19.141 -27.672 1 57.81 4 LEU B N 1
ATOM 2858 C CA . LEU B 1 4 ? 8.445 -17.719 -27.984 1 57.81 4 LEU B CA 1
ATOM 2859 C C . LEU B 1 4 ? 7.387 -16.953 -27.188 1 57.81 4 LEU B C 1
ATOM 2861 O O . LEU B 1 4 ? 7.648 -15.859 -26.688 1 57.81 4 LEU B O 1
ATOM 2865 N N . VAL B 1 5 ? 6.301 -17.609 -27.031 1 56.75 5 VAL B N 1
ATOM 2866 C CA . VAL B 1 5 ? 5.211 -16.984 -26.297 1 56.75 5 VAL B CA 1
ATOM 2867 C C . VAL B 1 5 ? 5.602 -16.844 -24.828 1 56.75 5 VAL B C 1
ATOM 2869 O O . VAL B 1 5 ? 5.348 -15.805 -24.203 1 56.75 5 VAL B O 1
ATOM 2872 N N . THR B 1 6 ? 6.328 -17.797 -24.453 1 64.5 6 THR B N 1
ATOM 2873 C CA . THR B 1 6 ? 6.727 -17.75 -23.062 1 64.5 6 THR B CA 1
ATOM 2874 C C . THR B 1 6 ? 7.773 -16.656 -22.828 1 64.5 6 THR B C 1
ATOM 2876 O O . THR B 1 6 ? 7.723 -15.945 -21.828 1 64.5 6 THR B O 1
ATOM 2879 N N . VAL B 1 7 ? 8.594 -16.562 -23.922 1 65.38 7 VAL B N 1
ATOM 2880 C CA . VAL B 1 7 ? 9.656 -15.562 -23.797 1 65.38 7 VAL B CA 1
ATOM 2881 C C . VAL B 1 7 ? 9.07 -14.156 -23.875 1 65.38 7 VAL B C 1
ATOM 2883 O O . VAL B 1 7 ? 9.43 -13.281 -23.094 1 65.38 7 VAL B O 1
ATOM 2886 N N . VAL B 1 8 ? 8.148 -14.023 -24.844 1 65.69 8 VAL B N 1
ATOM 2887 C CA . VAL B 1 8 ? 7.531 -12.719 -25 1 65.69 8 VAL B CA 1
ATOM 2888 C C . VAL B 1 8 ? 6.723 -12.359 -23.766 1 65.69 8 VAL B C 1
ATOM 2890 O O . VAL B 1 8 ? 6.777 -11.227 -23.281 1 65.69 8 VAL B O 1
ATOM 2893 N N . PHE B 1 9 ? 6.145 -13.305 -23.266 1 69.25 9 PHE B N 1
ATOM 2894 C CA . PHE B 1 9 ? 5.344 -13.086 -22.062 1 69.25 9 PHE B CA 1
ATOM 2895 C C . PHE B 1 9 ? 6.23 -12.719 -20.875 1 69.25 9 PHE B C 1
ATOM 2897 O O . PHE B 1 9 ? 5.918 -11.797 -20.125 1 69.25 9 PHE B O 1
ATOM 2904 N N . GLN B 1 10 ? 7.324 -13.273 -20.922 1 71.12 10 GLN B N 1
ATOM 2905 C CA . GLN B 1 10 ? 8.219 -13.047 -19.797 1 71.12 10 GLN B CA 1
ATOM 2906 C C . GLN B 1 10 ? 8.875 -11.672 -19.875 1 71.12 10 GLN B C 1
ATOM 2908 O O . GLN B 1 10 ? 9.141 -11.039 -18.859 1 71.12 10 GLN B O 1
ATOM 2913 N N . LEU B 1 11 ? 9.031 -11.258 -21.125 1 76 11 LEU B N 1
ATOM 2914 C CA . LEU B 1 11 ? 9.703 -9.977 -21.312 1 76 11 LEU B CA 1
ATOM 2915 C C . LEU B 1 11 ? 8.727 -8.82 -21.141 1 76 11 LEU B C 1
ATOM 2917 O O . LEU B 1 11 ? 9.086 -7.77 -20.594 1 76 11 LEU B O 1
ATOM 2921 N N . VAL B 1 12 ? 7.527 -9.102 -21.438 1 76.38 12 VAL B N 1
ATOM 2922 C CA . VAL B 1 12 ? 6.57 -8 -21.516 1 76.38 12 VAL B CA 1
ATOM 2923 C C . VAL B 1 12 ? 5.805 -7.895 -20.188 1 76.38 12 VAL B C 1
ATOM 2925 O O . VAL B 1 12 ? 5.414 -6.797 -19.781 1 76.38 12 VAL B O 1
ATOM 2928 N N . VAL B 1 13 ? 5.797 -8.945 -19.453 1 79 13 VAL B N 1
ATOM 2929 C CA . VAL B 1 13 ? 4.934 -9 -18.281 1 79 13 VAL B CA 1
ATOM 2930 C C . VAL B 1 13 ? 5.453 -8.055 -17.203 1 79 13 VAL B C 1
ATOM 2932 O O . VAL B 1 13 ? 4.684 -7.273 -16.625 1 79 13 VAL B O 1
ATOM 2935 N N . PRO B 1 14 ? 6.73 -7.977 -17.016 1 77.81 14 PRO B N 1
ATOM 2936 C CA . PRO B 1 14 ? 7.203 -7.055 -15.977 1 77.81 14 PRO B CA 1
ATOM 2937 C C . PRO B 1 14 ? 6.883 -5.598 -16.297 1 77.81 14 PRO B C 1
ATOM 2939 O O . PRO B 1 14 ? 6.48 -4.844 -15.398 1 77.81 14 PRO B O 1
ATOM 2942 N N . SER B 1 15 ? 7.07 -5.312 -17.547 1 83.88 15 SER B N 1
ATOM 2943 C CA . SER B 1 15 ? 6.805 -3.93 -17.922 1 83.88 15 SER B CA 1
ATOM 2944 C C . SER B 1 15 ? 5.316 -3.609 -17.844 1 83.88 15 SER B C 1
ATOM 2946 O O . SER B 1 15 ? 4.934 -2.5 -17.453 1 83.88 15 SER B O 1
ATOM 2948 N N . CYS B 1 16 ? 4.523 -4.57 -18.109 1 85.94 16 CYS B N 1
ATOM 2949 C CA . CYS B 1 16 ? 3.082 -4.371 -18.016 1 85.94 16 CYS B CA 1
ATOM 2950 C C . CYS B 1 16 ? 2.66 -4.211 -16.547 1 85.94 16 CYS B C 1
ATOM 2952 O O . CYS B 1 16 ? 1.829 -3.359 -16.234 1 85.94 16 CYS B O 1
ATOM 2954 N N . VAL B 1 17 ? 3.33 -4.992 -15.711 1 85.69 17 VAL B N 1
ATOM 2955 C CA . VAL B 1 17 ? 3.068 -4.895 -14.281 1 85.69 17 VAL B CA 1
ATOM 2956 C C . VAL B 1 17 ? 3.469 -3.512 -13.773 1 85.69 17 VAL B C 1
ATOM 2958 O O . VAL B 1 17 ? 2.738 -2.893 -13 1 85.69 17 VAL B O 1
ATOM 2961 N N . GLY B 1 18 ? 4.574 -3.023 -14.281 1 89.75 18 GLY B N 1
ATOM 2962 C CA . GLY B 1 18 ? 5.031 -1.697 -13.898 1 89.75 18 GLY B CA 1
ATOM 2963 C C . GLY B 1 18 ? 4.09 -0.592 -14.336 1 89.75 18 GLY B C 1
ATOM 2964 O O . GLY B 1 18 ? 3.814 0.334 -13.57 1 89.75 18 GLY B O 1
ATOM 2965 N N . VAL B 1 19 ? 3.535 -0.737 -15.523 1 91.88 19 VAL B N 1
ATOM 2966 C CA . VAL B 1 19 ? 2.641 0.281 -16.062 1 91.88 19 VAL B CA 1
ATOM 2967 C C . VAL B 1 19 ? 1.339 0.299 -15.266 1 91.88 19 VAL B C 1
ATOM 2969 O O . VAL B 1 19 ? 0.861 1.365 -14.867 1 91.88 19 VAL B O 1
ATOM 2972 N N . VAL B 1 20 ? 0.809 -0.829 -15.047 1 91.44 20 VAL B N 1
ATOM 2973 C CA . VAL B 1 20 ? -0.441 -0.923 -14.297 1 91.44 20 VAL B CA 1
ATOM 2974 C C . VAL B 1 20 ? -0.239 -0.389 -12.883 1 91.44 20 VAL B C 1
ATOM 2976 O O . VAL B 1 20 ? -1.083 0.345 -12.367 1 91.44 20 VAL B O 1
ATOM 2979 N N . PHE B 1 21 ? 0.842 -0.631 -12.359 1 90.88 21 PHE B N 1
ATOM 2980 C CA . PHE B 1 21 ? 1.147 -0.146 -11.023 1 90.88 21 PHE B CA 1
ATOM 2981 C C . PHE B 1 21 ? 1.205 1.377 -11 1 90.88 21 PHE B C 1
ATOM 2983 O O . PHE B 1 21 ? 0.569 2.014 -10.156 1 90.88 21 PHE B O 1
ATOM 2990 N N . CYS B 1 22 ? 1.923 1.91 -11.891 1 90.38 22 CYS B N 1
ATOM 2991 C CA . CYS B 1 22 ? 2.131 3.354 -11.891 1 90.38 22 CYS B CA 1
ATOM 2992 C C . CYS B 1 22 ? 0.829 4.094 -12.18 1 90.38 22 CYS B C 1
ATOM 2994 O O . CYS B 1 22 ? 0.621 5.203 -11.688 1 90.38 22 CYS B O 1
ATOM 2996 N N . LEU B 1 23 ? -0.06 3.465 -12.859 1 91.75 23 LEU B N 1
ATOM 2997 C CA . LEU B 1 23 ? -1.299 4.137 -13.234 1 91.75 23 LEU B CA 1
ATOM 2998 C C . LEU B 1 23 ? -2.334 4.031 -12.117 1 91.75 23 LEU B C 1
ATOM 3000 O O . LEU B 1 23 ? -3.15 4.934 -11.938 1 91.75 23 LEU B O 1
ATOM 3004 N N . PHE B 1 24 ? -2.266 2.961 -11.312 1 92.81 24 PHE B N 1
ATOM 3005 C CA . PHE B 1 24 ? -3.424 2.693 -10.469 1 92.81 24 PHE B CA 1
ATOM 3006 C C . PHE B 1 24 ? -3.045 2.756 -8.992 1 92.81 24 PHE B C 1
ATOM 3008 O O . PHE B 1 24 ? -3.918 2.744 -8.125 1 92.81 24 PHE B O 1
ATOM 3015 N N . VAL B 1 25 ? -1.738 2.846 -8.734 1 89.69 25 VAL B N 1
ATOM 3016 C CA . VAL B 1 25 ? -1.343 2.838 -7.332 1 89.69 25 VAL B CA 1
ATOM 3017 C C . VAL B 1 25 ? -0.459 4.047 -7.035 1 89.69 25 VAL B C 1
ATOM 3019 O O . VAL B 1 25 ? 0.458 4.355 -7.801 1 89.69 25 VAL B O 1
ATOM 3022 N N . GLY B 1 26 ? -0.812 4.754 -5.953 1 87 26 GLY B N 1
ATOM 3023 C CA . GLY B 1 26 ? 0.129 5.715 -5.402 1 87 26 GLY B CA 1
ATOM 3024 C C . GLY B 1 26 ? -0.12 7.133 -5.883 1 87 26 GLY B C 1
ATOM 3025 O O . GLY B 1 26 ? 0.547 8.07 -5.438 1 87 26 GLY B O 1
ATOM 3026 N N . GLY B 1 27 ? -1.069 7.371 -6.73 1 86.19 27 GLY B N 1
ATOM 3027 C CA . GLY B 1 27 ? -1.362 8.727 -7.172 1 86.19 27 GLY B CA 1
ATOM 3028 C C . GLY B 1 27 ? -2.051 9.562 -6.113 1 86.19 27 GLY B C 1
ATOM 3029 O O . GLY B 1 27 ? -2.75 9.031 -5.25 1 86.19 27 GLY B O 1
ATOM 3030 N N . LYS B 1 28 ? -1.791 10.844 -6.129 1 88.31 28 LYS B N 1
ATOM 3031 C CA . LYS B 1 28 ? -2.467 11.75 -5.203 1 88.31 28 LYS B CA 1
ATOM 3032 C C . LYS B 1 28 ? -3.953 11.867 -5.535 1 88.31 28 LYS B C 1
ATOM 3034 O O . LYS B 1 28 ? -4.316 12.156 -6.676 1 88.31 28 LYS B O 1
ATOM 3039 N N . PRO B 1 29 ? -4.777 11.594 -4.547 1 92.5 29 PRO B N 1
ATOM 3040 C CA . PRO B 1 29 ? -6.207 11.789 -4.789 1 92.5 29 PRO B CA 1
ATOM 3041 C C . PRO B 1 29 ? -6.547 13.234 -5.156 1 92.5 29 PRO B C 1
ATOM 3043 O O . PRO B 1 29 ? -5.949 14.172 -4.621 1 92.5 29 PRO B O 1
ATOM 3046 N N . TYR B 1 30 ? -7.457 13.406 -6.059 1 94.12 30 TYR B N 1
ATOM 3047 C CA . TYR B 1 30 ? -7.832 14.734 -6.512 1 94.12 30 TYR B CA 1
ATOM 3048 C C . TYR B 1 30 ? -9.312 14.805 -6.852 1 94.12 30 TYR B C 1
ATOM 3050 O O . TYR B 1 30 ? -9.992 13.773 -6.902 1 94.12 30 TYR B O 1
ATOM 3058 N N . ASP B 1 31 ? -9.789 16.031 -6.969 1 95.69 31 ASP B N 1
ATOM 3059 C CA . ASP B 1 31 ? -11.195 16.281 -7.281 1 95.69 31 ASP B CA 1
ATOM 3060 C C . ASP B 1 31 ? -12.117 15.641 -6.246 1 95.69 31 ASP B C 1
ATOM 3062 O O . ASP B 1 31 ? -13.102 14.992 -6.602 1 95.69 31 ASP B O 1
ATOM 3066 N N . LEU B 1 32 ? -11.711 15.805 -4.996 1 96.56 32 LEU B N 1
ATOM 3067 C CA . LEU B 1 32 ? -12.469 15.203 -3.898 1 96.56 32 LEU B CA 1
ATOM 3068 C C . LEU B 1 32 ? -13.672 16.062 -3.531 1 96.56 32 LEU B C 1
ATOM 3070 O O . LEU B 1 32 ? -13.508 17.219 -3.127 1 96.56 32 LEU B O 1
ATOM 3074 N N . PRO B 1 33 ? -14.836 15.586 -3.721 1 97.25 33 PRO B N 1
ATOM 3075 C CA . PRO B 1 33 ? -16.016 16.375 -3.342 1 97.25 33 PRO B CA 1
ATOM 3076 C C . PRO B 1 33 ? -16.094 16.625 -1.836 1 97.25 33 PRO B C 1
ATOM 3078 O O . PRO B 1 33 ? -16.031 15.672 -1.052 1 97.25 33 PRO B O 1
ATOM 3081 N N . VAL B 1 34 ? -16.234 17.812 -1.464 1 97.31 34 VAL B N 1
ATOM 3082 C CA . VAL B 1 34 ? -16.406 18.219 -0.072 1 97.31 34 VAL B CA 1
ATOM 3083 C C . VAL B 1 34 ? -17.562 19.203 0.051 1 97.31 34 VAL B C 1
ATOM 3085 O O . VAL B 1 34 ? -17.656 20.172 -0.715 1 97.31 34 VAL B O 1
ATOM 3088 N N . GLY B 1 35 ? -18.469 18.906 0.975 1 97.19 35 GLY B N 1
ATOM 3089 C CA . GLY B 1 35 ? -19.578 19.812 1.209 1 97.19 35 GLY B CA 1
ATOM 3090 C C . GLY B 1 35 ? -19.188 21.062 1.973 1 97.19 35 GLY B C 1
ATOM 3091 O O . GLY B 1 35 ? -18.422 20.984 2.939 1 97.19 35 GLY B O 1
ATOM 3092 N N . VAL B 1 36 ? -19.656 22.203 1.498 1 97.19 36 VAL B N 1
ATOM 3093 C CA . VAL B 1 36 ? -19.375 23.469 2.164 1 97.19 36 VAL B CA 1
ATOM 3094 C C . VAL B 1 36 ? -20.672 24.109 2.645 1 97.19 36 VAL B C 1
ATOM 3096 O O . VAL B 1 36 ? -21.609 24.312 1.855 1 97.19 36 VAL B O 1
ATOM 3099 N N . VAL B 1 37 ? -20.766 24.281 3.924 1 96.25 37 VAL B N 1
ATOM 3100 C CA . VAL B 1 37 ? -21.859 25.031 4.527 1 96.25 37 VAL B CA 1
ATOM 3101 C C . VAL B 1 37 ? -21.328 26.359 5.078 1 96.25 37 VAL B C 1
ATOM 3103 O O . VAL B 1 37 ? -20.797 26.406 6.191 1 96.25 37 VAL B O 1
ATOM 3106 N N . ASN B 1 38 ? -21.469 27.344 4.34 1 95.38 38 ASN B N 1
ATOM 3107 C CA . ASN B 1 38 ? -21.016 28.672 4.734 1 95.38 38 ASN B CA 1
ATOM 3108 C C . ASN B 1 38 ? -22.156 29.484 5.332 1 95.38 38 ASN B C 1
ATOM 3110 O O . ASN B 1 38 ? -22.828 30.234 4.617 1 95.38 38 ASN B O 1
ATOM 3114 N N . ASP B 1 39 ? -22.297 29.469 6.676 1 93.25 39 ASP B N 1
ATOM 3115 C CA . ASP B 1 39 ? -23.359 30.203 7.355 1 93.25 39 ASP B CA 1
ATOM 3116 C C . ASP B 1 39 ? -23 31.688 7.445 1 93.25 39 ASP B C 1
ATOM 3118 O O . ASP B 1 39 ? -23.844 32.531 7.805 1 93.25 39 ASP B O 1
ATOM 3122 N N . ASP B 1 40 ? -21.75 31.953 7.102 1 91.06 40 ASP B N 1
ATOM 3123 C CA . ASP B 1 40 ? -21.297 33.344 7.078 1 91.06 40 ASP B CA 1
ATOM 3124 C C . ASP B 1 40 ? -21.812 34.062 5.848 1 91.06 40 ASP B C 1
ATOM 3126 O O . ASP B 1 40 ? -21.672 35.281 5.73 1 91.06 40 ASP B O 1
ATOM 3130 N N . GLY B 1 41 ? -22.406 33.312 5.004 1 83.62 41 GLY B N 1
ATOM 3131 C CA . GLY B 1 41 ? -22.953 33.906 3.791 1 83.62 41 GLY B CA 1
ATOM 3132 C C . GLY B 1 41 ? -21.875 34.312 2.801 1 83.62 41 GLY B C 1
ATOM 3133 O O . GLY B 1 41 ? -21.062 33.5 2.381 1 83.62 41 GLY B O 1
ATOM 3134 N N . ASP B 1 42 ? -21.828 35.594 2.498 1 81.19 42 ASP B N 1
ATOM 3135 C CA . ASP B 1 42 ? -20.844 36.062 1.537 1 81.19 42 ASP B CA 1
ATOM 3136 C C . ASP B 1 42 ? -19.797 36.969 2.221 1 81.19 42 ASP B C 1
ATOM 3138 O O . ASP B 1 42 ? -19.391 38 1.668 1 81.19 42 ASP B O 1
ATOM 3142 N N . GLY B 1 43 ? -19.453 36.438 3.393 1 88.19 43 GLY B N 1
ATOM 3143 C CA . GLY B 1 43 ? -18.453 37.219 4.086 1 88.19 43 GLY B CA 1
ATOM 3144 C C . GLY B 1 43 ? -17.109 37.25 3.367 1 88.19 43 GLY B C 1
ATOM 3145 O O . GLY B 1 43 ? -16.719 36.25 2.744 1 88.19 43 GLY B O 1
ATOM 3146 N N . GLU B 1 44 ? -16.422 38.281 3.457 1 86.62 44 GLU B N 1
ATOM 3147 C CA . GLU B 1 44 ? -15.141 38.469 2.771 1 86.62 44 GLU B CA 1
ATOM 3148 C C . GLU B 1 44 ? -14.102 37.469 3.244 1 86.62 44 GLU B C 1
ATOM 3150 O O . GLU B 1 44 ? -13.367 36.906 2.434 1 86.62 44 GLU B O 1
ATOM 3155 N N . PHE B 1 45 ? -14.109 37.219 4.539 1 86.62 45 PHE B N 1
ATOM 3156 C CA . PHE B 1 45 ? -13.086 36.344 5.094 1 86.62 45 PHE B CA 1
ATOM 3157 C C . PHE B 1 45 ? -13.398 34.875 4.797 1 86.62 45 PHE B C 1
ATOM 3159 O O . PHE B 1 45 ? -12.492 34.062 4.527 1 86.62 45 PHE B O 1
ATOM 3166 N N . SER B 1 46 ? -14.648 34.531 4.855 1 91 46 SER B N 1
ATOM 3167 C CA . SER B 1 46 ? -15.031 33.156 4.543 1 91 46 SER B CA 1
ATOM 3168 C C . SER B 1 46 ? -14.758 32.844 3.078 1 91 46 SER B C 1
ATOM 3170 O O . SER B 1 46 ? -14.266 31.75 2.76 1 91 46 SER B O 1
ATOM 3172 N N . ARG B 1 47 ? -15 33.781 2.238 1 92.06 47 ARG B N 1
ATOM 3173 C CA . ARG B 1 47 ? -14.742 33.594 0.814 1 92.06 47 ARG B CA 1
ATOM 3174 C C . ARG B 1 47 ? -13.25 33.469 0.537 1 92.06 47 ARG B C 1
ATOM 3176 O O . ARG B 1 47 ? -12.82 32.688 -0.307 1 92.06 47 ARG B O 1
ATOM 3183 N N . ALA B 1 48 ? -12.492 34.312 1.229 1 90.38 48 ALA B N 1
ATOM 3184 C CA . ALA B 1 48 ? -11.047 34.281 1.046 1 90.38 48 ALA B CA 1
ATOM 3185 C C . ALA B 1 48 ? -10.453 32.938 1.468 1 90.38 48 ALA B C 1
ATOM 3187 O O . ALA B 1 48 ? -9.562 32.406 0.802 1 90.38 48 ALA B O 1
ATOM 3188 N N . PHE B 1 49 ? -10.953 32.406 2.539 1 90.38 49 PHE B N 1
ATOM 3189 C CA . PHE B 1 49 ? -10.469 31.125 3.01 1 90.38 49 PHE B CA 1
ATOM 3190 C C . PHE B 1 49 ? -10.789 30.031 2.002 1 90.38 49 PHE B C 1
ATOM 3192 O O . PHE B 1 49 ? -9.914 29.234 1.652 1 90.38 49 PHE B O 1
ATOM 3199 N N . LEU B 1 50 ? -12.039 29.984 1.555 1 94.75 50 LEU B N 1
ATOM 3200 C CA . LEU B 1 50 ? -12.484 28.953 0.626 1 94.75 50 LEU B CA 1
ATOM 3201 C C . LEU B 1 50 ? -11.734 29.047 -0.701 1 94.75 50 LEU B C 1
ATOM 3203 O O . LEU B 1 50 ? -11.484 28.031 -1.354 1 94.75 50 LEU B O 1
ATOM 3207 N N . ALA B 1 51 ? -11.352 30.234 -1.057 1 94.19 51 ALA B N 1
ATOM 3208 C CA . ALA B 1 51 ? -10.641 30.453 -2.314 1 94.19 51 ALA B CA 1
ATOM 3209 C C . ALA B 1 51 ? -9.219 29.922 -2.238 1 94.19 51 ALA B C 1
ATOM 3211 O O . ALA B 1 51 ? -8.609 29.609 -3.266 1 94.19 51 ALA B O 1
ATOM 3212 N N . GLU B 1 52 ? -8.641 29.797 -0.993 1 92.69 52 GLU B N 1
ATOM 3213 C CA . GLU B 1 52 ? -7.273 29.312 -0.824 1 92.69 52 GLU B CA 1
ATOM 3214 C C . GLU B 1 52 ? -7.203 27.797 -0.929 1 92.69 52 GLU B C 1
ATOM 3216 O O . GLU B 1 52 ? -6.117 27.234 -1.052 1 92.69 52 GLU B O 1
ATOM 3221 N N . ILE B 1 53 ? -8.375 27.156 -0.834 1 94.62 53 ILE B N 1
ATOM 3222 C CA . ILE B 1 53 ? -8.391 25.703 -0.96 1 94.62 53 ILE B CA 1
ATOM 3223 C C . ILE B 1 53 ? -8.195 25.312 -2.424 1 94.62 53 ILE B C 1
ATOM 3225 O O . ILE B 1 53 ? -8.875 25.844 -3.311 1 94.62 53 ILE B O 1
ATOM 3229 N N . SER B 1 54 ? -7.293 24.438 -2.66 1 94.12 54 SER B N 1
ATOM 3230 C CA . SER B 1 54 ? -6.957 24.016 -4.02 1 94.12 54 SER B CA 1
ATOM 3231 C C . SER B 1 54 ? -8.164 23.422 -4.734 1 94.12 54 SER B C 1
ATOM 3233 O O . SER B 1 54 ? -8.711 22.406 -4.293 1 94.12 54 SER B O 1
ATOM 3235 N N . ALA B 1 55 ? -8.484 23.953 -5.84 1 94.12 55 ALA B N 1
ATOM 3236 C CA . ALA B 1 55 ? -9.609 23.453 -6.633 1 94.12 55 ALA B CA 1
ATOM 3237 C C . ALA B 1 55 ? -9.258 22.125 -7.305 1 94.12 55 ALA B C 1
ATOM 3239 O O . ALA B 1 55 ? -10.148 21.375 -7.711 1 94.12 55 ALA B O 1
ATOM 3240 N N . GLN B 1 56 ? -8.023 21.891 -7.418 1 93.31 56 GLN B N 1
ATOM 3241 C CA . GLN B 1 56 ? -7.594 20.625 -8.016 1 93.31 56 GLN B CA 1
ATOM 3242 C C . GLN B 1 56 ? -7.816 19.453 -7.055 1 93.31 56 GLN B C 1
ATOM 3244 O O . GLN B 1 56 ? -8.211 18.375 -7.473 1 93.31 56 GLN B O 1
ATOM 3249 N N . THR B 1 57 ? -7.602 19.703 -5.789 1 94.12 57 THR B N 1
ATOM 3250 C CA . THR B 1 57 ? -7.695 18.641 -4.793 1 94.12 57 THR B CA 1
ATOM 3251 C C . THR B 1 57 ? -9.125 18.516 -4.27 1 94.12 57 THR B C 1
ATOM 3253 O O . THR B 1 57 ? -9.641 17.406 -4.137 1 94.12 57 THR B O 1
ATOM 3256 N N . VAL B 1 58 ? -9.711 19.703 -4.023 1 96.88 58 VAL B N 1
ATOM 3257 C CA . VAL B 1 58 ? -11.016 19.703 -3.365 1 96.88 58 VAL B CA 1
ATOM 3258 C C . VAL B 1 58 ? -12.07 20.281 -4.305 1 96.88 58 VAL B C 1
ATOM 3260 O O . VAL B 1 58 ? -11.93 21.422 -4.777 1 96.88 58 VAL B O 1
ATOM 3263 N N . ASN B 1 59 ? -13.031 19.5 -4.645 1 97.44 59 ASN B N 1
ATOM 3264 C CA . ASN B 1 59 ? -14.219 19.969 -5.34 1 97.44 59 ASN B CA 1
ATOM 3265 C C . ASN B 1 59 ? -15.305 20.422 -4.359 1 97.44 59 ASN B C 1
ATOM 3267 O O . ASN B 1 59 ? -16.062 19.609 -3.854 1 97.44 59 ASN B O 1
ATOM 3271 N N . GLN B 1 60 ? -15.375 21.719 -4.148 1 97.38 60 GLN B N 1
ATOM 3272 C CA . GLN B 1 60 ? -16.266 22.297 -3.15 1 97.38 60 GLN B CA 1
ATOM 3273 C C . GLN B 1 60 ? -17.719 22.281 -3.645 1 97.38 60 GLN B C 1
ATOM 3275 O O . GLN B 1 60 ? -18.016 22.828 -4.707 1 97.38 60 GLN B O 1
ATOM 3280 N N . LYS B 1 61 ? -18.562 21.641 -2.93 1 97.44 61 LYS B N 1
ATOM 3281 C CA . LYS B 1 61 ? -19.984 21.594 -3.227 1 97.44 61 LYS B CA 1
ATOM 3282 C C . LYS B 1 61 ? -20.797 22.344 -2.17 1 97.44 61 LYS B C 1
ATOM 3284 O O . LYS B 1 61 ? -20.891 21.891 -1.026 1 97.44 61 LYS B O 1
ATOM 3289 N N . PRO B 1 62 ? -21.422 23.422 -2.561 1 96.31 62 PRO B N 1
ATOM 3290 C CA . PRO B 1 62 ? -22.188 24.203 -1.578 1 96.31 62 PRO B CA 1
ATOM 3291 C C . PRO B 1 62 ? -23.484 23.531 -1.163 1 96.31 62 PRO B C 1
ATOM 3293 O O . PRO B 1 62 ? -24.188 22.953 -2.002 1 96.31 62 PRO B O 1
ATOM 3296 N N . TYR B 1 63 ? -23.781 23.516 0.096 1 96.44 63 TYR B N 1
ATOM 3297 C CA . TYR B 1 63 ? -25.031 23.047 0.673 1 96.44 63 TYR B CA 1
ATOM 3298 C C . TYR B 1 63 ? -25.672 24.125 1.547 1 96.44 63 TYR B C 1
ATOM 3300 O O . TYR B 1 63 ? -24.969 25 2.057 1 96.44 63 TYR B O 1
ATOM 3308 N N . HIS B 1 64 ? -26.953 24.031 1.757 1 93.62 64 HIS B N 1
ATOM 3309 C CA . HIS B 1 64 ? -27.688 25.062 2.479 1 93.62 64 HIS B CA 1
ATOM 3310 C C . HIS B 1 64 ? -27.547 24.891 3.988 1 93.62 64 HIS B C 1
ATOM 3312 O O . HIS B 1 64 ? -27.609 25.859 4.738 1 93.62 64 HIS B O 1
ATOM 3318 N N . ASN B 1 65 ? -27.5 23.625 4.391 1 94.19 65 ASN B N 1
ATOM 3319 C CA . ASN B 1 65 ? -27.391 23.359 5.82 1 94.19 65 ASN B CA 1
ATOM 3320 C C . ASN B 1 65 ? -26.516 22.141 6.094 1 94.19 65 ASN B C 1
ATOM 3322 O O . ASN B 1 65 ? -26.172 21.391 5.176 1 94.19 65 ASN B O 1
ATOM 3326 N N . LEU B 1 66 ? -26.156 22.031 7.344 1 93.75 66 LEU B N 1
ATOM 3327 C CA . LEU B 1 66 ? -25.25 20.984 7.773 1 93.75 66 LEU B CA 1
ATOM 3328 C C . LEU B 1 66 ? -25.875 19.609 7.578 1 93.75 66 LEU B C 1
ATOM 3330 O O . LEU B 1 66 ? -25.188 18.641 7.246 1 93.75 66 LEU B O 1
ATOM 3334 N N . ARG B 1 67 ? -27.156 19.531 7.758 1 94.69 67 ARG B N 1
ATOM 3335 C CA . ARG B 1 67 ? -27.844 18.25 7.609 1 94.69 67 ARG B CA 1
ATOM 3336 C C . ARG B 1 67 ? -27.688 17.719 6.195 1 94.69 67 ARG B C 1
ATOM 3338 O O . ARG B 1 67 ? -27.359 16.547 6.004 1 94.69 67 ARG B O 1
ATOM 3345 N N . GLN B 1 68 ? -27.922 18.547 5.258 1 95.88 68 GLN B N 1
ATOM 3346 C CA . GLN B 1 68 ? -27.781 18.141 3.865 1 95.88 68 GLN B CA 1
ATOM 3347 C C . GLN B 1 68 ? -26.344 17.75 3.543 1 95.88 68 GLN B C 1
ATOM 3349 O O . GLN B 1 68 ? -26.094 16.797 2.805 1 95.88 68 GLN B O 1
ATOM 3354 N N . ALA B 1 69 ? -25.438 18.516 4.055 1 95.31 69 ALA B N 1
ATOM 3355 C CA . ALA B 1 69 ? -24.016 18.234 3.814 1 95.31 69 ALA B CA 1
ATOM 3356 C C . ALA B 1 69 ? -23.609 16.906 4.441 1 95.31 69 ALA B C 1
ATOM 3358 O O . ALA B 1 69 ? -22.844 16.141 3.844 1 95.31 69 ALA B O 1
ATOM 3359 N N . PHE B 1 70 ? -24.125 16.656 5.605 1 93.25 70 PHE B N 1
ATOM 3360 C CA . PHE B 1 70 ? -23.828 15.406 6.285 1 93.25 70 PHE B CA 1
ATOM 3361 C C . PHE B 1 70 ? -24.438 14.227 5.535 1 93.25 70 PHE B C 1
ATOM 3363 O O . PHE B 1 70 ? -23.797 13.172 5.406 1 93.25 70 PHE B O 1
ATOM 3370 N N . ASP B 1 71 ? -25.609 14.414 5.031 1 93.62 71 ASP B N 1
ATOM 3371 C CA . ASP B 1 71 ? -26.25 13.359 4.25 1 93.62 71 ASP B CA 1
ATOM 3372 C C . ASP B 1 71 ? -25.438 13.039 2.992 1 93.62 71 ASP B C 1
ATOM 3374 O O . ASP B 1 71 ? -25.375 11.891 2.564 1 93.62 71 ASP B O 1
ATOM 3378 N N . ALA B 1 72 ? -24.875 14.047 2.449 1 93.62 72 ALA B N 1
ATOM 3379 C CA . ALA B 1 72 ? -24.047 13.836 1.265 1 93.62 72 ALA B CA 1
ATOM 3380 C C . ALA B 1 72 ? -22.844 12.953 1.583 1 93.62 72 ALA B C 1
ATOM 3382 O O . ALA B 1 72 ? -22.422 12.148 0.754 1 93.62 72 ALA B O 1
ATOM 3383 N N . VAL B 1 73 ? -22.281 13.125 2.729 1 92.38 73 VAL B N 1
ATOM 3384 C CA . VAL B 1 73 ? -21.141 12.312 3.141 1 92.38 73 VAL B CA 1
ATOM 3385 C C . VAL B 1 73 ? -21.594 10.883 3.404 1 92.38 73 VAL B C 1
ATOM 3387 O O . VAL B 1 73 ? -20.938 9.922 2.98 1 92.38 73 VAL B O 1
ATOM 3390 N N . LEU B 1 74 ? -22.766 10.75 4 1 88.19 74 LEU B N 1
ATOM 3391 C CA . LEU B 1 74 ? -23.297 9.43 4.328 1 88.19 74 LEU B CA 1
ATOM 3392 C C . LEU B 1 74 ? -23.688 8.664 3.066 1 88.19 74 LEU B C 1
ATOM 3394 O O . LEU B 1 74 ? -23.578 7.438 3.023 1 88.19 74 LEU B O 1
ATOM 3398 N N . ASP B 1 75 ? -24.062 9.438 2.045 1 88.69 75 ASP B N 1
ATOM 3399 C CA . ASP B 1 75 ? -24.438 8.836 0.771 1 88.69 75 ASP B CA 1
ATOM 3400 C C . ASP B 1 75 ? -23.219 8.672 -0.14 1 88.69 75 ASP B C 1
ATOM 3402 O O . ASP B 1 75 ? -23.359 8.336 -1.318 1 88.69 75 ASP B O 1
ATOM 3406 N N . GLU B 1 76 ? -22.016 8.969 0.368 1 89.31 76 GLU B N 1
ATOM 3407 C CA . GLU B 1 76 ? -20.75 8.828 -0.337 1 89.31 76 GLU B CA 1
ATOM 3408 C C . GLU B 1 76 ? -20.672 9.781 -1.525 1 89.31 76 GLU B C 1
ATOM 3410 O O . GLU B 1 76 ? -20.062 9.453 -2.547 1 89.31 76 GLU B O 1
ATOM 3415 N N . ALA B 1 77 ? -21.438 10.914 -1.377 1 92.88 77 ALA B N 1
ATOM 3416 C CA . ALA B 1 77 ? -21.359 11.938 -2.412 1 92.88 77 ALA B CA 1
ATOM 3417 C C . ALA B 1 77 ? -20.281 12.969 -2.082 1 92.88 77 ALA B C 1
ATOM 3419 O O . ALA B 1 77 ? -19.875 13.758 -2.945 1 92.88 77 ALA B O 1
ATOM 3420 N N . ALA B 1 78 ? -19.812 12.961 -0.832 1 95.31 78 ALA B N 1
ATOM 3421 C CA . ALA B 1 78 ? -18.75 13.844 -0.38 1 95.31 78 ALA B CA 1
ATOM 3422 C C . ALA B 1 78 ? -17.844 13.148 0.633 1 95.31 78 ALA B C 1
ATOM 3424 O O . ALA B 1 78 ? -18.281 12.219 1.319 1 95.31 78 ALA B O 1
ATOM 3425 N N . TRP B 1 79 ? -16.609 13.555 0.681 1 94.38 79 TRP B N 1
ATOM 3426 C CA . TRP B 1 79 ? -15.641 12.961 1.595 1 94.38 79 TRP B CA 1
ATOM 3427 C C . TRP B 1 79 ? -15.57 13.75 2.898 1 94.38 79 TRP B C 1
ATOM 3429 O O . TRP B 1 79 ? -14.883 13.344 3.838 1 94.38 79 TRP B O 1
ATOM 3439 N N . GLY B 1 80 ? -16.266 14.875 2.977 1 94.56 80 GLY B N 1
ATOM 3440 C CA . GLY B 1 80 ? -16.281 15.695 4.172 1 94.56 80 GLY B CA 1
ATOM 3441 C C . GLY B 1 80 ? -17.141 16.938 4.035 1 94.56 80 GLY B C 1
ATOM 3442 O O . GLY B 1 80 ? -17.828 17.109 3.031 1 94.56 80 GLY B O 1
ATOM 3443 N N . THR B 1 81 ? -17.172 17.688 5.164 1 95.38 81 THR B N 1
ATOM 3444 C CA . THR B 1 81 ? -17.953 18.922 5.223 1 95.38 81 THR B CA 1
ATOM 3445 C C . THR B 1 81 ? -17.172 20.031 5.902 1 95.38 81 THR B C 1
ATOM 3447 O O . THR B 1 81 ? -16.5 19.812 6.918 1 95.38 81 THR B O 1
ATOM 3450 N N . ILE B 1 82 ? -17.156 21.125 5.258 1 95 82 ILE B N 1
ATOM 3451 C CA . ILE B 1 82 ? -16.625 22.344 5.852 1 95 82 ILE B CA 1
ATOM 3452 C C . ILE B 1 82 ? -17.766 23.219 6.363 1 95 82 ILE B C 1
ATOM 3454 O O . ILE B 1 82 ? -18.719 23.484 5.637 1 95 82 ILE B O 1
ATOM 3458 N N . HIS B 1 83 ? -17.688 23.641 7.613 1 94.44 83 HIS B N 1
ATOM 3459 C CA . HIS B 1 83 ? -18.703 24.516 8.195 1 94.44 83 HIS B CA 1
ATOM 3460 C C . HIS B 1 83 ? -18.094 25.828 8.695 1 94.44 83 HIS B C 1
ATOM 3462 O O . HIS B 1 83 ? -17.203 25.812 9.539 1 94.44 83 HIS B O 1
ATOM 3468 N N . ILE B 1 84 ? -18.531 26.891 8.18 1 92.75 84 ILE B N 1
ATOM 3469 C CA . ILE B 1 84 ? -18.125 28.219 8.609 1 92.75 84 ILE B CA 1
ATOM 3470 C C . ILE B 1 84 ? -19.266 28.891 9.383 1 92.75 84 ILE B C 1
ATOM 3472 O O . ILE B 1 84 ? -20.359 29.047 8.852 1 92.75 84 ILE B O 1
ATOM 3476 N N . PRO B 1 85 ? -18.969 29.219 10.57 1 89.75 85 PRO B N 1
ATOM 3477 C CA . PRO B 1 85 ? -20.031 29.797 11.398 1 89.75 85 PRO B CA 1
ATOM 3478 C C . PRO B 1 85 ? -20.5 31.156 10.906 1 89.75 85 PRO B C 1
ATOM 3480 O O . PRO B 1 85 ? -19.766 31.844 10.172 1 89.75 85 PRO B O 1
ATOM 3483 N N . SER B 1 86 ? -21.688 31.625 11.32 1 88.38 86 SER B N 1
ATOM 3484 C CA . SER B 1 86 ? -22.344 32.844 10.852 1 88.38 86 SER B CA 1
ATOM 3485 C C . SER B 1 86 ? -21.578 34.094 11.273 1 88.38 86 SER B C 1
ATOM 3487 O O . SER B 1 86 ? -21.594 35.094 10.578 1 88.38 86 SER B O 1
ATOM 3489 N N . SER B 1 87 ? -20.906 34.031 12.344 1 84.12 87 SER B N 1
ATOM 3490 C CA . SER B 1 87 ? -20.266 35.25 12.867 1 84.12 87 SER B CA 1
ATOM 3491 C C . SER B 1 87 ? -18.781 35.25 12.531 1 84.12 87 SER B C 1
ATOM 3493 O O . SER B 1 87 ? -18 36 13.133 1 84.12 87 SER B O 1
ATOM 3495 N N . TYR B 1 88 ? -18.453 34.5 11.492 1 86.56 88 TYR B N 1
ATOM 3496 C CA . TYR B 1 88 ? -17.031 34.344 11.203 1 86.56 88 TYR B CA 1
ATOM 3497 C C . TYR B 1 88 ? -16.406 35.656 10.742 1 86.56 88 TYR B C 1
ATOM 3499 O O . TYR B 1 88 ? -15.461 36.156 11.359 1 86.56 88 TYR B O 1
ATOM 3507 N N . THR B 1 89 ? -16.953 36.25 9.727 1 85.44 89 THR B N 1
ATOM 3508 C CA . THR B 1 89 ? -16.406 37.5 9.172 1 85.44 89 THR B CA 1
ATOM 3509 C C . THR B 1 89 ? -16.562 38.656 10.156 1 85.44 89 THR B C 1
ATOM 3511 O O . THR B 1 89 ? -15.648 39.469 10.312 1 85.44 89 THR B O 1
ATOM 3514 N N . LYS B 1 90 ? -17.703 38.719 10.828 1 83.06 90 LYS B N 1
ATOM 3515 C CA . LYS B 1 90 ? -17.938 39.781 11.789 1 83.06 90 LYS B CA 1
ATOM 3516 C C . LYS B 1 90 ? -16.938 39.719 12.938 1 83.06 90 LYS B C 1
ATOM 3518 O O . LYS B 1 90 ? -16.406 40.75 13.344 1 83.06 90 LYS B O 1
ATOM 3523 N N . THR B 1 91 ? -16.719 38.562 13.344 1 79.38 91 THR B N 1
ATOM 3524 C CA . THR B 1 91 ? -15.828 38.375 14.484 1 79.38 91 THR B CA 1
ATOM 3525 C C . THR B 1 91 ? -14.383 38.656 14.078 1 79.38 91 THR B C 1
ATOM 3527 O O . THR B 1 91 ? -13.641 39.312 14.828 1 79.38 91 THR B O 1
ATOM 3530 N N . LEU B 1 92 ? -14.039 38.219 12.945 1 78.31 92 LEU B N 1
ATOM 3531 C CA . LEU B 1 92 ? -12.672 38.406 12.492 1 78.31 92 LEU B CA 1
ATOM 3532 C C . LEU B 1 92 ? -12.406 39.906 12.18 1 78.31 92 LEU B C 1
ATOM 3534 O O . LEU B 1 92 ? -11.305 40.406 12.406 1 78.31 92 LEU B O 1
ATOM 3538 N N . ARG B 1 93 ? -13.367 40.562 11.633 1 77 93 ARG B N 1
ATOM 3539 C CA . ARG B 1 93 ? -13.227 41.969 11.367 1 77 93 ARG B CA 1
ATOM 3540 C C . ARG B 1 93 ? -13.047 42.75 12.656 1 77 93 ARG B C 1
ATOM 3542 O O . ARG B 1 93 ? -12.258 43.719 12.711 1 77 93 ARG B O 1
ATOM 3549 N N . HIS B 1 94 ? -13.812 42.344 13.625 1 73.69 94 HIS B N 1
ATOM 3550 C CA . HIS B 1 94 ? -13.672 43 14.914 1 73.69 94 HIS B CA 1
ATOM 3551 C C . HIS B 1 94 ? -12.273 42.781 15.492 1 73.69 94 HIS B C 1
ATOM 3553 O O . HIS B 1 94 ? -11.711 43.688 16.109 1 73.69 94 HIS B O 1
ATOM 3559 N N . ARG B 1 95 ? -11.789 41.656 15.281 1 69.38 95 ARG B N 1
ATOM 3560 C CA . ARG B 1 95 ? -10.461 41.344 15.781 1 69.38 95 ARG B CA 1
ATOM 3561 C C . ARG B 1 95 ? -9.391 42.125 15.047 1 69.38 95 ARG B C 1
ATOM 3563 O O . ARG B 1 95 ? -8.406 42.562 15.656 1 69.38 95 ARG B O 1
ATOM 3570 N N . VAL B 1 96 ? -9.602 42.219 13.812 1 66.56 96 VAL B N 1
ATOM 3571 C CA . VAL B 1 96 ? -8.641 42.969 13 1 66.56 96 VAL B CA 1
ATOM 3572 C C . VAL B 1 96 ? -8.703 44.438 13.352 1 66.56 96 VAL B C 1
ATOM 3574 O O . VAL B 1 96 ? -7.68 45.125 13.383 1 66.56 96 VAL B O 1
ATOM 3577 N N . ASP B 1 97 ? -9.922 44.875 13.656 1 66.06 97 ASP B N 1
ATOM 3578 C CA . ASP B 1 97 ? -10.102 46.312 13.875 1 66.06 97 ASP B CA 1
ATOM 3579 C C . ASP B 1 97 ? -9.773 46.688 15.32 1 66.06 97 ASP B C 1
ATOM 3581 O O . ASP B 1 97 ? -9.148 47.719 15.57 1 66.06 97 ASP B O 1
ATOM 3585 N N . SER B 1 98 ? -10.359 46 16.297 1 59.84 98 SER B N 1
ATOM 3586 C CA . SER B 1 98 ? -10.266 46.469 17.672 1 59.84 98 SER B CA 1
ATOM 3587 C C . SER B 1 98 ? -9.117 45.781 18.406 1 59.84 98 SER B C 1
ATOM 3589 O O . SER B 1 98 ? -8.773 46.156 19.531 1 59.84 98 SER B O 1
ATOM 3591 N N . GLN B 1 99 ? -8.312 44.969 17.781 1 56.84 99 GLN B N 1
ATOM 3592 C CA . GLN B 1 99 ? -7.184 44.25 18.375 1 56.84 99 GLN B CA 1
ATOM 3593 C C . GLN B 1 99 ? -7.598 43.5 19.641 1 56.84 99 GLN B C 1
ATOM 3595 O O . GLN B 1 99 ? -6.758 43.219 20.484 1 56.84 99 GLN B O 1
ATOM 3600 N N . THR B 1 100 ? -8.922 43.594 20.062 1 53.53 100 THR B N 1
ATOM 3601 C CA . THR B 1 100 ? -9.359 42.875 21.266 1 53.53 100 THR B CA 1
ATOM 3602 C C . THR B 1 100 ? -9.984 41.531 20.891 1 53.53 100 THR B C 1
ATOM 3604 O O . THR B 1 100 ? -10.805 41.469 19.969 1 53.53 100 THR B O 1
ATOM 3607 N N . PRO B 1 101 ? -9.367 40.5 21.281 1 52.06 101 PRO B N 1
ATOM 3608 C CA . PRO B 1 101 ? -9.984 39.219 20.984 1 52.06 101 PRO B CA 1
ATOM 3609 C C . PRO B 1 101 ? -11.375 39.062 21.594 1 52.06 101 PRO B C 1
ATOM 3611 O O . PRO B 1 101 ? -11.594 39.438 22.75 1 52.06 101 PRO B O 1
ATOM 3614 N N . ASN B 1 102 ? -12.477 39.375 20.906 1 48.03 102 ASN B N 1
ATOM 3615 C CA . ASN B 1 102 ? -13.773 39.031 21.484 1 48.03 102 ASN B CA 1
ATOM 3616 C C . ASN B 1 102 ? -13.945 37.5 21.562 1 48.03 102 ASN B C 1
ATOM 3618 O O . ASN B 1 102 ? -14.055 36.844 20.531 1 48.03 102 ASN B O 1
ATOM 3622 N N . ALA B 1 103 ? -13.484 36.906 22.734 1 50.47 103 ALA B N 1
ATOM 3623 C CA . ALA B 1 103 ? -13.438 35.5 23.125 1 50.47 103 ALA B CA 1
ATOM 3624 C C . ALA B 1 103 ? -14.742 34.781 22.781 1 50.47 103 ALA B C 1
ATOM 3626 O O . ALA B 1 103 ? -14.797 33.562 22.734 1 50.47 103 ALA B O 1
ATOM 3627 N N . SER B 1 104 ? -15.883 35.562 22.672 1 48.75 104 SER B N 1
ATOM 3628 C CA . SER B 1 104 ? -17.188 34.938 22.781 1 48.75 104 SER B CA 1
ATOM 3629 C C . SER B 1 104 ? -17.641 34.344 21.438 1 48.75 104 SER B C 1
ATOM 3631 O O . SER B 1 104 ? -18.562 33.562 21.375 1 48.75 104 SER B O 1
ATOM 3633 N N . LEU B 1 105 ? -17 34.875 20.328 1 53.28 105 LEU B N 1
ATOM 3634 C CA . LEU B 1 105 ? -17.656 34.469 19.094 1 53.28 105 LEU B CA 1
ATOM 3635 C C . LEU B 1 105 ? -16.844 33.406 18.359 1 53.28 105 LEU B C 1
ATOM 3637 O O . LEU B 1 105 ? -15.617 33.406 18.422 1 53.28 105 LEU B O 1
ATOM 3641 N N . GLU B 1 106 ? -17.594 32.375 17.906 1 61.69 106 GLU B N 1
ATOM 3642 C CA . GLU B 1 106 ? -17.016 31.203 17.281 1 61.69 106 GLU B CA 1
ATOM 3643 C C . GLU B 1 106 ? -16.297 31.547 15.977 1 61.69 106 GLU B C 1
ATOM 3645 O O . GLU B 1 106 ? -16.906 32.125 15.07 1 61.69 106 GLU B O 1
ATOM 3650 N N . THR B 1 107 ? -15.023 31.672 15.844 1 72.75 107 THR B N 1
ATOM 3651 C CA . THR B 1 107 ? -14.266 31.922 14.625 1 72.75 107 THR B CA 1
ATOM 3652 C C . THR B 1 107 ? -13.586 30.641 14.133 1 72.75 107 THR B C 1
ATOM 3654 O O . THR B 1 107 ? -12.742 30.688 13.234 1 72.75 107 THR B O 1
ATOM 3657 N N . THR B 1 108 ? -14.211 29.578 14.594 1 80.62 108 THR B N 1
ATOM 3658 C CA . THR B 1 108 ? -13.531 28.344 14.234 1 80.62 108 THR B CA 1
ATOM 3659 C C . THR B 1 108 ? -14.227 27.672 13.047 1 80.62 108 THR B C 1
ATOM 3661 O O . THR B 1 108 ? -15.445 27.484 13.062 1 80.62 108 THR B O 1
ATOM 3664 N N . ILE B 1 109 ? -13.516 27.516 12.008 1 88.38 109 ILE B N 1
ATOM 3665 C CA . ILE B 1 109 ? -14.016 26.734 10.883 1 88.38 109 ILE B CA 1
ATOM 3666 C C . ILE B 1 109 ? -13.914 25.25 11.219 1 88.38 109 ILE B C 1
ATOM 3668 O O . ILE B 1 109 ? -12.844 24.75 11.578 1 88.38 109 ILE B O 1
ATOM 3672 N N . ASN B 1 110 ? -15.008 24.578 11.109 1 87.88 110 ASN B N 1
ATOM 3673 C CA . ASN B 1 110 ? -15.055 23.156 11.461 1 87.88 110 ASN B CA 1
ATOM 3674 C C . ASN B 1 110 ? -14.984 22.281 10.219 1 87.88 110 ASN B C 1
ATOM 3676 O O . ASN B 1 110 ? -15.602 22.594 9.195 1 87.88 110 ASN B O 1
ATOM 3680 N N . PHE B 1 111 ? -14.211 21.281 10.328 1 90.38 111 PHE B N 1
ATOM 3681 C CA . PHE B 1 111 ? -14.078 20.281 9.266 1 90.38 111 PHE B CA 1
ATOM 3682 C C . PHE B 1 111 ? -14.516 18.906 9.75 1 90.38 111 PHE B C 1
ATOM 3684 O O . PHE B 1 111 ? -14.031 18.422 10.781 1 90.38 111 PHE B O 1
ATOM 3691 N N . PHE B 1 112 ? -15.492 18.328 9.086 1 90.62 112 PHE B N 1
ATOM 3692 C CA . PHE B 1 112 ? -15.961 16.969 9.328 1 90.62 112 PHE B CA 1
ATOM 3693 C C . PHE B 1 112 ? -15.555 16.047 8.18 1 90.62 112 PHE B C 1
ATOM 3695 O O . PHE B 1 112 ? -16.141 16.109 7.098 1 90.62 112 PHE B O 1
ATOM 3702 N N . LEU B 1 113 ? -14.602 15.188 8.453 1 90 113 LEU B N 1
ATOM 3703 C CA . LEU B 1 113 ? -14.062 14.375 7.371 1 90 113 LEU B CA 1
ATOM 3704 C C . LEU B 1 113 ? -14.484 12.922 7.523 1 90 113 LEU B C 1
ATOM 3706 O O . LEU B 1 113 ? -14.703 12.445 8.641 1 90 113 LEU B O 1
ATOM 3710 N N . ASP B 1 114 ? -14.734 12.289 6.43 1 88.81 114 ASP B N 1
ATOM 3711 C CA . ASP B 1 114 ? -14.836 10.828 6.402 1 88.81 114 ASP B CA 1
ATOM 3712 C C . ASP B 1 114 ? -13.461 10.18 6.473 1 88.81 114 ASP B C 1
ATOM 3714 O O . ASP B 1 114 ? -12.703 10.203 5.496 1 88.81 114 ASP B O 1
ATOM 3718 N N . ALA B 1 115 ? -13.156 9.555 7.562 1 82.75 115 ALA B N 1
ATOM 3719 C CA . ALA B 1 115 ? -11.805 9.047 7.793 1 82.75 115 ALA B CA 1
ATOM 3720 C C . ALA B 1 115 ? -11.711 7.562 7.438 1 82.75 115 ALA B C 1
ATOM 3722 O O . ALA B 1 115 ? -10.789 6.871 7.879 1 82.75 115 ALA B O 1
ATOM 3723 N N . THR B 1 116 ? -12.656 7.09 6.629 1 82.94 116 THR B N 1
ATOM 3724 C CA . THR B 1 116 ? -12.656 5.672 6.285 1 82.94 116 THR B CA 1
ATOM 3725 C C . THR B 1 116 ? -11.516 5.352 5.316 1 82.94 116 THR B C 1
ATOM 3727 O O . THR B 1 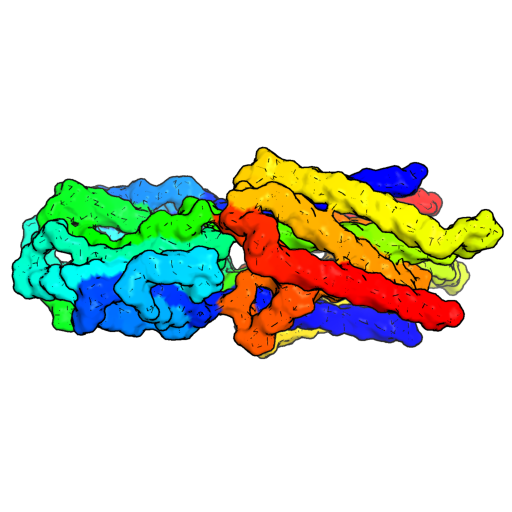116 ? -11.055 4.211 5.25 1 82.94 116 THR B O 1
ATOM 3730 N N . ASP B 1 117 ? -11.211 6.344 4.527 1 84.94 117 ASP B N 1
ATOM 3731 C CA . ASP B 1 117 ? -10.07 6.188 3.629 1 84.94 117 ASP B CA 1
ATOM 3732 C C . ASP B 1 117 ? -8.859 6.977 4.133 1 84.94 117 ASP B C 1
ATOM 3734 O O . ASP B 1 117 ? -8.875 8.211 4.133 1 84.94 117 ASP B O 1
ATOM 3738 N N . TYR B 1 118 ? -7.91 6.23 4.492 1 81.81 118 TYR B N 1
ATOM 3739 C CA . TYR B 1 118 ? -6.715 6.781 5.117 1 81.81 118 TYR B CA 1
ATOM 3740 C C . TYR B 1 118 ? -6.047 7.805 4.207 1 81.81 118 TYR B C 1
ATOM 3742 O O . TYR B 1 118 ? -5.691 8.898 4.652 1 81.81 118 TYR B O 1
ATOM 3750 N N . THR B 1 119 ? -5.906 7.516 2.996 1 83.38 119 THR B N 1
ATOM 3751 C CA . THR B 1 119 ? -5.207 8.367 2.045 1 83.38 119 THR B CA 1
ATOM 3752 C C . THR B 1 119 ? -6.016 9.625 1.745 1 83.38 119 THR B C 1
ATOM 3754 O O . THR B 1 119 ? -5.461 10.727 1.661 1 83.38 119 THR B O 1
ATOM 3757 N N . ILE B 1 120 ? -7.281 9.516 1.599 1 88.94 120 ILE B N 1
ATOM 3758 C CA . ILE B 1 120 ? -8.141 10.648 1.292 1 88.94 120 ILE B CA 1
ATOM 3759 C C . ILE B 1 120 ? -8.195 11.594 2.492 1 88.94 120 ILE B C 1
ATOM 3761 O O . ILE B 1 120 ? -8.109 12.812 2.338 1 88.94 120 ILE B O 1
ATOM 3765 N N . ARG B 1 121 ? -8.32 10.977 3.66 1 86.38 121 ARG B N 1
ATOM 3766 C CA . ARG B 1 121 ? -8.336 11.789 4.875 1 86.38 121 ARG B CA 1
ATOM 3767 C C . ARG B 1 121 ? -7.059 12.609 4.992 1 86.38 121 ARG B C 1
ATOM 3769 O O . ARG B 1 121 ? -7.113 13.812 5.25 1 86.38 121 ARG B O 1
ATOM 3776 N N . ASN B 1 122 ? -5.934 11.984 4.785 1 82.62 122 ASN B N 1
ATOM 3777 C CA . ASN B 1 122 ? -4.656 12.68 4.91 1 82.62 122 ASN B CA 1
ATOM 3778 C C . ASN B 1 122 ? -4.504 13.766 3.85 1 82.62 122 ASN B C 1
ATOM 3780 O O . ASN B 1 122 ? -4.004 14.852 4.137 1 82.62 122 ASN B O 1
ATOM 3784 N N . THR B 1 123 ? -4.961 13.422 2.668 1 86.56 123 THR B N 1
ATOM 3785 C CA . THR B 1 123 ? -4.883 14.383 1.58 1 86.56 123 THR B CA 1
ATOM 3786 C C . THR B 1 123 ? -5.719 15.625 1.895 1 86.56 123 THR B C 1
ATOM 3788 O O . THR B 1 123 ? -5.258 16.75 1.718 1 86.56 123 THR B O 1
ATOM 3791 N N . LEU B 1 124 ? -6.887 15.398 2.391 1 89.31 124 LEU B N 1
ATOM 3792 C CA . LEU B 1 124 ? -7.777 16.516 2.711 1 89.31 124 LEU B CA 1
ATOM 3793 C C . LEU B 1 124 ? -7.246 17.312 3.893 1 89.31 124 LEU B C 1
ATOM 3795 O O . LEU B 1 124 ? -7.262 18.547 3.867 1 89.31 124 LEU B O 1
ATOM 3799 N N . GLN B 1 125 ? -6.789 16.625 4.902 1 84.62 125 GLN B N 1
ATOM 3800 C CA . GLN B 1 125 ? -6.246 17.312 6.07 1 84.62 125 GLN B CA 1
ATOM 3801 C C . GLN B 1 125 ? -5.047 18.188 5.691 1 84.62 125 GLN B C 1
ATOM 3803 O O . GLN B 1 125 ? -4.945 19.344 6.113 1 84.62 125 GLN B O 1
ATOM 3808 N N . PHE B 1 126 ? -4.234 17.641 4.898 1 81.06 126 PHE B N 1
ATOM 3809 C CA . PHE B 1 126 ? -3.061 18.391 4.473 1 81.06 126 PHE B CA 1
ATOM 3810 C C . PHE B 1 126 ? -3.467 19.609 3.65 1 81.06 126 PHE B C 1
ATOM 3812 O O . PHE B 1 126 ? -2.912 20.703 3.824 1 81.06 126 PHE B O 1
ATOM 3819 N N . GLU B 1 127 ? -4.34 19.391 2.736 1 87.44 127 GLU B N 1
ATOM 3820 C CA . GLU B 1 127 ? -4.793 20.484 1.895 1 87.44 127 GLU B CA 1
ATOM 3821 C C . GLU B 1 127 ? -5.426 21.594 2.73 1 87.44 127 GLU B C 1
ATOM 3823 O O . GLU B 1 127 ? -5.207 22.781 2.467 1 87.44 127 GLU B O 1
ATOM 3828 N N . ILE B 1 128 ? -6.18 21.234 3.717 1 87.94 128 ILE B N 1
ATOM 3829 C CA . ILE B 1 128 ? -6.859 22.219 4.566 1 87.94 128 ILE B CA 1
ATOM 3830 C C . ILE B 1 128 ? -5.836 23 5.379 1 87.94 128 ILE B C 1
ATOM 3832 O O . ILE B 1 128 ? -5.91 24.219 5.465 1 87.94 128 ILE B O 1
ATOM 3836 N N . VAL B 1 129 ? -4.91 22.281 5.941 1 79.75 129 VAL B N 1
ATOM 3837 C CA . VAL B 1 129 ? -3.879 22.922 6.746 1 79.75 129 VAL B CA 1
ATOM 3838 C C . VAL B 1 129 ? -3.041 23.844 5.867 1 79.75 129 VAL B C 1
ATOM 3840 O O . VAL B 1 129 ? -2.734 24.984 6.258 1 79.75 129 VAL B O 1
ATOM 3843 N N . ASP B 1 130 ? -2.695 23.344 4.707 1 82.19 130 ASP B N 1
ATOM 3844 C CA . ASP B 1 130 ? -1.912 24.141 3.768 1 82.19 130 ASP B CA 1
ATOM 3845 C C . ASP B 1 130 ? -2.686 25.375 3.322 1 82.19 130 ASP B C 1
ATOM 3847 O O . ASP B 1 130 ? -2.127 26.469 3.256 1 82.19 130 ASP B O 1
ATOM 3851 N N . ALA B 1 131 ? -3.926 25.234 3.006 1 87.19 131 ALA B N 1
ATOM 3852 C CA . ALA B 1 131 ? -4.777 26.344 2.604 1 87.19 131 ALA B CA 1
ATOM 3853 C C . ALA B 1 131 ? -4.926 27.359 3.738 1 87.19 131 ALA B C 1
ATOM 3855 O O . ALA B 1 131 ? -4.945 28.562 3.5 1 87.19 131 ALA B O 1
ATOM 3856 N N . HIS B 1 132 ? -5.105 26.844 4.906 1 84.56 132 HIS B N 1
ATOM 3857 C CA . HIS B 1 132 ? -5.219 27.719 6.07 1 84.56 132 HIS B CA 1
ATOM 3858 C C . HIS B 1 132 ? -3.959 28.547 6.262 1 84.56 132 HIS B C 1
ATOM 3860 O O . HIS B 1 132 ? -4.035 29.734 6.578 1 84.56 132 HIS B O 1
ATOM 3866 N N . ALA B 1 133 ? -2.859 27.891 6.121 1 75.38 133 ALA B N 1
ATOM 3867 C CA . ALA B 1 133 ? -1.591 28.609 6.242 1 75.38 133 ALA B CA 1
ATOM 3868 C C . ALA B 1 133 ? -1.479 29.719 5.195 1 75.38 133 ALA B C 1
ATOM 3870 O O . ALA B 1 133 ? -1.041 30.828 5.496 1 75.38 133 ALA B O 1
ATOM 3871 N N . ARG B 1 134 ? -1.837 29.406 3.996 1 82.06 134 ARG B N 1
ATOM 3872 C CA . ARG B 1 134 ? -1.81 30.406 2.936 1 82.06 134 ARG B CA 1
ATOM 3873 C C . ARG B 1 134 ? -2.793 31.531 3.223 1 82.06 134 ARG B C 1
ATOM 3875 O O . ARG B 1 134 ? -2.498 32.688 2.965 1 82.06 134 ARG B O 1
ATOM 3882 N N . TYR B 1 135 ? -3.939 31.156 3.766 1 85.38 135 TYR B N 1
ATOM 3883 C CA . TYR B 1 135 ? -4.965 32.125 4.141 1 85.38 135 TYR B CA 1
ATOM 3884 C C . TYR B 1 135 ? -4.445 33.094 5.207 1 85.38 135 TYR B C 1
ATOM 3886 O O . TYR B 1 135 ? -4.621 34.312 5.098 1 85.38 135 TYR B O 1
ATOM 3894 N N . LEU B 1 136 ? -3.822 32.594 6.18 1 75.75 136 LEU B N 1
ATOM 3895 C CA . LEU B 1 136 ? -3.281 33.406 7.25 1 75.75 136 LEU B CA 1
ATOM 3896 C C . LEU B 1 136 ? -2.186 34.344 6.723 1 75.75 136 LEU B C 1
ATOM 3898 O O . LEU B 1 136 ? -2.064 35.469 7.164 1 75.75 136 LEU B O 1
ATOM 3902 N N . LYS B 1 137 ? -1.408 33.781 5.84 1 74.69 137 LYS B N 1
ATOM 3903 C CA . LYS B 1 137 ? -0.378 34.594 5.215 1 74.69 137 LYS B CA 1
ATOM 3904 C C . LYS B 1 137 ? -0.997 35.75 4.441 1 74.69 137 LYS B C 1
ATOM 3906 O O . LYS B 1 137 ? -0.494 36.875 4.492 1 74.69 137 LYS B O 1
ATOM 3911 N N . LEU B 1 138 ? -2.033 35.5 3.754 1 77.62 138 LEU B N 1
ATOM 3912 C CA . LEU B 1 138 ? -2.754 36.531 3.012 1 77.62 138 LEU B CA 1
ATOM 3913 C C . LEU B 1 138 ? -3.314 37.594 3.955 1 77.62 138 LEU B C 1
ATOM 3915 O O . LEU B 1 138 ? -3.256 38.781 3.658 1 77.62 138 LEU B O 1
ATOM 3919 N N . LEU B 1 139 ? -3.869 37.156 5.094 1 75.62 139 LEU B N 1
ATOM 3920 C CA . LEU B 1 139 ? -4.426 38.062 6.074 1 75.62 139 LEU B CA 1
ATOM 3921 C C . LEU B 1 139 ? -3.328 38.938 6.684 1 75.62 139 LEU B C 1
ATOM 3923 O O . LEU B 1 139 ? -3.545 40.125 6.945 1 75.62 139 LEU B O 1
ATOM 3927 N N . SER B 1 140 ? -2.221 38.312 6.871 1 72 140 SER B N 1
ATOM 3928 C CA . SER B 1 140 ? -1.108 39.062 7.461 1 72 140 SER B CA 1
ATOM 3929 C C . SER B 1 140 ? -0.607 40.125 6.52 1 72 140 SER B C 1
ATOM 3931 O O . SER B 1 140 ? -0.141 41.188 6.969 1 72 140 SER B O 1
ATOM 3933 N N . TYR B 1 141 ? -0.655 39.844 5.309 1 71.38 141 TYR B N 1
ATOM 3934 C CA . TYR B 1 141 ? -0.228 40.812 4.316 1 71.38 141 TYR B CA 1
ATOM 3935 C C . TYR B 1 141 ? -1.221 41.969 4.227 1 71.38 141 TYR B C 1
ATOM 3937 O O . TYR B 1 141 ? -0.824 43.125 4.102 1 71.38 141 TYR B O 1
ATOM 3945 N N . ASN B 1 142 ? -2.471 41.656 4.324 1 71.19 142 ASN B N 1
ATOM 3946 C CA . ASN B 1 142 ? -3.508 42.656 4.117 1 71.19 142 ASN B CA 1
ATOM 3947 C C . ASN B 1 142 ? -3.818 43.406 5.406 1 71.19 142 ASN B C 1
ATOM 3949 O O . ASN B 1 142 ? -4.262 44.562 5.363 1 71.19 142 ASN B O 1
ATOM 3953 N N . PHE B 1 143 ? -3.674 42.656 6.473 1 62.12 143 PHE B N 1
ATOM 3954 C CA . PHE B 1 143 ? -4.012 43.281 7.75 1 62.12 143 PHE B CA 1
ATOM 3955 C C . PHE B 1 143 ? -2.811 43.25 8.688 1 62.12 143 PHE B C 1
ATOM 3957 O O . PHE B 1 143 ? -2.592 42.281 9.414 1 62.12 143 PHE B O 1
ATOM 3964 N N . THR B 1 144 ? -1.801 44.062 8.445 1 54.06 144 THR B N 1
ATOM 3965 C CA . THR B 1 144 ? -0.505 44.188 9.102 1 54.06 144 THR B CA 1
ATOM 3966 C C . THR B 1 144 ? -0.663 44.125 10.617 1 54.06 144 THR B C 1
ATOM 3968 O O . THR B 1 144 ? 0.237 43.656 11.32 1 54.06 144 THR B O 1
ATOM 3971 N N . ARG B 1 145 ? -1.657 44.688 11.203 1 51.28 145 ARG B N 1
ATOM 3972 C CA . ARG B 1 145 ? -1.72 44.906 12.648 1 51.28 145 ARG B CA 1
ATOM 3973 C C . ARG B 1 145 ? -2.154 43.625 13.375 1 51.28 145 ARG B C 1
ATOM 3975 O O . ARG B 1 145 ? -2.076 43.562 14.602 1 51.28 145 ARG B O 1
ATOM 3982 N N . THR B 1 146 ? -2.809 42.75 12.578 1 50.38 146 THR B N 1
ATOM 3983 C CA . THR B 1 146 ? -3.393 41.594 13.25 1 50.38 146 THR B CA 1
ATOM 3984 C C . THR B 1 146 ? -2.387 40.438 13.32 1 50.38 146 THR B C 1
ATOM 3986 O O . THR B 1 146 ? -1.669 40.188 12.352 1 50.38 146 THR B O 1
ATOM 3989 N N . ASN B 1 147 ? -1.851 40.25 14.359 1 47.78 147 ASN B N 1
ATOM 3990 C CA . ASN B 1 147 ? -0.912 39.219 14.711 1 47.78 147 ASN B CA 1
ATOM 3991 C C . ASN B 1 147 ? -1.429 37.844 14.289 1 47.78 147 ASN B C 1
ATOM 3993 O O . ASN B 1 147 ? -1.388 36.875 15.07 1 47.78 147 ASN B O 1
ATOM 3997 N N . PHE B 1 148 ? -2.268 37.938 13.18 1 47.66 148 PHE B N 1
ATOM 3998 C CA . PHE B 1 148 ? -2.811 36.625 12.797 1 47.66 148 PHE B CA 1
ATOM 3999 C C . PHE B 1 148 ? -1.689 35.625 12.539 1 47.66 148 PHE B C 1
ATOM 4001 O O . PHE B 1 148 ? -1.875 34.438 12.703 1 47.66 148 PHE B O 1
ATOM 4008 N N . SER B 1 149 ? -0.54 36.062 11.844 1 49.91 149 SER B N 1
ATOM 4009 C CA . SER B 1 149 ? 0.281 35.125 11.117 1 49.91 149 SER B CA 1
ATOM 4010 C C . SER B 1 149 ? 1.421 34.594 11.984 1 49.91 149 SER B C 1
ATOM 4012 O O . SER B 1 149 ? 2.518 34.344 11.492 1 49.91 149 SER B O 1
ATOM 4014 N N . VAL B 1 150 ? 1.346 34.688 13.234 1 48.22 150 VAL B N 1
ATOM 4015 C CA . VAL B 1 150 ? 2.646 34.188 13.672 1 48.22 150 VAL B CA 1
ATOM 4016 C C . VAL B 1 150 ? 2.797 32.719 13.273 1 48.22 150 VAL B C 1
ATOM 4018 O O . VAL B 1 150 ? 2.062 31.859 13.766 1 48.22 150 VAL B O 1
ATOM 4021 N N . GLU B 1 151 ? 3.203 32.656 11.953 1 56.19 151 GLU B N 1
ATOM 4022 C CA . GLU B 1 151 ? 3.672 31.297 11.633 1 56.19 151 GLU B CA 1
ATOM 4023 C C . GLU B 1 151 ? 4.551 30.75 12.75 1 56.19 151 GLU B C 1
ATOM 4025 O O . GLU B 1 151 ? 5.676 31.203 12.953 1 56.19 151 GLU B O 1
ATOM 4030 N N . THR B 1 152 ? 3.893 30 13.57 1 66 152 THR B N 1
ATOM 4031 C CA . THR B 1 152 ? 4.652 29.5 14.711 1 66 152 THR B CA 1
ATOM 4032 C C . THR B 1 152 ? 5.445 28.25 14.328 1 66 152 THR B C 1
ATOM 4034 O O . THR B 1 152 ? 6.504 27.984 14.906 1 66 152 THR B O 1
ATOM 4037 N N . ILE B 1 153 ? 5.016 27.625 13.148 1 73.56 153 ILE B N 1
ATOM 4038 C CA . ILE B 1 153 ? 5.773 26.469 12.68 1 73.56 153 ILE B CA 1
ATOM 4039 C C . ILE B 1 153 ? 5.914 26.516 11.156 1 73.56 153 ILE B C 1
ATOM 4041 O O . ILE B 1 153 ? 5.02 27.016 10.469 1 73.56 153 ILE B O 1
ATOM 4045 N N . ARG B 1 154 ? 7.082 26.203 10.688 1 74.62 154 ARG B N 1
ATOM 4046 C CA . ARG B 1 154 ? 7.344 26.172 9.258 1 74.62 154 ARG B CA 1
ATOM 4047 C C . ARG B 1 154 ? 8.008 24.875 8.836 1 74.62 154 ARG B C 1
ATOM 4049 O O . ARG B 1 154 ? 8.992 24.453 9.438 1 74.62 154 ARG B O 1
ATOM 4056 N N . PHE B 1 155 ? 7.328 24.234 7.871 1 75.62 155 PHE B N 1
ATOM 4057 C CA . PHE B 1 155 ? 7.973 23.094 7.227 1 75.62 155 PHE B CA 1
ATOM 4058 C C . PHE B 1 155 ? 8.875 23.547 6.09 1 75.62 155 PHE B C 1
ATOM 4060 O O . PHE B 1 155 ? 8.391 23.984 5.043 1 75.62 155 PHE B O 1
ATOM 4067 N N . SER B 1 156 ? 10.125 23.469 6.32 1 75.69 156 SER B N 1
ATOM 4068 C CA . SER B 1 156 ? 11.102 23.891 5.32 1 75.69 156 SER B CA 1
ATOM 4069 C C . SER B 1 156 ? 11.289 22.812 4.246 1 75.69 156 SER B C 1
ATOM 4071 O O . SER B 1 156 ? 10.711 21.719 4.344 1 75.69 156 SER B O 1
ATOM 4073 N N . ASP B 1 157 ? 12.023 23.141 3.203 1 72.31 157 ASP B N 1
ATOM 4074 C CA . ASP B 1 157 ? 12.273 22.203 2.107 1 72.31 157 ASP B CA 1
ATOM 4075 C C . ASP B 1 157 ? 12.875 20.906 2.623 1 72.31 157 ASP B C 1
ATOM 4077 O O . ASP B 1 157 ? 13.859 20.922 3.373 1 72.31 157 ASP B O 1
ATOM 4081 N N . PRO B 1 158 ? 12.195 19.828 2.258 1 72.75 158 PRO B N 1
ATOM 4082 C CA . PRO B 1 158 ? 12.68 18.531 2.744 1 72.75 158 PRO B CA 1
ATOM 4083 C C . PRO B 1 158 ? 14.055 18.172 2.199 1 72.75 158 PRO B C 1
ATOM 4085 O O . PRO B 1 158 ? 14.57 18.859 1.304 1 72.75 158 PRO B O 1
ATOM 4088 N N . PHE B 1 159 ? 14.57 17.172 2.891 1 75 159 PHE B N 1
ATOM 4089 C CA . PHE B 1 159 ? 15.82 16.609 2.393 1 75 159 PHE B CA 1
ATOM 4090 C C . PHE B 1 159 ? 15.602 15.922 1.047 1 75 159 PHE B C 1
ATOM 4092 O O . PHE B 1 159 ? 14.586 15.266 0.837 1 75 159 PHE B O 1
ATOM 4099 N N . TYR B 1 160 ? 16.484 15.977 -0.033 1 64.94 160 TYR B N 1
ATOM 4100 C CA . TYR B 1 160 ? 16.594 15.266 -1.306 1 64.94 160 TYR B CA 1
ATOM 4101 C C . TYR B 1 160 ? 15.484 15.711 -2.264 1 64.94 160 TYR B C 1
ATOM 4103 O O . TYR B 1 160 ? 15.695 15.75 -3.479 1 64.94 160 TYR B O 1
ATOM 4111 N N . ASN B 1 161 ? 14.062 15.617 -1.582 1 61.53 161 ASN B N 1
ATOM 4112 C CA . ASN B 1 161 ? 12.992 15.758 -2.568 1 61.53 161 ASN B CA 1
ATOM 4113 C C . ASN B 1 161 ? 12 16.844 -2.166 1 61.53 161 ASN B C 1
ATOM 4115 O O . ASN B 1 161 ? 12.039 17.328 -1.036 1 61.53 161 ASN B O 1
ATOM 4119 N N . ALA B 1 162 ? 11.289 17.172 -3.305 1 58.94 162 ALA B N 1
ATOM 4120 C CA . ALA B 1 162 ? 10.219 18.156 -3.168 1 58.94 162 ALA B CA 1
ATOM 4121 C C . ALA B 1 162 ? 9.086 17.609 -2.301 1 58.94 162 ALA B C 1
ATOM 4123 O O . ALA B 1 162 ? 8.906 16.391 -2.184 1 58.94 162 ALA B O 1
ATOM 4124 N N . PHE B 1 163 ? 8.57 18.297 -1.453 1 58.47 163 PHE B N 1
ATOM 4125 C CA . PHE B 1 163 ? 7.426 18.047 -0.586 1 58.47 163 PHE B CA 1
ATOM 4126 C C . PHE B 1 163 ? 6.336 17.297 -1.335 1 58.47 163 PHE B C 1
ATOM 4128 O O . PHE B 1 163 ? 5.438 16.719 -0.718 1 58.47 163 PHE B O 1
ATOM 4135 N N . ASP B 1 164 ? 6.602 16.984 -2.625 1 64 164 ASP B N 1
ATOM 4136 C CA . ASP B 1 164 ? 5.438 16.484 -3.354 1 64 164 ASP B CA 1
ATOM 4137 C C . ASP B 1 164 ? 5.574 14.992 -3.654 1 64 164 ASP B C 1
ATOM 4139 O O . ASP B 1 164 ? 4.906 14.469 -4.547 1 64 164 ASP B O 1
ATOM 4143 N N . PHE B 1 165 ? 6.48 14.391 -2.93 1 66.75 165 PHE B N 1
ATOM 4144 C CA . PHE B 1 165 ? 6.566 12.961 -3.213 1 66.75 165 PHE B CA 1
ATOM 4145 C C . PHE B 1 165 ? 5.293 12.242 -2.781 1 66.75 165 PHE B C 1
ATOM 4147 O O . PHE B 1 165 ? 4.723 12.562 -1.735 1 66.75 165 PHE B O 1
ATOM 4154 N N . GLU B 1 166 ? 4.906 11.398 -3.74 1 76.25 166 GLU B N 1
ATOM 4155 C CA . GLU B 1 166 ? 3.697 10.609 -3.543 1 76.25 166 GLU B CA 1
ATOM 4156 C C . GLU B 1 166 ? 4.035 9.18 -3.123 1 76.25 166 GLU B C 1
ATOM 4158 O O . GLU B 1 166 ? 5.207 8.828 -2.975 1 76.25 166 GLU B O 1
ATOM 4163 N N . PHE B 1 167 ? 3.094 8.508 -2.727 1 81.56 167 PHE B N 1
ATOM 4164 C CA . PHE B 1 167 ? 3.203 7.109 -2.326 1 81.56 167 PHE B CA 1
ATOM 4165 C C . PHE B 1 167 ? 3.795 6.27 -3.451 1 81.56 167 PHE B C 1
ATOM 4167 O O . PHE B 1 167 ? 4.527 5.312 -3.195 1 81.56 167 PHE B O 1
ATOM 4174 N N . ARG B 1 168 ? 3.643 6.672 -4.691 1 84.81 168 ARG B N 1
ATOM 4175 C CA . ARG B 1 168 ? 4.16 5.941 -5.848 1 84.81 168 ARG B CA 1
ATOM 4176 C C . ARG B 1 168 ? 5.688 5.938 -5.848 1 84.81 168 ARG B C 1
ATOM 4178 O O . ARG B 1 168 ? 6.309 4.91 -6.129 1 84.81 168 ARG B O 1
ATOM 4185 N N . GLU B 1 169 ? 6.238 7.031 -5.539 1 86.5 169 GLU B N 1
ATOM 4186 C CA . GLU B 1 169 ? 7.695 7.121 -5.523 1 86.5 169 GLU B CA 1
ATOM 4187 C C . GLU B 1 169 ? 8.289 6.27 -4.406 1 86.5 169 GLU B C 1
ATOM 4189 O O . GLU B 1 169 ? 9.359 5.684 -4.566 1 86.5 169 GLU B O 1
ATOM 4194 N N . PHE B 1 170 ? 7.578 6.184 -3.371 1 86 170 PHE B N 1
ATOM 4195 C CA . PHE B 1 170 ? 8.023 5.355 -2.256 1 86 170 PHE B CA 1
ATOM 4196 C C . PHE B 1 170 ? 7.977 3.877 -2.627 1 86 170 PHE B C 1
ATOM 4198 O O . PHE B 1 170 ? 8.883 3.119 -2.287 1 86 170 PHE B O 1
ATOM 4205 N N . MET B 1 171 ? 6.973 3.471 -3.32 1 89.12 171 MET B N 1
ATOM 4206 C CA . MET B 1 171 ? 6.73 2.053 -3.574 1 89.12 171 MET B CA 1
ATOM 4207 C C . MET B 1 171 ? 7.5 1.581 -4.805 1 89.12 171 MET B C 1
ATOM 4209 O O . MET B 1 171 ? 7.828 0.399 -4.922 1 89.12 171 MET B O 1
ATOM 4213 N N . SER B 1 172 ? 7.82 2.471 -5.715 1 91.75 172 SER B N 1
ATOM 4214 C CA . SER B 1 172 ? 8.383 2.121 -7.016 1 91.75 172 SER B CA 1
ATOM 4215 C C . SER B 1 172 ? 9.664 1.303 -6.863 1 91.75 172 SER B C 1
ATOM 4217 O O . SER B 1 172 ? 9.812 0.249 -7.488 1 91.75 172 SER B O 1
ATOM 4219 N N . PRO B 1 173 ? 10.594 1.675 -5.988 1 93.19 173 PRO B N 1
ATOM 4220 C CA . PRO B 1 173 ? 11.82 0.889 -5.867 1 93.19 173 PRO B CA 1
ATOM 4221 C C . PRO B 1 173 ? 11.562 -0.545 -5.41 1 93.19 173 PRO B C 1
ATOM 4223 O O . PRO B 1 173 ? 12.125 -1.487 -5.973 1 93.19 173 PRO B O 1
ATOM 4226 N N . GLY B 1 174 ? 10.703 -0.67 -4.445 1 92.75 174 GLY B N 1
ATOM 4227 C CA . GLY B 1 174 ? 10.359 -1.992 -3.945 1 92.75 174 GLY B CA 1
ATOM 4228 C C . GLY B 1 174 ? 9.688 -2.867 -4.988 1 92.75 174 GLY B C 1
ATOM 4229 O O . GLY B 1 174 ? 9.992 -4.059 -5.094 1 92.75 174 GLY B O 1
ATOM 4230 N N . ILE B 1 175 ? 8.828 -2.293 -5.777 1 91.75 175 ILE B N 1
ATOM 4231 C CA . ILE B 1 175 ? 8.086 -3.035 -6.793 1 91.75 175 ILE B CA 1
ATOM 4232 C C . ILE B 1 175 ? 9.039 -3.496 -7.891 1 91.75 175 ILE B C 1
ATOM 4234 O O . ILE B 1 175 ? 8.891 -4.598 -8.43 1 91.75 175 ILE B O 1
ATOM 4238 N N . ILE B 1 176 ? 9.977 -2.678 -8.211 1 94.31 176 ILE B N 1
ATOM 4239 C CA . ILE B 1 176 ? 10.945 -3.033 -9.25 1 94.31 176 ILE B CA 1
ATOM 4240 C C . ILE B 1 176 ? 11.727 -4.273 -8.82 1 94.31 176 ILE B C 1
ATOM 4242 O O . ILE B 1 176 ? 11.781 -5.262 -9.555 1 94.31 176 ILE B O 1
ATOM 4246 N N . VAL B 1 177 ? 12.227 -4.246 -7.637 1 95.44 177 VAL B N 1
ATOM 4247 C CA . VAL B 1 177 ? 13.062 -5.348 -7.176 1 95.44 177 VAL B CA 1
ATOM 4248 C C . VAL B 1 177 ? 12.211 -6.594 -6.957 1 95.44 177 VAL B C 1
ATOM 4250 O O . VAL B 1 177 ? 12.617 -7.703 -7.309 1 95.44 177 VAL B O 1
ATOM 4253 N N . ALA B 1 178 ? 11.023 -6.402 -6.418 1 93.06 178 ALA B N 1
ATOM 4254 C CA . ALA B 1 178 ? 10.141 -7.535 -6.152 1 93.06 178 ALA B CA 1
ATOM 4255 C C . ALA B 1 178 ? 9.688 -8.195 -7.449 1 93.06 178 ALA B C 1
ATOM 4257 O O . ALA B 1 178 ? 9.617 -9.43 -7.535 1 93.06 178 ALA B O 1
ATOM 4258 N N . THR B 1 179 ? 9.344 -7.41 -8.438 1 90.94 179 THR B N 1
ATOM 4259 C CA . THR B 1 179 ? 8.859 -7.918 -9.711 1 90.94 179 THR B CA 1
ATOM 4260 C C . THR B 1 179 ? 9.945 -8.727 -10.422 1 90.94 179 THR B C 1
ATOM 4262 O O . THR B 1 179 ? 9.68 -9.812 -10.938 1 90.94 179 THR B O 1
ATOM 4265 N N . LEU B 1 180 ? 11.102 -8.219 -10.43 1 92.62 180 LEU B N 1
ATOM 4266 C CA . LEU B 1 180 ? 12.188 -8.922 -11.102 1 92.62 180 LEU B CA 1
ATOM 4267 C C . LEU B 1 180 ? 12.523 -10.227 -10.391 1 92.62 180 LEU B C 1
ATOM 4269 O O . LEU B 1 180 ? 12.805 -11.234 -11.039 1 92.62 180 LEU B O 1
ATOM 4273 N N . PHE B 1 181 ? 12.492 -10.211 -9.102 1 94.25 181 PHE B N 1
ATOM 4274 C CA . PHE B 1 181 ? 12.672 -11.438 -8.328 1 94.25 181 PHE B CA 1
ATOM 4275 C C . PHE B 1 181 ? 11.594 -12.453 -8.68 1 94.25 181 PHE B C 1
ATOM 4277 O O . PHE B 1 181 ? 11.898 -13.609 -8.977 1 94.25 181 PHE B O 1
ATOM 4284 N N . ALA B 1 182 ? 10.383 -12.023 -8.648 1 89.5 182 ALA B N 1
ATOM 4285 C CA . ALA B 1 182 ? 9.234 -12.906 -8.82 1 89.5 182 ALA B CA 1
ATOM 4286 C C . ALA B 1 182 ? 9.203 -13.508 -10.219 1 89.5 182 ALA B C 1
ATOM 4288 O O . ALA B 1 182 ? 8.93 -14.703 -10.383 1 89.5 182 ALA B O 1
ATOM 4289 N N . LEU B 1 183 ? 9.461 -12.719 -11.195 1 85.19 183 LEU B N 1
ATOM 4290 C CA . LEU B 1 183 ? 9.375 -13.188 -12.57 1 85.19 183 LEU B CA 1
ATOM 4291 C C . LEU B 1 183 ? 10.5 -14.172 -12.883 1 85.19 183 LEU B C 1
ATOM 4293 O O . LEU B 1 183 ? 10.281 -15.188 -13.547 1 85.19 183 LEU B O 1
ATOM 4297 N N . SER B 1 184 ? 11.641 -13.828 -12.414 1 88.06 184 SER B N 1
ATOM 4298 C CA . SER B 1 184 ? 12.758 -14.734 -12.633 1 88.06 184 SER B CA 1
ATOM 4299 C C . SER B 1 184 ? 12.562 -16.047 -11.891 1 88.06 184 SER B C 1
ATOM 4301 O O . SER B 1 184 ? 12.898 -17.125 -12.406 1 88.06 184 SER B O 1
ATOM 4303 N N . MET B 1 185 ? 12.062 -15.969 -10.766 1 89.69 185 MET B N 1
ATOM 4304 C CA . MET B 1 185 ? 11.773 -17.141 -9.953 1 89.69 185 MET B CA 1
ATOM 4305 C C . MET B 1 185 ? 10.758 -18.047 -10.648 1 89.69 185 MET B C 1
ATOM 4307 O O . MET B 1 185 ? 10.953 -19.266 -10.719 1 89.69 185 MET B O 1
ATOM 4311 N N . SER B 1 186 ? 9.711 -17.484 -11.109 1 83.38 186 SER B N 1
ATOM 4312 C CA . SER B 1 186 ? 8.625 -18.25 -11.727 1 83.38 186 SER B CA 1
ATOM 4313 C C . SER B 1 186 ? 9.07 -18.875 -13.039 1 83.38 186 SER B C 1
ATOM 4315 O O . SER B 1 186 ? 8.758 -20.047 -13.305 1 83.38 186 SER B O 1
ATOM 4317 N N . LEU B 1 187 ? 9.797 -18.156 -13.781 1 80 187 LEU B N 1
ATOM 4318 C CA . LEU B 1 187 ? 10.289 -18.672 -15.055 1 80 187 LEU B CA 1
ATOM 4319 C C . LEU B 1 187 ? 11.227 -19.844 -14.844 1 80 187 LEU B C 1
ATOM 4321 O O . LEU B 1 187 ? 11.117 -20.875 -15.523 1 80 187 LEU B O 1
ATOM 4325 N N . THR B 1 188 ? 12.078 -19.625 -13.969 1 83.5 188 THR B N 1
ATOM 4326 C CA . THR B 1 188 ? 13.055 -20.672 -13.711 1 83.5 188 THR B CA 1
ATOM 4327 C C . THR B 1 188 ? 12.375 -21.906 -13.125 1 83.5 188 THR B C 1
ATOM 4329 O O . THR B 1 188 ? 12.68 -23.031 -13.523 1 83.5 188 THR B O 1
ATOM 4332 N N . ALA B 1 189 ? 11.516 -21.703 -12.211 1 84.19 189 ALA B N 1
ATOM 4333 C CA . ALA B 1 189 ? 10.797 -22.828 -11.609 1 84.19 189 ALA B CA 1
ATOM 4334 C C . ALA B 1 189 ? 10.062 -23.641 -12.672 1 84.19 189 ALA B C 1
ATOM 4336 O O . ALA B 1 189 ? 10.094 -24.875 -12.656 1 84.19 189 ALA B O 1
ATOM 4337 N N . LEU B 1 190 ? 9.469 -23.016 -13.625 1 79.94 190 LEU B N 1
ATOM 4338 C CA . LEU B 1 190 ? 8.711 -23.672 -14.688 1 79.94 190 LEU B CA 1
ATOM 4339 C C . LEU B 1 190 ? 9.641 -24.406 -15.656 1 79.94 190 LEU B C 1
ATOM 4341 O O . LEU B 1 190 ? 9.406 -25.562 -16 1 79.94 190 LEU B O 1
ATOM 4345 N N . LEU B 1 191 ? 10.672 -23.719 -16.047 1 78.81 191 LEU B N 1
ATOM 4346 C CA . LEU B 1 191 ? 11.555 -24.234 -17.094 1 78.81 191 LEU B CA 1
ATOM 4347 C C . LEU B 1 191 ? 12.32 -25.453 -16.594 1 78.81 191 LEU B C 1
ATOM 4349 O O . LEU B 1 191 ? 12.461 -26.453 -17.312 1 78.81 191 LEU B O 1
ATOM 4353 N N . LEU B 1 192 ? 12.734 -25.469 -15.43 1 81.38 192 LEU B N 1
ATOM 4354 C CA . LEU B 1 192 ? 13.586 -26.547 -14.945 1 81.38 192 LEU B CA 1
ATOM 4355 C C . LEU B 1 192 ? 12.773 -27.797 -14.648 1 81.38 192 LEU B C 1
ATOM 4357 O O . LEU B 1 192 ? 13.227 -28.922 -14.891 1 81.38 192 LEU B O 1
ATOM 4361 N N . VAL B 1 193 ? 11.656 -27.594 -14.117 1 79.88 193 VAL B N 1
ATOM 4362 C CA . VAL B 1 193 ? 10.812 -28.75 -13.867 1 79.88 193 VAL B CA 1
ATOM 4363 C C . VAL B 1 193 ? 10.391 -29.375 -15.195 1 79.88 193 VAL B C 1
ATOM 4365 O O . VAL B 1 193 ? 10.375 -30.594 -15.344 1 79.88 193 VAL B O 1
ATOM 4368 N N . ALA B 1 194 ? 10.062 -28.547 -16.141 1 80.5 194 ALA B N 1
ATOM 4369 C CA . ALA B 1 194 ? 9.688 -29.031 -17.469 1 80.5 194 ALA B CA 1
ATOM 4370 C C . ALA B 1 194 ? 10.82 -29.828 -18.094 1 80.5 194 ALA B C 1
ATOM 4372 O O . ALA B 1 194 ? 10.594 -30.875 -18.719 1 80.5 194 ALA B O 1
ATOM 4373 N N . GLU B 1 195 ? 11.977 -29.344 -17.969 1 80.06 195 GLU B N 1
ATOM 4374 C CA . GLU B 1 195 ? 13.141 -30.016 -18.531 1 80.06 195 GLU B CA 1
ATOM 4375 C C . GLU B 1 195 ? 13.375 -31.359 -17.859 1 80.06 195 GLU B C 1
ATOM 4377 O O . GLU B 1 195 ? 13.773 -32.344 -18.5 1 80.06 195 GLU B O 1
ATOM 4382 N N . SER B 1 196 ? 13.141 -31.406 -16.625 1 79.19 196 SER B N 1
ATOM 4383 C CA . SER B 1 196 ? 13.305 -32.656 -15.883 1 79.19 196 SER B CA 1
ATOM 4384 C C . SER B 1 196 ? 12.242 -33.688 -16.281 1 79.19 196 SER B C 1
ATOM 4386 O O . SER B 1 196 ? 12.547 -34.875 -16.438 1 79.19 196 SER B O 1
ATOM 4388 N N . GLN B 1 197 ? 11.078 -33.219 -16.5 1 80.88 197 GLN B N 1
ATOM 4389 C CA . GLN B 1 197 ? 9.969 -34.094 -16.859 1 80.88 197 GLN B CA 1
ATOM 4390 C C . GLN B 1 197 ? 10.141 -34.656 -18.266 1 80.88 197 GLN B C 1
ATOM 4392 O O . GLN B 1 197 ? 9.773 -35.781 -18.547 1 80.88 197 GLN B O 1
ATOM 4397 N N . GLU B 1 198 ? 10.688 -33.844 -19.109 1 81.81 198 GLU B N 1
ATOM 4398 C CA . GLU B 1 198 ? 10.883 -34.25 -20.5 1 81.81 198 GLU B CA 1
ATOM 4399 C C . GLU B 1 198 ? 12.172 -35.031 -20.672 1 81.81 198 GLU B C 1
ATOM 4401 O O . GLU B 1 198 ? 12.438 -35.562 -21.75 1 81.81 198 GLU B O 1
ATOM 4406 N N . GLY B 1 199 ? 12.914 -35.156 -19.672 1 80 199 GLY B N 1
ATOM 4407 C CA . GLY B 1 199 ? 14.148 -35.906 -19.688 1 80 199 GLY B CA 1
ATOM 4408 C C . GLY B 1 199 ? 15.25 -35.219 -20.484 1 80 199 GLY B C 1
ATOM 4409 O O . GLY B 1 199 ? 16.188 -35.875 -20.938 1 80 199 GLY B O 1
ATOM 4410 N N . ILE B 1 200 ? 15.031 -34.062 -20.75 1 76.88 200 ILE B N 1
ATOM 4411 C CA . ILE B 1 200 ? 16 -33.312 -21.531 1 76.88 200 ILE B CA 1
ATOM 4412 C C . ILE B 1 200 ? 17.344 -33.281 -20.797 1 76.88 200 ILE B C 1
ATOM 4414 O O . ILE B 1 200 ? 18.391 -33.438 -21.406 1 76.88 200 ILE B O 1
ATOM 4418 N N . GLN B 1 201 ? 17.297 -33.125 -19.531 1 74.62 201 GLN B N 1
ATOM 4419 C CA . GLN B 1 201 ? 18.516 -33.062 -18.734 1 74.62 201 GLN B CA 1
ATOM 4420 C C . GLN B 1 201 ? 19.297 -34.375 -18.812 1 74.62 201 GLN B C 1
ATOM 4422 O O . GLN B 1 201 ? 20.516 -34.375 -18.969 1 74.62 201 GLN B O 1
ATOM 4427 N N . ALA B 1 202 ? 18.578 -35.406 -18.797 1 75.88 202 ALA B N 1
ATOM 4428 C CA . ALA B 1 202 ? 19.203 -36.719 -18.875 1 75.88 202 ALA B CA 1
ATOM 4429 C C . ALA B 1 202 ? 19.828 -36.969 -20.25 1 75.88 202 ALA B C 1
ATOM 4431 O O . ALA B 1 202 ? 20.922 -37.5 -20.359 1 75.88 202 ALA B O 1
ATOM 4432 N N . ARG B 1 203 ? 19.125 -36.469 -21.203 1 80.5 203 ARG B N 1
ATOM 4433 C CA . ARG B 1 203 ? 19.609 -36.656 -22.562 1 80.5 203 ARG B CA 1
ATOM 4434 C C . ARG B 1 203 ? 20.875 -35.812 -22.797 1 80.5 203 ARG B C 1
ATOM 4436 O O . ARG B 1 203 ? 21.766 -36.25 -23.547 1 80.5 203 ARG B O 1
ATOM 4443 N N . CYS B 1 204 ? 20.938 -34.688 -22.172 1 79.12 204 CYS B N 1
ATOM 4444 C CA . CYS B 1 204 ? 22.109 -33.812 -22.312 1 79.12 204 CYS B CA 1
ATOM 4445 C C . CYS B 1 204 ? 23.328 -34.469 -21.656 1 79.12 204 CYS B C 1
ATOM 4447 O O . CYS B 1 204 ? 24.422 -34.438 -22.219 1 79.12 204 CYS B O 1
ATOM 4449 N N . VAL B 1 205 ? 23.109 -35.125 -20.625 1 75.62 205 VAL B N 1
ATOM 4450 C CA . VAL B 1 205 ? 24.203 -35.781 -19.922 1 75.62 205 VAL B CA 1
ATOM 4451 C C . VAL B 1 205 ? 24.688 -37 -20.734 1 75.62 205 VAL B C 1
ATOM 4453 O O . VAL B 1 205 ? 25.891 -37.219 -20.859 1 75.62 205 VAL B O 1
ATOM 4456 N N . VAL B 1 206 ? 23.812 -37.656 -21.344 1 79.88 206 VAL B N 1
ATOM 4457 C CA . VAL B 1 206 ? 24.156 -38.812 -22.172 1 79.88 206 VAL B CA 1
ATOM 4458 C C . VAL B 1 206 ? 24.891 -38.375 -23.438 1 79.88 206 VAL B C 1
ATOM 4460 O O . VAL B 1 206 ? 25.781 -39.062 -23.922 1 79.88 206 VAL B O 1
ATOM 4463 N N . ALA B 1 207 ? 24.516 -37.188 -23.891 1 85.88 207 ALA B N 1
ATOM 4464 C CA . ALA B 1 207 ? 25.156 -36.625 -25.078 1 85.88 207 ALA B CA 1
ATOM 4465 C C . ALA B 1 207 ? 26.531 -36.094 -24.75 1 85.88 207 ALA B C 1
ATOM 4467 O O . ALA B 1 207 ? 27.25 -35.625 -25.641 1 85.88 207 ALA B O 1
ATOM 4468 N N . GLY B 1 208 ? 26.953 -36.125 -23.516 1 81.06 208 GLY B N 1
ATOM 4469 C CA . GLY B 1 208 ? 28.281 -35.719 -23.109 1 81.06 208 GLY B CA 1
ATOM 4470 C C . GLY B 1 208 ? 28.359 -34.281 -22.594 1 81.06 208 GLY B C 1
ATOM 4471 O O . GLY B 1 208 ? 29.438 -33.75 -22.391 1 81.06 208 GLY B O 1
ATOM 4472 N N . VAL B 1 209 ? 27.188 -33.656 -22.594 1 80.44 209 VAL B N 1
ATOM 4473 C CA . VAL B 1 209 ? 27.156 -32.312 -22.031 1 80.44 209 VAL B CA 1
ATOM 4474 C C . VAL B 1 209 ? 27.234 -32.406 -20.5 1 80.44 209 VAL B C 1
ATOM 4476 O O . VAL B 1 209 ? 26.516 -33.188 -19.875 1 80.44 209 VAL B O 1
ATOM 4479 N N . THR B 1 210 ? 28.219 -31.672 -19.938 1 72.75 210 THR B N 1
ATOM 4480 C CA . THR B 1 210 ? 28.391 -31.75 -18.484 1 72.75 210 THR B CA 1
ATOM 4481 C C . THR B 1 210 ? 27.297 -30.969 -17.781 1 72.75 210 THR B C 1
ATOM 4483 O O . THR B 1 210 ? 26.688 -30.062 -18.359 1 72.75 210 THR B O 1
ATOM 4486 N N . SER B 1 211 ? 26.938 -31.391 -16.625 1 67.88 211 SER B N 1
ATOM 4487 C CA . SER B 1 211 ? 25.953 -30.703 -15.789 1 67.88 211 SER B CA 1
ATOM 4488 C C . SER B 1 211 ? 26.297 -29.234 -15.602 1 67.88 211 SER B C 1
ATOM 4490 O O . SER B 1 211 ? 25.422 -28.391 -15.555 1 67.88 211 SER B O 1
ATOM 4492 N N . VAL B 1 212 ? 27.516 -29 -15.648 1 68.62 212 VAL B N 1
ATOM 4493 C CA . VAL B 1 212 ? 27.984 -27.641 -15.438 1 68.62 212 VAL B CA 1
ATOM 4494 C C . VAL B 1 21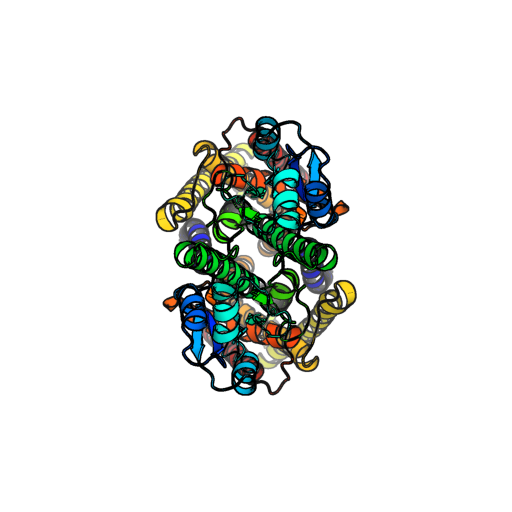2 ? 27.656 -26.781 -16.656 1 68.62 212 VAL B C 1
ATOM 4496 O O . VAL B 1 212 ? 27.266 -25.625 -16.531 1 68.62 212 VAL B O 1
ATOM 4499 N N . GLU B 1 213 ? 27.781 -27.391 -17.781 1 75.81 213 GLU B N 1
ATOM 4500 C CA . GLU B 1 213 ? 27.484 -26.672 -19 1 75.81 213 GLU B CA 1
ATOM 4501 C C . GLU B 1 213 ? 26 -26.344 -19.109 1 75.81 213 GLU B C 1
ATOM 4503 O O . GLU B 1 213 ? 25.625 -25.266 -19.594 1 75.81 213 GLU B O 1
ATOM 4508 N N . VAL B 1 214 ? 25.281 -27.203 -18.656 1 71.75 214 VAL B N 1
ATOM 4509 C CA . VAL B 1 214 ? 23.828 -27 -18.672 1 71.75 214 VAL B CA 1
ATOM 4510 C C . VAL B 1 214 ? 23.453 -25.875 -17.719 1 71.75 214 VAL B C 1
ATOM 4512 O O . VAL B 1 214 ? 22.688 -24.969 -18.078 1 71.75 214 VAL B O 1
ATOM 4515 N N . ILE B 1 215 ? 24 -25.875 -16.609 1 68.38 215 ILE B N 1
ATOM 4516 C CA . ILE B 1 215 ? 23.719 -24.859 -15.594 1 68.38 215 ILE B CA 1
ATOM 4517 C C . ILE B 1 215 ? 24.203 -23.5 -16.078 1 68.38 215 ILE B C 1
ATOM 4519 O O . ILE B 1 215 ? 23.5 -22.5 -15.922 1 68.38 215 ILE B O 1
ATOM 4523 N N . ILE B 1 216 ? 25.297 -23.484 -16.672 1 74.69 216 ILE B N 1
ATOM 4524 C CA . ILE B 1 216 ? 25.859 -22.234 -17.156 1 74.69 216 ILE B CA 1
ATOM 4525 C C . ILE B 1 216 ? 24.984 -21.672 -18.281 1 74.69 216 ILE B C 1
ATOM 4527 O O . ILE B 1 216 ? 24.781 -20.453 -18.359 1 74.69 216 ILE B O 1
ATOM 4531 N N . SER B 1 217 ? 24.562 -22.594 -19.141 1 76.38 217 SER B N 1
ATOM 4532 C CA . SER B 1 217 ? 23.688 -22.141 -20.219 1 76.38 217 SER B CA 1
ATOM 4533 C C . SER B 1 217 ? 22.406 -21.516 -19.672 1 76.38 217 SER B C 1
ATOM 4535 O O . SER B 1 217 ? 21.969 -20.484 -20.172 1 76.38 217 SER B O 1
ATOM 4537 N N . HIS B 1 218 ? 21.922 -22.125 -18.656 1 73.5 218 HIS B N 1
ATOM 4538 C CA . HIS B 1 218 ? 20.719 -21.578 -18.031 1 73.5 218 HIS B CA 1
ATOM 4539 C C . HIS B 1 218 ? 21.016 -20.234 -17.359 1 73.5 218 HIS B C 1
ATOM 4541 O O . HIS B 1 218 ? 20.203 -19.312 -17.422 1 73.5 218 HIS B O 1
ATOM 4547 N N . ALA B 1 219 ? 22.047 -20.203 -16.797 1 75 219 ALA B N 1
ATOM 4548 C CA . ALA B 1 219 ? 22.438 -18.969 -16.109 1 75 219 ALA B CA 1
ATOM 4549 C C . ALA B 1 219 ? 22.625 -17.828 -17.094 1 75 219 ALA B C 1
ATOM 4551 O O . ALA B 1 219 ? 22.203 -16.688 -16.828 1 75 219 ALA B O 1
ATOM 4552 N N . LEU B 1 220 ? 23.156 -18.094 -18.219 1 84.12 220 LEU B N 1
ATOM 4553 C CA . LEU B 1 220 ? 23.406 -17.062 -19.234 1 84.12 220 LEU B CA 1
ATOM 4554 C C . LEU B 1 220 ? 22.078 -16.562 -19.812 1 84.12 220 LEU B C 1
ATOM 4556 O O . LEU B 1 220 ? 21.922 -15.367 -20.047 1 84.12 220 LEU B O 1
ATOM 4560 N N . VAL B 1 221 ? 21.281 -17.484 -20.109 1 80.56 221 VAL B N 1
ATOM 4561 C CA . VAL B 1 221 ? 19.969 -17.109 -20.656 1 80.56 221 VAL B CA 1
ATOM 4562 C C . VAL B 1 221 ? 19.219 -16.25 -19.625 1 80.56 221 VAL B C 1
ATOM 4564 O O . VAL B 1 221 ? 18.641 -15.219 -19.984 1 80.56 221 VAL B O 1
ATOM 4567 N N . GLN B 1 222 ? 19.312 -16.688 -18.422 1 78.44 222 GLN B N 1
ATOM 4568 C CA . GLN B 1 222 ? 18.578 -15.977 -17.375 1 78.44 222 GLN B CA 1
ATOM 4569 C C . GLN B 1 222 ? 19.188 -14.602 -17.125 1 78.44 222 GLN B C 1
ATOM 4571 O O . GLN B 1 222 ? 18.469 -13.641 -16.844 1 78.44 222 GLN B O 1
ATOM 4576 N N . MET B 1 223 ? 20.453 -14.578 -17.203 1 84.56 223 MET B N 1
ATOM 4577 C CA . MET B 1 223 ? 21.125 -13.297 -17.016 1 84.56 223 MET B CA 1
ATOM 4578 C C . MET B 1 223 ? 20.734 -12.312 -18.109 1 84.56 223 MET B C 1
ATOM 4580 O O . MET B 1 223 ? 20.516 -11.133 -17.844 1 84.56 223 MET B O 1
ATOM 4584 N N . SER B 1 224 ? 20.703 -12.812 -19.312 1 89.19 224 SER B N 1
ATOM 4585 C CA . SER B 1 224 ? 20.297 -11.961 -20.438 1 89.19 224 SER B CA 1
ATOM 4586 C C . SER B 1 224 ? 18.859 -11.477 -20.281 1 89.19 224 SER B C 1
ATOM 4588 O O . SER B 1 224 ? 18.562 -10.305 -20.516 1 89.19 224 SER B O 1
ATOM 4590 N N . MET B 1 225 ? 18.062 -12.352 -19.844 1 86.75 225 MET B N 1
ATOM 4591 C CA . MET B 1 225 ? 16.656 -11.992 -19.609 1 86.75 225 MET B CA 1
ATOM 4592 C C . MET B 1 225 ? 16.531 -10.977 -18.484 1 86.75 225 MET B C 1
ATOM 4594 O O . MET B 1 225 ? 15.758 -10.023 -18.578 1 86.75 225 MET B O 1
ATOM 4598 N N . ALA B 1 226 ? 17.266 -11.227 -17.438 1 88.88 226 ALA B N 1
ATOM 4599 C CA . ALA B 1 226 ? 17.25 -10.328 -16.297 1 88.88 226 ALA B CA 1
ATOM 4600 C C . ALA B 1 226 ? 17.688 -8.922 -16.688 1 88.88 226 ALA B C 1
ATOM 4602 O O . ALA B 1 226 ? 17.109 -7.93 -16.234 1 88.88 226 ALA B O 1
ATOM 4603 N N . TYR B 1 227 ? 18.641 -8.883 -17.547 1 92.75 227 TYR B N 1
ATOM 4604 C CA . TYR B 1 227 ? 19.156 -7.598 -18.016 1 92.75 227 TYR B CA 1
ATOM 4605 C C . TYR B 1 227 ? 18.109 -6.859 -18.844 1 92.75 227 TYR B C 1
ATOM 4607 O O . TYR B 1 227 ? 17.844 -5.676 -18.609 1 92.75 227 TYR B O 1
ATOM 4615 N N . MET B 1 228 ? 17.562 -7.531 -19.734 1 92.19 228 MET B N 1
ATOM 4616 C CA . MET B 1 228 ? 16.594 -6.918 -20.625 1 92.19 228 MET B CA 1
ATOM 4617 C C . MET B 1 228 ? 15.352 -6.465 -19.844 1 92.19 228 MET B C 1
ATOM 4619 O O . MET B 1 228 ? 14.828 -5.375 -20.094 1 92.19 228 MET B O 1
ATOM 4623 N N . GLN B 1 229 ? 14.93 -7.281 -18.938 1 90.12 229 GLN B N 1
ATOM 4624 C CA . GLN B 1 229 ? 13.758 -6.941 -18.141 1 90.12 229 GLN B CA 1
ATOM 4625 C C . GLN B 1 229 ? 14.031 -5.727 -17.25 1 90.12 229 GLN B C 1
ATOM 4627 O O . GLN B 1 229 ? 13.156 -4.875 -17.078 1 90.12 229 GLN B O 1
ATOM 4632 N N . THR B 1 230 ? 15.211 -5.691 -16.75 1 93.31 230 THR B N 1
ATOM 4633 C CA . THR B 1 230 ? 15.57 -4.574 -15.891 1 93.31 230 THR B CA 1
ATOM 4634 C C . THR B 1 230 ? 15.609 -3.268 -16.672 1 93.31 230 THR B C 1
ATOM 4636 O O . THR B 1 230 ? 15.094 -2.246 -16.219 1 93.31 230 THR B O 1
ATOM 4639 N N . VAL B 1 231 ? 16.125 -3.371 -17.812 1 94.31 231 VAL B N 1
ATOM 4640 C CA . VAL B 1 231 ? 16.188 -2.186 -18.672 1 94.31 231 VAL B CA 1
ATOM 4641 C C . VAL B 1 231 ? 14.766 -1.711 -18.984 1 94.31 231 VAL B C 1
ATOM 4643 O O . VAL B 1 231 ? 14.453 -0.525 -18.844 1 94.31 231 VAL B O 1
ATOM 4646 N N . LEU B 1 232 ? 13.984 -2.566 -19.359 1 92.88 232 LEU B N 1
ATOM 4647 C CA . LEU B 1 232 ? 12.617 -2.211 -19.719 1 92.88 232 LEU B CA 1
ATOM 4648 C C . LEU B 1 232 ? 11.875 -1.628 -18.531 1 92.88 232 LEU B C 1
ATOM 4650 O O . LEU B 1 232 ? 11.148 -0.636 -18.656 1 92.88 232 LEU B O 1
ATOM 4654 N N . MET B 1 233 ? 12.07 -2.262 -17.391 1 93 233 MET B N 1
ATOM 4655 C CA . MET B 1 233 ? 11.414 -1.799 -16.172 1 93 233 MET B CA 1
ATOM 4656 C C . MET B 1 233 ? 11.875 -0.39 -15.812 1 93 233 MET B C 1
ATOM 4658 O O . MET B 1 233 ? 11.055 0.468 -15.484 1 93 233 MET B O 1
ATOM 4662 N N . LEU B 1 234 ? 13.117 -0.138 -15.891 1 94.19 234 LEU B N 1
ATOM 4663 C CA . LEU B 1 234 ? 13.648 1.175 -15.547 1 94.19 234 LEU B CA 1
ATOM 4664 C C . LEU B 1 234 ? 13.195 2.227 -16.547 1 94.19 234 LEU B C 1
ATOM 4666 O O . LEU B 1 234 ? 12.922 3.369 -16.188 1 94.19 234 LEU B O 1
ATOM 4670 N N . VAL B 1 235 ? 13.102 1.832 -17.781 1 94.12 235 VAL B N 1
ATOM 4671 C CA . VAL B 1 235 ? 12.617 2.764 -18.797 1 94.12 235 VAL B CA 1
ATOM 4672 C C . VAL B 1 235 ? 11.18 3.168 -18.484 1 94.12 235 VAL B C 1
ATOM 4674 O O . VAL B 1 235 ? 10.828 4.348 -18.562 1 94.12 235 VAL B O 1
ATOM 4677 N N . VAL B 1 236 ? 10.359 2.232 -18.125 1 93 236 VAL B N 1
ATOM 4678 C CA . VAL B 1 236 ? 8.953 2.504 -17.812 1 93 236 VAL B CA 1
ATOM 4679 C C . VAL B 1 236 ? 8.859 3.422 -16.609 1 93 236 VAL B C 1
ATOM 4681 O O . VAL B 1 236 ? 8.188 4.453 -16.656 1 93 236 VAL B O 1
ATOM 4684 N N . PHE B 1 237 ? 9.578 3.139 -15.555 1 93.56 237 PHE B N 1
ATOM 4685 C CA . PHE B 1 237 ? 9.453 3.889 -14.312 1 93.56 237 PHE B CA 1
ATOM 4686 C C . PHE B 1 237 ? 10.102 5.262 -14.445 1 93.56 237 PHE B C 1
ATOM 4688 O O . PHE B 1 237 ? 9.516 6.27 -14.047 1 93.56 237 PHE B O 1
ATOM 4695 N N . VAL B 1 238 ? 11.25 5.34 -15.055 1 91.62 238 VAL B N 1
ATOM 4696 C CA . VAL B 1 238 ? 12.039 6.57 -15.062 1 91.62 238 VAL B CA 1
ATOM 4697 C C . VAL B 1 238 ? 11.609 7.449 -16.234 1 91.62 238 VAL B C 1
ATOM 4699 O O . VAL B 1 238 ? 11.367 8.648 -16.078 1 91.62 238 VAL B O 1
ATOM 4702 N N . SER B 1 239 ? 11.414 6.863 -17.422 1 92.44 239 SER B N 1
ATOM 4703 C CA . SER B 1 239 ? 11.172 7.66 -18.625 1 92.44 239 SER B CA 1
ATOM 4704 C C . SER B 1 239 ? 9.68 7.891 -18.844 1 92.44 239 SER B C 1
ATOM 4706 O O . SER B 1 239 ? 9.273 8.984 -19.25 1 92.44 239 SER B O 1
ATOM 4708 N N . VAL B 1 240 ? 8.898 6.914 -18.578 1 91.5 240 VAL B N 1
ATOM 4709 C CA . VAL B 1 240 ? 7.477 7.035 -18.891 1 91.5 240 VAL B CA 1
ATOM 4710 C C . VAL B 1 240 ? 6.746 7.703 -17.734 1 91.5 240 VAL B C 1
ATOM 4712 O O . VAL B 1 240 ? 5.91 8.586 -17.938 1 91.5 240 VAL B O 1
ATOM 4715 N N . PHE B 1 241 ? 7.133 7.371 -16.5 1 90.81 241 PHE B N 1
ATOM 4716 C CA . PHE B 1 241 ? 6.355 7.848 -15.359 1 90.81 241 PHE B CA 1
ATOM 4717 C C . PHE B 1 241 ? 7.172 8.82 -14.516 1 90.81 241 PHE B C 1
ATOM 4719 O O . PHE B 1 241 ? 6.766 9.18 -13.414 1 90.81 241 PHE B O 1
ATOM 4726 N N . ASP B 1 242 ? 8.352 9.18 -14.883 1 89.69 242 ASP B N 1
ATOM 4727 C CA . ASP B 1 242 ? 9.172 10.242 -14.312 1 89.69 242 ASP B CA 1
ATOM 4728 C C . ASP B 1 242 ? 9.539 9.938 -12.867 1 89.69 242 ASP B C 1
ATOM 4730 O O . ASP B 1 242 ? 9.523 10.836 -12.016 1 89.69 242 ASP B O 1
ATOM 4734 N N . THR B 1 243 ? 9.703 8.664 -12.586 1 88.88 243 THR B N 1
ATOM 4735 C CA . THR B 1 243 ? 10.242 8.32 -11.273 1 88.88 243 THR B CA 1
ATOM 4736 C C . THR B 1 243 ? 11.711 8.711 -11.172 1 88.88 243 THR B C 1
ATOM 4738 O O . THR B 1 243 ? 12.508 8.383 -12.047 1 88.88 243 THR B O 1
ATOM 4741 N N . PRO B 1 244 ? 12.078 9.375 -10.203 1 89.62 244 PRO B N 1
ATOM 4742 C CA . PRO B 1 244 ? 13.438 9.906 -10.141 1 89.62 244 PRO B CA 1
ATOM 4743 C C . PRO B 1 244 ? 14.469 8.836 -9.781 1 89.62 244 PRO B C 1
ATOM 4745 O O . PRO B 1 244 ? 14.133 7.852 -9.109 1 89.62 244 PRO B O 1
ATOM 4748 N N . VAL B 1 245 ? 15.609 8.977 -10.297 1 92.62 245 VAL B N 1
ATOM 4749 C CA . VAL B 1 245 ? 16.828 8.289 -9.867 1 92.62 245 VAL B CA 1
ATOM 4750 C C . VAL B 1 245 ? 17.891 9.312 -9.477 1 92.62 245 VAL B C 1
ATOM 4752 O O . VAL B 1 245 ? 18.562 9.875 -10.336 1 92.62 245 VAL B O 1
ATOM 4755 N N . ARG B 1 246 ? 18.047 9.531 -8.195 1 90.31 246 ARG B N 1
ATOM 4756 C CA . ARG B 1 246 ? 18.922 10.594 -7.703 1 90.31 246 ARG B CA 1
ATOM 4757 C C . ARG B 1 246 ? 20.344 10.086 -7.5 1 90.31 246 ARG B C 1
ATOM 4759 O O . ARG B 1 246 ? 21.312 10.844 -7.621 1 90.31 246 ARG B O 1
ATOM 4766 N N . GLY B 1 247 ? 20.469 8.797 -7.246 1 93.12 247 GLY B N 1
ATOM 4767 C CA . GLY B 1 247 ? 21.781 8.203 -7 1 93.12 247 GLY B CA 1
ATOM 4768 C C . GLY B 1 247 ? 22.422 7.625 -8.25 1 93.12 247 GLY B C 1
ATOM 4769 O O . GLY B 1 247 ? 22.266 8.164 -9.344 1 93.12 247 GLY B O 1
ATOM 4770 N N . SER B 1 248 ? 23.141 6.605 -8.008 1 95.06 248 SER B N 1
ATOM 4771 C CA . SER B 1 248 ? 23.906 5.977 -9.078 1 95.06 248 SER B CA 1
ATOM 4772 C C . SER B 1 248 ? 23.016 5.145 -9.992 1 95.06 248 SER B C 1
ATOM 4774 O O . SER B 1 248 ? 22.344 4.223 -9.523 1 95.06 248 SER B O 1
ATOM 4776 N N . LEU B 1 249 ? 23.109 5.418 -11.258 1 94.12 249 LEU B N 1
ATOM 4777 C CA . LEU B 1 249 ? 22.359 4.652 -12.242 1 94.12 249 LEU B CA 1
ATOM 4778 C C . LEU B 1 249 ? 22.844 3.209 -12.297 1 94.12 249 LEU B C 1
ATOM 4780 O O . LEU B 1 249 ? 22.062 2.289 -12.531 1 94.12 249 LEU B O 1
ATOM 4784 N N . THR B 1 250 ? 24.078 3.121 -12.047 1 94.62 250 THR B N 1
ATOM 4785 C CA . THR B 1 250 ? 24.641 1.778 -12.062 1 94.62 250 THR B CA 1
ATOM 4786 C C . THR B 1 250 ? 24.078 0.937 -10.922 1 94.62 250 THR B C 1
ATOM 4788 O O . THR B 1 250 ? 23.797 -0.249 -11.102 1 94.62 250 THR B O 1
ATOM 4791 N N . ALA B 1 251 ? 23.938 1.565 -9.797 1 96.5 251 ALA B N 1
ATOM 4792 C CA . ALA B 1 251 ? 23.328 0.856 -8.672 1 96.5 251 ALA B CA 1
ATOM 4793 C C . ALA B 1 251 ? 21.859 0.54 -8.945 1 96.5 251 ALA B C 1
ATOM 4795 O O . ALA B 1 251 ? 21.391 -0.559 -8.641 1 96.5 251 ALA B O 1
ATOM 4796 N N . ALA B 1 252 ? 21.172 1.502 -9.562 1 96.88 252 ALA B N 1
ATOM 4797 C CA . ALA B 1 252 ? 19.766 1.332 -9.891 1 96.88 252 ALA B CA 1
ATOM 4798 C C . ALA B 1 252 ? 19.562 0.172 -10.859 1 96.88 252 ALA B C 1
ATOM 4800 O O . ALA B 1 252 ? 18.516 -0.481 -10.844 1 96.88 252 ALA B O 1
ATOM 4801 N N . PHE B 1 253 ? 20.547 -0.106 -11.586 1 96.62 253 PHE B N 1
ATOM 4802 C CA . PHE B 1 253 ? 20.484 -1.185 -12.57 1 96.62 253 PHE B CA 1
ATOM 4803 C C . PHE B 1 253 ? 20.953 -2.5 -11.953 1 96.62 253 PHE B C 1
ATOM 4805 O O . PHE B 1 253 ? 20.328 -3.543 -12.156 1 96.62 253 PHE B O 1
ATOM 4812 N N . SER B 1 254 ? 21.938 -2.465 -11.18 1 96.38 254 SER B N 1
ATOM 4813 C CA . SER B 1 254 ? 22.594 -3.67 -10.688 1 96.38 254 SER B CA 1
ATOM 4814 C C . SER B 1 254 ? 21.75 -4.363 -9.617 1 96.38 254 SER B C 1
ATOM 4816 O O . SER B 1 254 ? 21.703 -5.594 -9.555 1 96.38 254 SER B O 1
ATOM 4818 N N . ILE B 1 255 ? 21.109 -3.604 -8.781 1 97.5 255 ILE B N 1
ATOM 4819 C CA . ILE B 1 255 ? 20.359 -4.188 -7.668 1 97.5 255 ILE B CA 1
ATOM 4820 C C . ILE B 1 255 ? 19.219 -5.043 -8.211 1 97.5 255 ILE B C 1
ATOM 4822 O O . ILE B 1 255 ? 19.094 -6.215 -7.848 1 97.5 255 ILE B O 1
ATOM 4826 N N . PRO B 1 256 ? 18.422 -4.523 -9.148 1 96.88 256 PRO B N 1
ATOM 4827 C CA . PRO B 1 256 ? 17.344 -5.363 -9.688 1 96.88 256 PRO B CA 1
ATOM 4828 C C . PRO B 1 256 ? 17.875 -6.582 -10.438 1 96.88 256 PRO B C 1
ATOM 4830 O O . PRO B 1 256 ? 17.281 -7.66 -10.383 1 96.88 256 PRO B O 1
ATOM 4833 N N . VAL B 1 257 ? 18.969 -6.41 -11.117 1 96.06 257 VAL B N 1
ATOM 4834 C CA . VAL B 1 257 ? 19.562 -7.539 -11.836 1 96.06 257 VAL B CA 1
ATOM 4835 C C . VAL B 1 257 ? 19.969 -8.625 -10.836 1 96.06 257 VAL B C 1
ATOM 4837 O O . VAL B 1 257 ? 19.703 -9.805 -11.055 1 96.06 257 VAL B O 1
ATOM 4840 N N . LEU B 1 258 ? 20.609 -8.203 -9.797 1 96.38 258 LEU B N 1
ATOM 4841 C CA . LEU B 1 258 ? 21.016 -9.148 -8.766 1 96.38 258 LEU B CA 1
ATOM 4842 C C . LEU B 1 258 ? 19.812 -9.828 -8.133 1 96.38 258 LEU B C 1
ATOM 4844 O O . LEU B 1 258 ? 19.844 -11.016 -7.812 1 96.38 258 LEU B O 1
ATOM 4848 N N . MET B 1 259 ? 18.781 -9.055 -7.961 1 96.88 259 MET B N 1
ATOM 4849 C CA . MET B 1 259 ? 17.547 -9.617 -7.402 1 96.88 259 MET B CA 1
ATOM 4850 C C . MET B 1 259 ? 16.938 -10.641 -8.352 1 96.88 259 MET B C 1
ATOM 4852 O O . MET B 1 259 ? 16.406 -11.656 -7.91 1 96.88 259 MET B O 1
ATOM 4856 N N . ALA B 1 260 ? 17.016 -10.336 -9.609 1 94.5 260 ALA B N 1
ATOM 4857 C CA . ALA B 1 260 ? 16.547 -11.312 -10.594 1 94.5 260 ALA B CA 1
ATOM 4858 C C . ALA B 1 260 ? 17.359 -12.609 -10.508 1 94.5 260 ALA B C 1
ATOM 4860 O O . ALA B 1 260 ? 16.781 -13.703 -10.547 1 94.5 260 ALA B O 1
ATOM 4861 N N . LEU B 1 261 ? 18.609 -12.461 -10.344 1 93.06 261 LEU B N 1
ATOM 4862 C CA . LEU B 1 261 ? 19.453 -13.641 -10.211 1 93.06 261 LEU B CA 1
ATOM 4863 C C . LEU B 1 261 ? 19.125 -14.406 -8.938 1 93.06 261 LEU B C 1
ATOM 4865 O O . LEU B 1 261 ? 19.141 -15.641 -8.938 1 93.06 261 LEU B O 1
ATOM 4869 N N . CYS B 1 262 ? 18.891 -13.664 -7.93 1 95.44 262 CYS B N 1
ATOM 4870 C CA . CYS B 1 262 ? 18.484 -14.289 -6.676 1 95.44 262 CYS B CA 1
ATOM 4871 C C . CYS B 1 262 ? 17.188 -15.055 -6.844 1 95.44 262 CYS B C 1
ATOM 4873 O O . CYS B 1 262 ? 17.047 -16.188 -6.371 1 95.44 262 CYS B O 1
ATOM 4875 N N . GLY B 1 263 ? 16.266 -14.422 -7.5 1 94.12 263 GLY B N 1
ATOM 4876 C CA . GLY B 1 263 ? 15.008 -15.078 -7.785 1 94.12 263 GLY B CA 1
ATOM 4877 C C . GLY B 1 263 ? 15.164 -16.344 -8.609 1 94.12 263 GLY B C 1
ATOM 4878 O O . GLY B 1 263 ? 14.492 -17.344 -8.359 1 94.12 263 GLY B O 1
ATOM 4879 N N . MET B 1 264 ? 16 -16.281 -9.539 1 91.25 264 MET B N 1
ATOM 4880 C CA . MET B 1 264 ? 16.281 -17.438 -10.367 1 91.25 264 MET B CA 1
ATOM 4881 C C . MET B 1 264 ? 16.75 -18.625 -9.516 1 91.25 264 MET B C 1
ATOM 4883 O O . MET B 1 264 ? 16.281 -19.75 -9.695 1 91.25 264 MET B O 1
ATOM 4887 N N . ASN B 1 265 ? 17.609 -18.328 -8.625 1 92 265 ASN B N 1
ATOM 4888 C CA . ASN B 1 265 ? 18.156 -19.391 -7.789 1 92 265 ASN B CA 1
ATOM 4889 C C . ASN B 1 265 ? 17.109 -19.922 -6.816 1 92 265 ASN B C 1
ATOM 4891 O O . ASN B 1 265 ? 17.109 -21.094 -6.477 1 92 265 ASN B O 1
ATOM 4895 N N . PHE B 1 266 ? 16.297 -19.078 -6.391 1 94.56 266 PHE B N 1
ATOM 4896 C CA . PHE B 1 266 ? 15.18 -19.578 -5.586 1 94.56 266 PHE B CA 1
ATOM 4897 C C . PHE B 1 266 ? 14.281 -20.484 -6.406 1 94.56 266 PHE B C 1
ATOM 4899 O O . PHE B 1 266 ? 13.797 -21.5 -5.902 1 94.56 266 PHE B O 1
ATOM 4906 N N . GLY B 1 267 ? 14.047 -20.078 -7.613 1 89.94 267 GLY B N 1
ATOM 4907 C CA . GLY B 1 267 ? 13.312 -20.953 -8.516 1 89.94 267 GLY B CA 1
ATOM 4908 C C . GLY B 1 267 ? 13.984 -22.312 -8.703 1 89.94 267 GLY B C 1
ATOM 4909 O O . GLY B 1 267 ? 13.305 -23.328 -8.758 1 89.94 267 GLY B O 1
ATOM 4910 N N . PHE B 1 268 ? 15.266 -22.234 -8.773 1 87.88 268 PHE B N 1
ATOM 4911 C CA . PHE B 1 268 ? 16.031 -23.469 -8.859 1 87.88 268 PHE B CA 1
ATOM 4912 C C . PHE B 1 268 ? 15.781 -24.344 -7.633 1 87.88 268 PHE B C 1
ATOM 4914 O O . PHE B 1 268 ? 15.617 -25.562 -7.75 1 87.88 268 PHE B O 1
ATOM 4921 N N . LEU B 1 269 ? 15.773 -23.734 -6.574 1 91.31 269 LEU B N 1
ATOM 4922 C CA . LEU B 1 269 ? 15.578 -24.453 -5.316 1 91.31 269 LEU B CA 1
ATOM 4923 C C . LEU B 1 269 ? 14.195 -25.094 -5.262 1 91.31 269 LEU B C 1
ATOM 4925 O O . LEU B 1 269 ? 14.07 -26.281 -4.945 1 91.31 269 LEU B O 1
ATOM 4929 N N . THR B 1 270 ? 13.195 -24.359 -5.578 1 91.12 270 THR B N 1
ATOM 4930 C CA . THR B 1 270 ? 11.836 -24.891 -5.488 1 91.12 270 THR B CA 1
ATOM 4931 C C . THR B 1 270 ? 11.617 -25.969 -6.539 1 91.12 270 THR B C 1
ATOM 4933 O O . THR B 1 270 ? 10.875 -26.938 -6.301 1 91.12 270 THR B O 1
ATOM 4936 N N . SER B 1 271 ? 12.266 -25.828 -7.691 1 85.94 271 SER B N 1
ATOM 4937 C CA . SER B 1 271 ? 12.156 -26.844 -8.734 1 85.94 271 SER B CA 1
ATOM 4938 C C . SER B 1 271 ? 12.812 -28.141 -8.312 1 85.94 271 SER B C 1
ATOM 4940 O O . SER B 1 271 ? 12.375 -29.219 -8.711 1 85.94 271 SER B O 1
ATOM 4942 N N . SER B 1 272 ? 13.812 -28.047 -7.559 1 86.12 272 SER B N 1
ATOM 4943 C CA . SER B 1 272 ? 14.562 -29.234 -7.164 1 86.12 272 SER B CA 1
ATOM 4944 C C . SER B 1 272 ? 13.773 -30.094 -6.172 1 86.12 272 SER B C 1
ATOM 4946 O O . SER B 1 272 ? 14.008 -31.297 -6.051 1 86.12 272 SER B O 1
ATOM 4948 N N . VAL B 1 273 ? 12.844 -29.453 -5.492 1 87.81 273 VAL B N 1
ATOM 4949 C CA . VAL B 1 273 ? 12.102 -30.203 -4.477 1 87.81 273 VAL B CA 1
ATOM 4950 C C . VAL B 1 273 ? 10.703 -30.531 -4.996 1 87.81 273 VAL B C 1
ATOM 4952 O O . VAL B 1 273 ? 9.875 -31.062 -4.266 1 87.81 273 VAL B O 1
ATOM 4955 N N . SER B 1 274 ? 10.445 -30.156 -6.188 1 85.88 274 SER B N 1
ATOM 4956 C CA . SER B 1 274 ? 9.102 -30.359 -6.727 1 85.88 274 SER B CA 1
ATOM 4957 C C . SER B 1 274 ? 9.109 -31.391 -7.855 1 85.88 274 SER B C 1
ATOM 4959 O O . SER B 1 274 ? 10.078 -31.469 -8.617 1 85.88 274 SER B O 1
ATOM 4961 N N . LYS B 1 275 ? 7.973 -32.094 -7.969 1 83.12 275 LYS B N 1
ATOM 4962 C CA . LYS B 1 275 ? 7.863 -33.125 -8.992 1 83.12 275 LYS B CA 1
ATOM 4963 C C . LYS B 1 275 ? 7.16 -32.594 -10.234 1 83.12 275 LYS B C 1
ATOM 4965 O O . LYS B 1 275 ? 7.309 -33.156 -11.328 1 83.12 275 LYS B O 1
ATOM 4970 N N . ASP B 1 276 ? 6.355 -31.531 -10.008 1 82.94 276 ASP B N 1
ATOM 4971 C CA . ASP B 1 276 ? 5.637 -30.969 -11.141 1 82.94 276 ASP B CA 1
ATOM 4972 C C . ASP B 1 276 ? 5.699 -29.438 -11.117 1 82.94 276 ASP B C 1
ATOM 4974 O O . ASP B 1 276 ? 6.016 -28.844 -10.086 1 82.94 276 ASP B O 1
ATOM 4978 N N . GLU B 1 277 ? 5.43 -28.844 -12.258 1 83.5 277 GLU B N 1
ATOM 4979 C CA . GLU B 1 277 ? 5.531 -27.406 -12.469 1 83.5 277 GLU B CA 1
ATOM 4980 C C . GLU B 1 277 ? 4.594 -26.641 -11.531 1 83.5 277 GLU B C 1
ATOM 4982 O O . GLU B 1 277 ? 4.965 -25.609 -10.984 1 83.5 277 GLU B O 1
ATOM 4987 N N . ALA B 1 278 ? 3.438 -27.219 -11.32 1 80.38 278 ALA B N 1
ATOM 4988 C CA . ALA B 1 278 ? 2.426 -26.547 -10.516 1 80.38 278 ALA B CA 1
ATOM 4989 C C . ALA B 1 278 ? 2.867 -26.438 -9.055 1 80.38 278 ALA B C 1
ATOM 4991 O O . ALA B 1 278 ? 2.758 -25.375 -8.445 1 80.38 278 ALA B O 1
ATOM 4992 N N . THR B 1 279 ? 3.398 -27.516 -8.602 1 80.25 279 THR B N 1
ATOM 4993 C CA . THR B 1 279 ? 3.883 -27.547 -7.227 1 80.25 279 THR B CA 1
ATOM 4994 C C . THR B 1 279 ? 5.051 -26.578 -7.051 1 80.25 279 THR B C 1
ATOM 4996 O O . THR B 1 279 ? 5.117 -25.844 -6.059 1 80.25 279 THR B O 1
ATOM 4999 N N . ALA B 1 280 ? 5.891 -26.609 -8 1 84.31 280 ALA B N 1
ATOM 5000 C CA . ALA B 1 280 ? 7.035 -25.703 -7.949 1 84.31 280 ALA B CA 1
ATOM 5001 C C . ALA B 1 280 ? 6.578 -24.25 -7.922 1 84.31 280 ALA B C 1
ATOM 5003 O O . ALA B 1 280 ? 7.109 -23.438 -7.156 1 84.31 280 ALA B O 1
ATOM 5004 N N . LEU B 1 281 ? 5.625 -23.906 -8.75 1 82.06 281 LEU B N 1
ATOM 5005 C CA . LEU B 1 281 ? 5.117 -22.547 -8.836 1 82.06 281 LEU B CA 1
ATOM 5006 C C . LEU B 1 281 ? 4.406 -22.156 -7.547 1 82.06 281 LEU B C 1
ATOM 5008 O O . LEU B 1 281 ? 4.59 -21.031 -7.051 1 82.06 281 LEU B O 1
ATOM 5012 N N . LEU B 1 282 ? 3.676 -23.047 -7 1 77.5 282 LEU B N 1
ATOM 5013 C CA . LEU B 1 282 ? 2.926 -22.766 -5.785 1 77.5 282 LEU B CA 1
ATOM 5014 C C . LEU B 1 282 ? 3.869 -22.547 -4.602 1 77.5 282 LEU B C 1
ATOM 5016 O O . LEU B 1 282 ? 3.656 -21.641 -3.789 1 77.5 282 LEU B O 1
ATOM 5020 N N . LEU B 1 283 ? 4.836 -23.375 -4.559 1 81.69 283 LEU B N 1
ATOM 5021 C CA . LEU B 1 283 ? 5.824 -23.234 -3.498 1 81.69 283 LEU B CA 1
ATOM 5022 C C . LEU B 1 283 ? 6.555 -21.891 -3.621 1 81.69 283 LEU B C 1
ATOM 5024 O O . LEU B 1 283 ? 6.828 -21.234 -2.615 1 81.69 283 LEU B O 1
ATOM 5028 N N . SER B 1 284 ? 6.855 -21.562 -4.82 1 85.38 284 SER B N 1
ATOM 5029 C CA . SER B 1 284 ? 7.543 -20.297 -5.07 1 85.38 284 SER B CA 1
ATOM 5030 C C . SER B 1 284 ? 6.676 -19.109 -4.676 1 85.38 284 SER B C 1
ATOM 5032 O O . SER B 1 284 ? 7.148 -18.172 -4.02 1 85.38 284 SER B O 1
ATOM 5034 N N . LEU B 1 285 ? 5.398 -19.156 -4.992 1 78.88 285 LEU B N 1
ATOM 5035 C CA . LEU B 1 285 ? 4.484 -18.047 -4.699 1 78.88 285 LEU B CA 1
ATOM 5036 C C . LEU B 1 285 ? 4.199 -17.969 -3.205 1 78.88 285 LEU B C 1
ATOM 5038 O O . LEU B 1 285 ? 4.066 -16.875 -2.656 1 78.88 285 LEU B O 1
ATOM 5042 N N . ALA B 1 286 ? 4.109 -19.062 -2.613 1 76.56 286 ALA B N 1
ATOM 5043 C CA . ALA B 1 286 ? 3.867 -19.109 -1.175 1 76.56 286 ALA B CA 1
ATOM 5044 C C . ALA B 1 286 ? 5 -18.438 -0.404 1 76.56 286 ALA B C 1
ATOM 5046 O O . ALA B 1 286 ? 4.773 -17.828 0.64 1 76.56 286 ALA B O 1
ATOM 5047 N N . ALA B 1 287 ? 6.141 -18.562 -0.961 1 83.38 287 ALA B N 1
ATOM 5048 C CA . ALA B 1 287 ? 7.297 -17.953 -0.302 1 83.38 287 ALA B CA 1
ATOM 5049 C C . ALA B 1 287 ? 7.438 -16.484 -0.67 1 83.38 287 ALA B C 1
ATOM 5051 O O . ALA B 1 287 ? 7.902 -15.68 0.139 1 83.38 287 ALA B O 1
ATOM 5052 N N . LEU B 1 288 ? 7 -16.188 -1.847 1 87.81 288 LEU B N 1
ATOM 5053 C CA . LEU B 1 288 ? 7.172 -14.828 -2.371 1 87.81 288 LEU B CA 1
ATOM 5054 C C . LEU B 1 288 ? 6.32 -13.836 -1.594 1 87.81 288 LEU B C 1
ATOM 5056 O O . LEU B 1 288 ? 6.801 -12.766 -1.211 1 87.81 288 LEU B O 1
ATOM 5060 N N . TYR B 1 289 ? 5.125 -14.156 -1.249 1 82.38 289 TYR B N 1
ATOM 5061 C CA . TYR B 1 289 ? 4.18 -13.234 -0.639 1 82.38 289 TYR B CA 1
ATOM 5062 C C . TYR B 1 289 ? 4.656 -12.789 0.739 1 82.38 289 TYR B C 1
ATOM 5064 O O . TYR B 1 289 ? 4.797 -11.594 1 1 82.38 289 TYR B O 1
ATOM 5072 N N . PRO B 1 290 ? 4.988 -13.711 1.58 1 85.94 290 PRO B N 1
ATOM 5073 C CA . PRO B 1 290 ? 5.453 -13.273 2.898 1 85.94 290 PRO B CA 1
ATOM 5074 C C . PRO B 1 290 ? 6.742 -12.453 2.83 1 85.94 290 PRO B C 1
ATOM 5076 O O . PRO B 1 290 ? 6.898 -11.477 3.568 1 85.94 290 PRO B O 1
ATOM 5079 N N . THR B 1 291 ? 7.617 -12.859 1.957 1 88.25 291 THR B N 1
ATOM 5080 C CA . THR B 1 291 ? 8.891 -12.156 1.908 1 88.25 291 THR B CA 1
ATOM 5081 C C . THR B 1 291 ? 8.711 -10.742 1.375 1 88.25 291 THR B C 1
ATOM 5083 O O . THR B 1 291 ? 9.398 -9.812 1.806 1 88.25 291 THR B O 1
ATOM 5086 N N . LEU B 1 292 ? 7.75 -10.625 0.498 1 89.5 292 LEU B N 1
ATOM 5087 C CA . LEU B 1 292 ? 7.438 -9.305 -0.04 1 89.5 292 LEU B CA 1
ATOM 5088 C C . LEU B 1 292 ? 6.836 -8.406 1.036 1 89.5 292 LEU B C 1
ATOM 5090 O O . LEU B 1 292 ? 7.219 -7.246 1.169 1 89.5 292 LEU B O 1
ATOM 5094 N N . LEU B 1 293 ? 5.938 -8.977 1.808 1 90.12 293 LEU B N 1
ATOM 5095 C CA . LEU B 1 293 ? 5.246 -8.211 2.842 1 90.12 293 LEU B CA 1
ATOM 5096 C C . LEU B 1 293 ? 6.191 -7.887 3.996 1 90.12 293 LEU B C 1
ATOM 5098 O O . LEU B 1 293 ? 6.191 -6.762 4.504 1 90.12 293 LEU B O 1
ATOM 5102 N N . VAL B 1 294 ? 7.031 -8.836 4.277 1 93.12 294 VAL B N 1
ATOM 5103 C CA . VAL B 1 294 ? 7.918 -8.703 5.426 1 93.12 294 VAL B CA 1
ATOM 5104 C C . VAL B 1 294 ? 9.094 -7.801 5.066 1 93.12 294 VAL B C 1
ATOM 5106 O O . VAL B 1 294 ? 9.625 -7.094 5.926 1 93.12 294 VAL B O 1
ATOM 5109 N N . GLY B 1 295 ? 9.469 -7.707 3.857 1 93.38 295 GLY B N 1
ATOM 5110 C CA . GLY B 1 295 ? 10.672 -7.027 3.402 1 93.38 295 GLY B CA 1
ATOM 5111 C C . GLY B 1 295 ? 10.516 -5.52 3.33 1 93.38 295 GLY B C 1
ATOM 5112 O O . GLY B 1 295 ? 11.414 -4.82 2.857 1 93.38 295 GLY B O 1
ATOM 5113 N N . GLY B 1 296 ? 9.391 -4.988 3.787 1 88.44 296 GLY B N 1
ATOM 5114 C CA . GLY B 1 296 ? 9.211 -3.545 3.82 1 88.44 296 GLY B CA 1
ATOM 5115 C C . GLY B 1 296 ? 9.023 -2.936 2.443 1 88.44 296 GLY B C 1
ATOM 5116 O O . GLY B 1 296 ? 9.32 -1.758 2.234 1 88.44 296 GLY B O 1
ATOM 5117 N N . VAL B 1 297 ? 8.602 -3.723 1.505 1 88.44 297 VAL B N 1
ATOM 5118 C CA . VAL B 1 297 ? 8.383 -3.24 0.145 1 88.44 297 VAL B CA 1
ATOM 5119 C C . VAL B 1 297 ? 7.133 -2.369 0.1 1 88.44 297 VAL B C 1
ATOM 5121 O O . VAL B 1 297 ? 7.133 -1.302 -0.517 1 88.44 297 VAL B O 1
ATOM 5124 N N . LEU B 1 298 ? 6.105 -2.752 0.866 1 86.69 298 LEU B N 1
ATOM 5125 C CA . LEU B 1 298 ? 4.801 -2.104 0.755 1 86.69 298 LEU B CA 1
ATOM 5126 C C . LEU B 1 298 ? 4.621 -1.054 1.847 1 86.69 298 LEU B C 1
ATOM 5128 O O . LEU B 1 298 ? 3.824 -0.125 1.696 1 86.69 298 LEU B O 1
ATOM 5132 N N . TRP B 1 299 ? 5.367 -1.204 2.889 1 89.06 299 TRP B N 1
ATOM 5133 C CA . TRP B 1 299 ? 5.184 -0.367 4.07 1 89.06 299 TRP B CA 1
ATOM 5134 C C . TRP B 1 299 ? 6.512 -0.15 4.793 1 89.06 299 TRP B C 1
ATOM 5136 O O . TRP B 1 299 ? 7.371 -1.034 4.805 1 89.06 299 TRP B O 1
ATOM 5146 N N . PRO B 1 300 ? 6.676 1.013 5.359 1 90.81 300 PRO B N 1
ATOM 5147 C CA . PRO B 1 300 ? 7.93 1.248 6.078 1 90.81 300 PRO B CA 1
ATOM 5148 C C . PRO B 1 300 ? 8.102 0.327 7.285 1 90.81 300 PRO B C 1
ATOM 5150 O O . PRO B 1 300 ? 7.125 0.012 7.969 1 90.81 300 PRO B O 1
ATOM 5153 N N . VAL B 1 301 ? 9.328 0.029 7.559 1 92.5 301 VAL B N 1
ATOM 5154 C CA . VAL B 1 301 ? 9.68 -0.896 8.633 1 92.5 301 VAL B CA 1
ATOM 5155 C C . VAL B 1 301 ? 9.305 -0.283 9.984 1 92.5 301 VAL B C 1
ATOM 5157 O O . VAL B 1 301 ? 9 -1.003 10.938 1 92.5 301 VAL B O 1
ATOM 5160 N N . GLU B 1 302 ? 9.211 1.042 10.062 1 93.62 302 GLU B N 1
ATOM 5161 C CA . GLU B 1 302 ? 8.914 1.762 11.297 1 93.62 302 GLU B CA 1
ATOM 5162 C C . GLU B 1 302 ? 7.469 1.551 11.734 1 93.62 302 GLU B C 1
ATOM 5164 O O . GLU B 1 302 ? 7.098 1.88 12.859 1 93.62 302 GLU B O 1
ATOM 5169 N N . GLY B 1 303 ? 6.652 0.989 10.836 1 91.69 303 GLY B N 1
ATOM 5170 C CA . GLY B 1 303 ? 5.277 0.663 11.18 1 91.69 303 GLY B CA 1
ATOM 5171 C C . GLY B 1 303 ? 5.109 -0.764 11.672 1 91.69 303 GLY B C 1
ATOM 5172 O O . GLY B 1 303 ? 4.004 -1.176 12.031 1 91.69 303 GLY B O 1
ATOM 5173 N N . VAL B 1 304 ? 6.254 -1.464 11.711 1 92.44 304 VAL B N 1
ATOM 5174 C CA . VAL B 1 304 ? 6.262 -2.855 12.156 1 92.44 304 VAL B CA 1
ATOM 5175 C C . VAL B 1 304 ? 6.641 -2.928 13.633 1 92.44 304 VAL B C 1
ATOM 5177 O O . VAL B 1 304 ? 7.457 -2.137 14.109 1 92.44 304 VAL B O 1
ATOM 5180 N N . PRO B 1 305 ? 5.957 -3.873 14.344 1 92.19 305 PRO B N 1
ATOM 5181 C CA . PRO B 1 305 ? 6.379 -4.031 15.734 1 92.19 305 PRO B CA 1
ATOM 5182 C C . PRO B 1 305 ? 7.887 -4.238 15.875 1 92.19 305 PRO B C 1
ATOM 5184 O O . PRO B 1 305 ? 8.484 -4.98 15.094 1 92.19 305 PRO B O 1
ATOM 5187 N N . LYS B 1 306 ? 8.477 -3.656 16.859 1 92.12 306 LYS B N 1
ATOM 5188 C CA . LYS B 1 306 ? 9.93 -3.578 17.031 1 92.12 306 LYS B CA 1
ATOM 5189 C C . LYS B 1 306 ? 10.562 -4.965 17 1 92.12 306 LYS B C 1
ATOM 5191 O O . LYS B 1 306 ? 11.586 -5.164 16.344 1 92.12 306 LYS B O 1
ATOM 5196 N N . MET B 1 307 ? 9.906 -5.969 17.547 1 92.75 307 MET B N 1
ATOM 5197 C CA . MET B 1 307 ? 10.469 -7.312 17.656 1 92.75 307 MET B CA 1
ATOM 5198 C C . MET B 1 307 ? 10.531 -7.984 16.281 1 92.75 307 MET B C 1
ATOM 5200 O O . MET B 1 307 ? 11.336 -8.883 16.062 1 92.75 307 MET B O 1
ATOM 5204 N N . LEU B 1 308 ? 9.703 -7.531 15.375 1 94.19 308 LEU B N 1
ATOM 5205 C CA . LEU B 1 308 ? 9.602 -8.203 14.078 1 94.19 308 LEU B CA 1
ATOM 5206 C C . LEU B 1 308 ? 10.398 -7.461 13.016 1 94.19 308 LEU B C 1
ATOM 5208 O O . LEU B 1 308 ? 10.547 -7.949 11.891 1 94.19 308 LEU B O 1
ATOM 5212 N N . ARG B 1 309 ? 10.945 -6.273 13.391 1 94.38 309 ARG B N 1
ATOM 5213 C CA . ARG B 1 309 ? 11.648 -5.445 12.414 1 94.38 309 ARG B CA 1
ATOM 5214 C C . ARG B 1 309 ? 12.898 -6.145 11.898 1 94.38 309 ARG B C 1
ATOM 5216 O O . ARG B 1 309 ? 13.289 -5.965 10.75 1 94.38 309 ARG B O 1
ATOM 5223 N N . VAL B 1 310 ? 13.445 -6.949 12.758 1 94.19 310 VAL B N 1
ATOM 5224 C CA . VAL B 1 310 ? 14.656 -7.668 12.367 1 94.19 310 VAL B CA 1
ATOM 5225 C C . VAL B 1 310 ? 14.344 -8.633 11.227 1 94.19 310 VAL B C 1
ATOM 5227 O O . VAL B 1 310 ? 15.172 -8.852 10.344 1 94.19 310 VAL B O 1
ATOM 5230 N N . LEU B 1 311 ? 13.156 -9.18 11.188 1 94.88 311 LEU B N 1
ATOM 5231 C CA . LEU B 1 311 ? 12.734 -10.094 10.125 1 94.88 311 LEU B CA 1
ATOM 5232 C C . LEU B 1 311 ? 12.664 -9.367 8.789 1 94.88 311 LEU B C 1
ATOM 5234 O O . LEU B 1 311 ? 12.984 -9.945 7.746 1 94.88 311 LEU B O 1
ATOM 5238 N N . SER B 1 312 ? 12.297 -8.094 8.891 1 94.06 312 SER B N 1
ATOM 5239 C CA . SER B 1 312 ? 12.188 -7.309 7.668 1 94.06 312 SER B CA 1
ATOM 5240 C C . SER B 1 312 ? 13.547 -7.148 6.992 1 94.06 312 SER B C 1
ATOM 5242 O O . SER B 1 312 ? 13.641 -7.156 5.766 1 94.06 312 SER B O 1
ATOM 5244 N N . TRP B 1 313 ? 14.602 -7.18 7.812 1 93.12 313 TRP B N 1
ATOM 5245 C CA . TRP B 1 313 ? 15.945 -6.984 7.273 1 93.12 313 TRP B CA 1
ATOM 5246 C C . TRP B 1 313 ? 16.578 -8.312 6.895 1 93.12 313 TRP B C 1
ATOM 5248 O O . TRP B 1 313 ? 17.562 -8.352 6.156 1 93.12 313 TRP B O 1
ATOM 5258 N N . SER B 1 314 ? 15.914 -9.383 7.266 1 94.81 314 SER B N 1
ATOM 5259 C CA . SER B 1 314 ? 16.547 -10.688 7.109 1 94.81 314 SER B CA 1
ATOM 5260 C C . SER B 1 314 ? 15.992 -11.422 5.887 1 94.81 314 SER B C 1
ATOM 5262 O O . SER B 1 314 ? 16.547 -12.438 5.469 1 94.81 314 SER B O 1
ATOM 5264 N N . VAL B 1 315 ? 14.977 -10.938 5.312 1 95.75 315 VAL B N 1
ATOM 5265 C CA . VAL B 1 315 ? 14.406 -11.594 4.145 1 95.75 315 VAL B CA 1
ATOM 5266 C C . VAL B 1 315 ? 15.078 -11.07 2.875 1 95.75 315 VAL B C 1
ATOM 5268 O O . VAL B 1 315 ? 15.648 -9.977 2.877 1 95.75 315 VAL B O 1
ATOM 5271 N N . PRO B 1 316 ? 14.984 -11.781 1.79 1 96 316 PRO B N 1
ATOM 5272 C CA . PRO B 1 316 ? 15.719 -11.438 0.572 1 96 316 PRO B CA 1
ATOM 5273 C C . PRO B 1 316 ? 15.352 -10.055 0.034 1 96 316 PRO B C 1
ATOM 5275 O O . PRO B 1 316 ? 16.172 -9.391 -0.595 1 96 316 PRO B O 1
ATOM 5278 N N . HIS B 1 317 ? 14.188 -9.602 0.271 1 96.12 317 HIS B N 1
ATOM 5279 C CA . HIS B 1 317 ? 13.719 -8.352 -0.319 1 96.12 317 HIS B CA 1
ATOM 5280 C C . HIS B 1 317 ? 14.023 -7.164 0.589 1 96.12 317 HIS B C 1
ATOM 5282 O O . HIS B 1 317 ? 13.961 -6.012 0.155 1 96.12 317 HIS B O 1
ATOM 5288 N N . GLY B 1 318 ? 14.398 -7.402 1.821 1 96.12 318 GLY B N 1
ATOM 5289 C CA . GLY B 1 318 ? 14.492 -6.336 2.807 1 96.12 318 GLY B CA 1
ATOM 5290 C C . GLY B 1 318 ? 15.555 -5.309 2.477 1 96.12 318 GLY B C 1
ATOM 5291 O O . GLY B 1 318 ? 15.242 -4.184 2.088 1 96.12 318 GLY B O 1
ATOM 5292 N N . LEU B 1 319 ? 16.766 -5.719 2.445 1 97.12 319 LEU B N 1
ATOM 5293 C CA . LEU B 1 319 ? 17.891 -4.812 2.27 1 97.12 319 LEU B CA 1
ATOM 5294 C C . LEU B 1 319 ? 17.938 -4.27 0.845 1 97.12 319 LEU B C 1
ATOM 5296 O O . LEU B 1 319 ? 18.156 -3.072 0.64 1 97.12 319 LEU B O 1
ATOM 5300 N N . PRO B 1 320 ? 17.641 -5.078 -0.164 1 97.44 320 PRO B N 1
ATOM 5301 C CA . PRO B 1 320 ? 17.656 -4.531 -1.522 1 97.44 320 PRO B CA 1
ATOM 5302 C C . PRO B 1 320 ? 16.578 -3.479 -1.75 1 97.44 320 PRO B C 1
ATOM 5304 O O . PRO B 1 320 ? 16.797 -2.494 -2.457 1 97.44 320 PRO B O 1
ATOM 5307 N N . ALA B 1 321 ? 15.383 -3.705 -1.201 1 95.94 321 ALA B N 1
ATOM 5308 C CA . ALA B 1 321 ? 14.328 -2.705 -1.34 1 95.94 321 ALA B CA 1
ATOM 5309 C C . ALA B 1 321 ? 14.734 -1.383 -0.697 1 95.94 321 ALA B C 1
ATOM 5311 O O . ALA B 1 321 ? 14.523 -0.313 -1.272 1 95.94 321 ALA B O 1
ATOM 5312 N N . HIS B 1 322 ? 15.32 -1.445 0.469 1 94.94 322 HIS B N 1
ATOM 5313 C CA . HIS B 1 322 ? 15.797 -0.251 1.159 1 94.94 322 HIS B CA 1
ATOM 5314 C C . HIS B 1 322 ? 16.906 0.44 0.37 1 94.94 322 HIS B C 1
ATOM 5316 O O . HIS B 1 322 ? 16.891 1.665 0.224 1 94.94 322 HIS B O 1
ATOM 5322 N N . ALA B 1 323 ? 17.812 -0.333 -0.111 1 96.88 323 ALA B N 1
ATOM 5323 C CA . ALA B 1 323 ? 18.922 0.223 -0.881 1 96.88 323 ALA B CA 1
ATOM 5324 C C . ALA B 1 323 ? 18.422 0.879 -2.166 1 96.88 323 ALA B C 1
ATOM 5326 O O . ALA B 1 323 ? 18.875 1.963 -2.535 1 96.88 323 ALA B O 1
ATOM 5327 N N . MET B 1 324 ? 17.516 0.219 -2.785 1 96.69 324 MET B N 1
ATOM 5328 C CA . MET B 1 324 ? 16.969 0.75 -4.031 1 96.69 324 MET B CA 1
ATOM 5329 C C . MET B 1 324 ? 16.234 2.066 -3.789 1 96.69 324 MET B C 1
ATOM 5331 O O . MET B 1 324 ? 16.312 2.982 -4.613 1 96.69 324 MET B O 1
ATOM 5335 N N . ARG B 1 325 ? 15.539 2.166 -2.691 1 93.56 325 ARG B N 1
ATOM 5336 C CA . ARG B 1 325 ? 14.875 3.414 -2.332 1 93.56 325 ARG B CA 1
ATOM 5337 C C . ARG B 1 325 ? 15.883 4.535 -2.133 1 93.56 325 ARG B C 1
ATOM 5339 O O . ARG B 1 325 ? 15.664 5.668 -2.568 1 93.56 325 ARG B O 1
ATOM 5346 N N . GLY B 1 326 ? 16.953 4.207 -1.489 1 92.69 326 GLY B N 1
ATOM 5347 C CA . GLY B 1 326 ? 18 5.195 -1.298 1 92.69 326 GLY B CA 1
ATOM 5348 C C . GLY B 1 326 ? 18.641 5.645 -2.598 1 92.69 326 GLY B C 1
ATOM 5349 O O . GLY B 1 326 ? 18.938 6.828 -2.775 1 92.69 326 GLY B O 1
ATOM 5350 N N . VAL B 1 327 ? 18.797 4.734 -3.488 1 95.38 327 VAL B N 1
ATOM 5351 C CA . VAL B 1 327 ? 19.406 5.055 -4.773 1 95.38 327 VAL B CA 1
ATOM 5352 C C . VAL B 1 327 ? 18.469 5.949 -5.586 1 95.38 327 VAL B C 1
ATOM 5354 O O . VAL B 1 327 ? 18.922 6.914 -6.215 1 95.38 327 VAL B O 1
ATOM 5357 N N . MET B 1 328 ? 17.234 5.656 -5.523 1 92.94 328 MET B N 1
ATOM 5358 C CA . MET B 1 328 ? 16.281 6.371 -6.371 1 92.94 328 MET B CA 1
ATOM 5359 C C . MET B 1 328 ? 15.875 7.695 -5.738 1 92.94 328 MET B C 1
ATOM 5361 O O . MET B 1 328 ? 15.758 8.711 -6.426 1 92.94 328 MET B O 1
ATOM 5365 N N . LEU B 1 329 ? 15.719 7.668 -4.387 1 90 329 LEU B N 1
ATOM 5366 C CA . LEU B 1 329 ? 15.078 8.82 -3.77 1 90 329 LEU B CA 1
ATOM 5367 C C . LEU B 1 329 ? 16.078 9.617 -2.926 1 90 329 LEU B C 1
ATOM 5369 O O . LEU B 1 329 ? 15.805 10.758 -2.549 1 90 329 LEU B O 1
ATOM 5373 N N . ARG B 1 330 ? 17 8.859 -2.703 1 89.12 330 ARG B N 1
ATOM 5374 C CA . ARG B 1 330 ? 18.078 9.547 -2.008 1 89.12 330 ARG B CA 1
ATOM 5375 C C . ARG B 1 330 ? 19.312 9.672 -2.9 1 89.12 330 ARG B C 1
ATOM 5377 O O . ARG B 1 330 ? 19.234 9.438 -4.109 1 89.12 330 ARG B O 1
ATOM 5384 N N . ASN B 1 331 ? 20.438 10.016 -2.68 1 88.69 331 ASN B N 1
ATOM 5385 C CA . ASN B 1 331 ? 21.656 10.195 -3.443 1 88.69 331 ASN B CA 1
ATOM 5386 C C . ASN B 1 331 ? 22.672 9.086 -3.143 1 88.69 331 ASN B C 1
ATOM 5388 O O . ASN B 1 331 ? 23.875 9.344 -3.062 1 88.69 331 ASN B O 1
ATOM 5392 N N . TYR B 1 332 ? 22.062 7.82 -2.996 1 92.62 332 TYR B N 1
ATOM 5393 C CA . TYR B 1 332 ? 22.984 6.73 -2.695 1 92.62 332 TYR B CA 1
ATOM 5394 C C . TYR B 1 332 ? 23.859 6.402 -3.902 1 92.62 332 TYR B C 1
ATOM 5396 O O . TYR B 1 332 ? 23.359 6.277 -5.023 1 92.62 332 TYR B O 1
ATOM 5404 N N . THR B 1 333 ? 25.125 6.336 -3.658 1 93.19 333 THR B N 1
ATOM 5405 C CA . THR B 1 333 ? 26.062 5.875 -4.668 1 93.19 333 THR B CA 1
ATOM 5406 C C . THR B 1 333 ? 26.375 4.391 -4.488 1 93.19 333 THR B C 1
ATOM 5408 O O . THR B 1 333 ? 25.859 3.754 -3.562 1 93.19 333 THR B O 1
ATOM 5411 N N . PHE B 1 334 ? 27.141 3.896 -5.398 1 92.88 334 PHE B N 1
ATOM 5412 C CA . PHE B 1 334 ? 27.422 2.469 -5.367 1 92.88 334 PHE B CA 1
ATOM 5413 C C . PHE B 1 334 ? 28.203 2.102 -4.105 1 92.88 334 PHE B C 1
ATOM 5415 O O . PHE B 1 334 ? 28.078 0.988 -3.596 1 92.88 334 PHE B O 1
ATOM 5422 N N . ASP B 1 335 ? 28.906 3.1 -3.516 1 92.31 335 ASP B N 1
ATOM 5423 C CA . ASP B 1 335 ? 29.766 2.844 -2.363 1 92.31 335 ASP B CA 1
ATOM 5424 C C . ASP B 1 335 ? 29.016 3.088 -1.056 1 92.31 335 ASP B C 1
ATOM 5426 O O . ASP B 1 335 ? 29.547 2.834 0.027 1 92.31 335 ASP B O 1
ATOM 5430 N N . ASN B 1 336 ? 27.797 3.479 -1.22 1 93.94 336 ASN B N 1
ATOM 5431 C CA . ASN B 1 336 ? 27.016 3.664 -0.011 1 93.94 336 ASN B CA 1
ATOM 5432 C C . ASN B 1 336 ? 26.891 2.365 0.782 1 93.94 336 ASN B C 1
ATOM 5434 O O . ASN B 1 336 ? 26.672 1.298 0.205 1 93.94 336 ASN B O 1
ATOM 5438 N N . PRO B 1 337 ? 27.078 2.467 2.07 1 94.5 337 PRO B N 1
ATOM 5439 C CA . PRO B 1 337 ? 27.047 1.266 2.91 1 94.5 337 PRO B CA 1
ATOM 5440 C C . PRO B 1 337 ? 25.734 0.481 2.775 1 94.5 337 PRO B C 1
ATOM 5442 O O . PRO B 1 337 ? 25.75 -0.751 2.83 1 94.5 337 PRO B O 1
ATOM 5445 N N . HIS B 1 338 ? 24.688 1.132 2.635 1 94.44 338 HIS B N 1
ATOM 5446 C CA . HIS B 1 338 ? 23.406 0.449 2.486 1 94.44 338 HIS B CA 1
ATOM 5447 C C . HIS B 1 338 ? 23.344 -0.325 1.175 1 94.44 338 HIS B C 1
ATOM 5449 O O . HIS B 1 338 ? 22.75 -1.406 1.115 1 94.44 338 HIS B O 1
ATOM 5455 N N . VAL B 1 339 ? 23.938 0.226 0.15 1 96.75 339 VAL B N 1
ATOM 5456 C CA . VAL B 1 339 ? 23.969 -0.447 -1.145 1 96.75 339 VAL B CA 1
ATOM 5457 C C . VAL B 1 339 ? 24.906 -1.65 -1.079 1 96.75 339 VAL B C 1
ATOM 5459 O O . VAL B 1 339 ? 24.547 -2.742 -1.533 1 96.75 339 VAL B O 1
ATOM 5462 N N . VAL B 1 340 ? 25.984 -1.476 -0.435 1 96.94 340 VAL B N 1
ATOM 5463 C CA . VAL B 1 340 ? 26.969 -2.551 -0.31 1 96.94 340 VAL B CA 1
ATOM 5464 C C . VAL B 1 340 ? 26.375 -3.701 0.5 1 96.94 340 VAL B C 1
ATOM 5466 O O . VAL B 1 340 ? 26.547 -4.871 0.143 1 96.94 340 VAL B O 1
ATOM 5469 N N . ARG B 1 341 ? 25.734 -3.383 1.553 1 96.62 341 ARG B N 1
ATOM 5470 C CA . ARG B 1 341 ? 25.109 -4.402 2.383 1 96.62 341 ARG B CA 1
ATOM 5471 C C . ARG B 1 341 ? 24.031 -5.148 1.607 1 96.62 341 ARG B C 1
ATOM 5473 O O . ARG B 1 341 ? 23.859 -6.359 1.766 1 96.62 341 ARG B O 1
ATOM 5480 N N . ALA B 1 342 ? 23.234 -4.391 0.824 1 97.62 342 ALA B N 1
ATOM 5481 C CA . ALA B 1 342 ? 22.172 -5.004 0.022 1 97.62 342 ALA B CA 1
ATOM 5482 C C . ALA B 1 342 ? 22.766 -5.973 -1.005 1 97.62 342 ALA B C 1
ATOM 5484 O O . ALA B 1 342 ? 22.234 -7.074 -1.194 1 97.62 342 ALA B O 1
ATOM 5485 N N . VAL B 1 343 ? 23.859 -5.559 -1.634 1 97.31 343 VAL B N 1
ATOM 5486 C CA . VAL B 1 343 ? 24.5 -6.398 -2.635 1 97.31 343 VAL B CA 1
ATOM 5487 C C . VAL B 1 343 ? 25.078 -7.652 -1.97 1 97.31 343 VAL B C 1
ATOM 5489 O O . VAL B 1 343 ? 24.906 -8.758 -2.484 1 97.31 343 VAL B O 1
ATOM 5492 N N . ALA B 1 344 ? 25.656 -7.43 -0.851 1 97.56 344 ALA B N 1
ATOM 5493 C CA . ALA B 1 344 ? 26.234 -8.555 -0.12 1 97.56 344 ALA B CA 1
ATOM 5494 C C . ALA B 1 344 ? 25.141 -9.531 0.332 1 97.56 344 ALA B C 1
ATOM 5496 O O . ALA B 1 344 ? 25.297 -10.742 0.196 1 97.56 344 ALA B O 1
ATOM 5497 N N . ALA B 1 345 ? 24.125 -9.016 0.901 1 97.5 345 ALA B N 1
ATOM 5498 C CA . ALA B 1 345 ? 23.031 -9.852 1.387 1 97.5 345 ALA B CA 1
ATOM 5499 C C . ALA B 1 345 ? 22.375 -10.609 0.24 1 97.5 345 ALA B C 1
ATOM 5501 O O . ALA B 1 345 ? 22.078 -11.797 0.36 1 97.5 345 ALA B O 1
ATOM 5502 N N . THR B 1 346 ? 22.109 -9.906 -0.857 1 97.81 346 THR B N 1
ATOM 5503 C CA . THR B 1 346 ? 21.5 -10.547 -2.014 1 97.81 346 THR B CA 1
ATOM 5504 C C . THR B 1 346 ? 22.391 -11.641 -2.578 1 97.81 346 THR B C 1
ATOM 5506 O O . THR B 1 346 ? 21.922 -12.719 -2.943 1 97.81 346 THR B O 1
ATOM 5509 N N . SER B 1 347 ? 23.656 -11.336 -2.623 1 97.25 347 SER B N 1
ATOM 5510 C CA . SER B 1 347 ? 24.609 -12.344 -3.068 1 97.25 347 SER B CA 1
ATOM 5511 C C . SER B 1 347 ? 24.641 -13.531 -2.113 1 97.25 347 SER B C 1
ATOM 5513 O O . SER B 1 347 ? 24.719 -14.688 -2.549 1 97.25 347 SER B O 1
ATOM 5515 N N . GLY B 1 348 ? 24.578 -13.219 -0.856 1 97.56 348 GLY B N 1
ATOM 5516 C CA . GLY B 1 348 ? 24.516 -14.289 0.128 1 97.56 348 GLY B CA 1
ATOM 5517 C C . GLY B 1 348 ? 23.297 -15.18 -0.039 1 97.56 348 GLY B C 1
ATOM 5518 O O . GLY B 1 348 ? 23.406 -16.406 -0.022 1 97.56 348 GLY B O 1
ATOM 5519 N N . TRP B 1 349 ? 22.156 -14.617 -0.251 1 97.44 349 TRP B N 1
ATOM 5520 C CA . TRP B 1 349 ? 20.938 -15.383 -0.478 1 97.44 349 TRP B CA 1
ATOM 5521 C C . TRP B 1 349 ? 21.016 -16.188 -1.773 1 97.44 349 TRP B C 1
ATOM 5523 O O . TRP B 1 349 ? 20.547 -17.312 -1.843 1 97.44 349 TRP B O 1
ATOM 5533 N N . THR B 1 350 ? 21.594 -15.555 -2.783 1 95.12 350 THR B N 1
ATOM 5534 C CA . THR B 1 350 ? 21.766 -16.234 -4.062 1 95.12 350 THR B CA 1
ATOM 5535 C C . THR B 1 350 ? 22.594 -17.516 -3.885 1 95.12 350 THR B C 1
ATOM 5537 O O . THR B 1 350 ? 22.203 -18.578 -4.367 1 95.12 350 THR B O 1
ATOM 5540 N N . VAL B 1 351 ? 23.656 -17.406 -3.188 1 95.06 351 VAL B N 1
ATOM 5541 C CA . VAL B 1 351 ? 24.516 -18.562 -2.949 1 95.06 351 VAL B CA 1
ATOM 5542 C C . VAL B 1 351 ? 23.797 -19.594 -2.09 1 95.06 351 VAL B C 1
ATOM 5544 O O . VAL B 1 351 ? 23.875 -20.797 -2.342 1 95.06 351 VAL B O 1
ATOM 5547 N N . LEU B 1 352 ? 23.109 -19.109 -1.136 1 96.69 352 LEU B N 1
ATOM 5548 C CA . LEU B 1 352 ? 22.359 -20.016 -0.253 1 96.69 352 LEU B CA 1
ATOM 5549 C C . LEU B 1 352 ? 21.312 -20.797 -1.034 1 96.69 352 LEU B C 1
ATOM 5551 O O . LEU B 1 352 ? 21.172 -22.016 -0.846 1 96.69 352 LEU B O 1
ATOM 5555 N N . PHE B 1 353 ? 20.578 -20.109 -1.86 1 94.88 353 PHE B N 1
ATOM 5556 C CA . PHE B 1 353 ? 19.562 -20.781 -2.658 1 94.88 353 PHE B CA 1
ATOM 5557 C C . PHE B 1 353 ? 20.203 -21.766 -3.635 1 94.88 353 PHE B C 1
ATOM 5559 O O . PHE B 1 353 ? 19.672 -22.859 -3.852 1 94.88 353 PHE B O 1
ATOM 5566 N N . MET B 1 354 ? 21.297 -21.375 -4.184 1 91.25 354 MET B N 1
ATOM 5567 C CA . MET B 1 354 ? 22.016 -22.266 -5.102 1 91.25 354 MET B CA 1
ATOM 5568 C C . MET B 1 354 ? 22.516 -23.516 -4.375 1 91.25 354 MET B C 1
ATOM 5570 O O . MET B 1 354 ? 22.344 -24.625 -4.863 1 91.25 354 MET B O 1
ATOM 5574 N N . ALA B 1 355 ? 23.109 -23.297 -3.254 1 92.88 355 ALA B N 1
ATOM 5575 C CA . ALA B 1 355 ? 23.594 -24.406 -2.451 1 92.88 355 ALA B CA 1
ATOM 5576 C C . ALA B 1 355 ? 22.438 -25.328 -2.051 1 92.88 355 ALA B C 1
ATOM 5578 O O . ALA B 1 355 ? 22.562 -26.562 -2.129 1 92.88 355 ALA B O 1
ATOM 5579 N N . GLY B 1 356 ? 21.391 -24.734 -1.631 1 93.19 356 GLY B N 1
ATOM 5580 C CA . GLY B 1 356 ? 20.219 -25.531 -1.296 1 93.19 356 GLY B CA 1
ATOM 5581 C C . GLY B 1 356 ? 19.703 -26.359 -2.461 1 93.19 356 GLY B C 1
ATOM 5582 O O . GLY B 1 356 ? 19.328 -27.516 -2.291 1 93.19 356 GLY B O 1
ATOM 5583 N N . ALA B 1 357 ? 19.688 -25.719 -3.58 1 89.5 357 ALA B N 1
ATOM 5584 C CA . ALA B 1 357 ? 19.25 -26.422 -4.781 1 89.5 357 ALA B CA 1
ATOM 5585 C C . ALA B 1 357 ? 20.156 -27.594 -5.098 1 89.5 357 ALA B C 1
ATOM 5587 O O . ALA B 1 357 ? 19.688 -28.688 -5.426 1 89.5 357 ALA B O 1
ATOM 5588 N N . MET B 1 358 ? 21.406 -27.422 -4.941 1 86.38 358 MET B N 1
ATOM 5589 C CA . MET B 1 358 ? 22.375 -28.484 -5.223 1 86.38 358 MET B CA 1
ATOM 5590 C C . MET B 1 358 ? 22.234 -29.625 -4.234 1 86.38 358 MET B C 1
ATOM 5592 O O . MET B 1 358 ? 22.312 -30.797 -4.625 1 86.38 358 MET B O 1
ATOM 5596 N N . ILE B 1 359 ? 22.047 -29.281 -3.07 1 90.25 359 ILE B N 1
ATOM 5597 C CA . ILE B 1 359 ? 21.891 -30.297 -2.035 1 90.25 359 ILE B CA 1
ATOM 5598 C C . ILE B 1 359 ? 20.625 -31.109 -2.291 1 90.25 359 ILE B C 1
ATOM 5600 O O . ILE B 1 359 ? 20.641 -32.344 -2.25 1 90.25 359 ILE B O 1
ATOM 5604 N N . MET B 1 360 ? 19.562 -30.438 -2.562 1 88 360 MET B N 1
ATOM 5605 C CA . MET B 1 360 ? 18.281 -31.125 -2.791 1 88 360 MET B CA 1
ATOM 5606 C C . MET B 1 360 ? 18.344 -31.984 -4.047 1 88 360 MET B C 1
ATOM 5608 O O . MET B 1 360 ? 17.781 -33.062 -4.086 1 88 360 MET B O 1
ATOM 5612 N N . TYR B 1 361 ? 18.984 -31.5 -5.047 1 78.88 361 TYR B N 1
ATOM 5613 C CA . TYR B 1 361 ? 19.172 -32.25 -6.277 1 78.88 361 TYR B CA 1
ATOM 5614 C C . TYR B 1 361 ? 19.969 -33.531 -6.02 1 78.88 361 TYR B C 1
ATOM 5616 O O . TYR B 1 361 ? 19.672 -34.594 -6.578 1 78.88 361 TYR B O 1
ATOM 5624 N N . SER B 1 362 ? 20.938 -33.438 -5.172 1 80.88 362 SER B N 1
ATOM 5625 C CA . SER B 1 362 ? 21.781 -34.594 -4.863 1 80.88 362 SER B CA 1
ATOM 5626 C C . SER B 1 362 ? 21.016 -35.625 -4.039 1 80.88 362 SER B C 1
ATOM 5628 O O . SER B 1 362 ? 21.281 -36.812 -4.145 1 80.88 362 SER B O 1
ATOM 5630 N N . LEU B 1 363 ? 20.188 -35.094 -3.256 1 81.56 363 LEU B N 1
ATOM 5631 C CA . LEU B 1 363 ? 19.406 -36 -2.416 1 81.56 363 LEU B CA 1
ATOM 5632 C C . LEU B 1 363 ? 18.328 -36.719 -3.234 1 81.56 363 LEU B C 1
ATOM 5634 O O . LEU B 1 363 ? 17.875 -37.812 -2.861 1 81.56 363 LEU B O 1
ATOM 5638 N N . SER B 1 364 ? 17.797 -36.125 -4.18 1 67.94 364 SER B N 1
ATOM 5639 C CA . SER B 1 364 ? 16.75 -36.719 -5.016 1 67.94 364 SER B CA 1
ATOM 5640 C C . SER B 1 364 ? 17.328 -37.75 -5.977 1 67.94 364 SER B C 1
ATOM 5642 O O . SER B 1 364 ? 16.594 -38.531 -6.582 1 67.94 364 SER B O 1
ATOM 5644 N N . LYS B 1 365 ? 18.625 -37.938 -6.203 1 54.47 365 LYS B N 1
ATOM 5645 C CA . LYS B 1 365 ? 19.281 -39 -6.957 1 54.47 365 LYS B CA 1
ATOM 5646 C C . LYS B 1 365 ? 19.625 -40.188 -6.062 1 54.47 365 LYS B C 1
ATOM 5648 O O . LYS B 1 365 ? 19.891 -40 -4.871 1 54.47 365 LYS B O 1
#

Secondary structure (DSSP, 8-state):
-HHHHHHHHHHHHHHHHHHHHHHHSSPPP-SEEEEEEETT-S-HHHHHHHHHS-TTTEEEEE-SSHHHHHHHHHTTS-SEEEEE-TTHHHHHHHHHHH----TTS--PEEEEEBTTSHHHHHHHHHHHHHHHHHHHHHHHHH-TTSGGG---EEEPPPBTS-TT--HHHHHHHHHHHHHHHHHHHHHHHHHHHHHHHHTHHHHHHHTT--HHHHHHHHHHHHHHHHHHHHHHHHIIIIIIS-----S-HHHHHHHHHHHHHHHHHHHHHHHHT-SSHHHHHHHHHHHHHHHHHHTTSSS-GGGS-HHHHHHHHHSTTHHHHHHHHHHHHS---TT-HHHHHHHHHHHHHHHHHHHHHHHHHHHH-/-HHHHHHHHHHHHHHHHHHHHHHHSSPPP-SEEEEEEETT-S-HHHHHHHHHS-TTTEEEEE-SSHHHHHHHHHTTS-SEEEEE-TTHHHHHHHHHHH----TTS--PEEEEEBTTSHHHHHHHHHHHHHHHHHHHHHHHHH-TTSGGG---EEEPPPBSS-TT--HHHHHHHHHHHHHHHHHHHHHHHHHHHHHHHHTHHHHHHHTT--HHHHHHHHHHHHHHHHHHHHHHHHIIIIIIS-----S-HHHHHHHHHHHHHHHHHHHHHHHHT-SSHHHHHHHHHHHHHHHHHHTTSSS-GGGS-HHHHHHHHHSTTHHHHHHHHHHHHS---TT-HHHHHHHHHHHHHHHHHHHHHHHHHHHH-

Sequence (730 aa):
MRRLVTVVFQLVVPSCVGVVFCLFVGGKPYDLPVGVVNDDGDGEFSRAFLAEISAQTVNQKPYHNLRQAFDAVLDEAAWGTIHIPSSYTKTLRHRVDSQTPNASLETTINFFLDATDYTIRNTLQFEIVDAHARYLKLLSYNFTRTNFSVETIRFSDPFYNAFDFEFREFMSPGIIVATLFALSMSLTALLLVAESQEGIQARCVVAGVTSVEVIISHALVQMSMAYMQTVLMLVVFVSVFDTPVRGSLTAAFSIPVLMALCGMNFGFLTSSVSKDEATALLLSLAALYPTLLVGGVLWPVEGVPKMLRVLSWSVPHGLPAHAMRGVMLRNYTFDNPHVVRAVAATSGWTVLFMAGAMIMYSLSKMRRLVTVVFQLVVPSCVGVVFCLFVGGKPYDLPVGVVNDDGDGEFSRAFLAEISAQTVNQKPYHNLRQAFDAVLDEAAWGTIHIPSSYTKTLRHRVDSQTPNASLETTINFFLDATDYTIRNTLQFEIVDAHARYLKLLSYNFTRTNFSVETIRFSDPFYNAFDFEFREFMSPGIIVATLFALSMSLTALLLVAESQEGIQARCVVAGVTSVEVIISHALVQMSMAYMQTVLMLVVFVSVFDTPVRGSLTAAFSIPVLMALCGMNFGFLTSSVSKDEATALLLSLAALYPTLLVGGVLWPVEGVPKMLRVLSWSVPHGLPAHAMRGVMLRNYTFDNPHVVRAVAATSGWTVLFMAGAMIMYSLSK

Solvent-accessible surface area (backbone atoms only — not comparable to full-atom values): 35533 Å² total; per-residue (Å²): 109,72,64,52,54,51,49,51,47,60,53,46,45,57,40,49,52,51,51,52,42,66,54,31,36,37,44,72,60,37,58,39,34,27,20,33,26,56,59,34,64,85,26,67,55,57,51,50,45,60,66,44,42,52,65,64,43,39,34,77,40,82,39,94,39,65,67,61,26,50,48,32,33,75,69,68,67,20,52,21,31,39,38,35,42,57,48,28,38,64,48,50,49,42,30,56,68,67,71,46,79,67,85,84,58,64,55,43,32,37,32,37,36,40,38,60,41,38,67,58,34,50,51,50,51,48,46,50,53,53,16,48,51,52,34,33,50,51,44,30,69,75,39,71,85,32,75,70,40,69,54,52,64,40,80,49,76,26,54,81,54,59,82,74,52,37,50,33,66,44,33,46,36,19,51,51,34,50,47,36,17,51,52,32,15,47,50,37,9,40,52,52,29,48,34,56,74,69,39,49,57,58,50,39,47,73,72,64,46,50,71,64,54,53,51,48,53,50,48,50,54,49,49,52,48,31,48,52,41,45,50,48,38,48,44,47,41,38,71,71,65,63,43,67,68,59,25,30,65,66,44,64,51,45,53,35,34,49,32,14,52,27,17,27,23,42,11,43,29,37,21,44,75,32,94,43,36,42,56,10,44,49,54,48,50,63,52,46,54,55,34,44,46,42,10,37,31,84,25,61,56,52,22,25,56,76,87,54,38,60,54,19,59,68,30,81,42,10,38,41,23,54,26,38,36,33,18,27,54,33,72,32,41,66,81,30,66,56,38,45,49,16,53,49,51,41,50,49,50,25,52,49,26,42,51,50,20,51,51,42,47,58,64,74,98,108,73,63,54,52,50,48,50,47,60,55,46,44,58,41,50,53,51,51,53,41,65,52,34,36,36,44,72,59,37,58,39,35,26,21,32,26,58,59,34,65,85,26,68,56,58,50,51,44,59,66,45,40,52,65,64,43,40,32,79,39,82,37,94,40,66,65,61,26,50,47,32,33,76,68,68,66,20,51,22,31,40,38,34,40,58,47,28,35,62,47,49,49,44,29,57,69,66,70,45,78,67,84,84,58,63,55,43,32,37,32,35,36,40,36,59,40,37,67,57,35,51,51,50,52,48,46,50,53,52,17,48,51,53,34,33,49,52,45,29,69,74,38,70,85,34,74,69,41,70,53,51,65,39,80,48,80,30,49,88,38,65,86,72,56,38,49,33,67,43,33,46,34,19,50,51,33,50,49,35,17,51,51,31,15,49,51,36,10,41,53,52,29,48,34,58,73,69,39,48,59,59,51,39,46,73,72,66,44,51,71,64,55,53,50,49,53,50,49,50,54,48,49,52,49,30,49,54,41,45,50,48,39,48,44,46,42,38,69,72,63,62,42,66,68,58,26,31,66,65,44,64,51,47,52,33,34,50,31,14,53,27,16,29,23,43,11,44,28,37,21,44,76,32,93,43,35,41,55,10,44,50,54,47,51,63,52,44,53,56,35,45,46,42,11,38,35,84,25,61,57,52,22,26,56,75,87,55,37,60,55,19,60,68,30,79,43,10,38,43,23,53,25,38,37,32,17,27,51,30,70,32,40,66,80,31,66,56,38,44,50,17,52,50,50,40,50,49,50,25,51,49,25,42,51,50,18,51,50,41,45,57,64,75,100

InterPro domains:
  IPR013525 ABC-2 type transporter, transmembrane domain [PF12698] (6-355)
  IPR047817 ABC-2 type transporter, transmembrane domain, bacterial-type [PS51012] (135-364)
  IPR051449 ABC-2 integral membrane transporter component [PTHR30294] (5-360)